Protein AF-A0A1V0TSR0-F1 (afdb_monomer_lite)

Sequence (552 aa):
METPMQQTPTARVRQSSHPHQSTEQAALARHIVLDIPLDGRLRREAGDALCRPATDFYELERGDVDGDATCRKCIERAARYGVRVITLAADVAQLHVEADELIADMAEAGADLDELAAEIAQFGADLDAFIEQAPTVHHFDDTTEAYNATQCRDDIHDGDVLVIASESVVGFLRAAWPGAITAAHGELHTFTADPRTIDDGKYAGSVELAEQIARELGAPLPDEQQVVEGVVVEHAGAAEGSLPEHATHPDVVAARSVLAGLPPAAMTVDTDISRYADKVDTSVRGYLIEPRDPGRVAAYWIEGGIFTAPNGEPHRAELDTLRARFREAGWTVEPKSLTCVFAWRPAESDADQAEAQQAAPAELPAAVDLDDATCLHGLRPRADVSGDPVTGCARKQPNQSAGVWNDEGCVLAVDCCVEAANDCAQYNVEAEAPADDPEFTWSLMCTEHDEQTADACEECNAVPVEDRCKECSGKGCHWCYFTGEQQPEQAEVDDAAEQDVAEAELADTVEAVAQAEAADGTWRGGWIASTPPASGEALFDLDDGEQGALFN

Foldseek 3Di:
DDDPDPDAWEWFWWWFAAPPDPPVRSPTAIFTFTCQFDDDPQGAHHRQTSQGGPVRTPDTDPDGDADDGRPPSSVVRCVVRVYHYDHPVVVVVVVVVVVVVVVVVVVVVVVVVVVVVVVVVVVVVVVVVVVVVQAAEDEDCAVVCVLVCLVPPPPADALHWYDHLNQLWIFGHHHSATETQFPGTHPGHHDPDDPCPPPNRSNVNSNVVRVVVSVVSVGHGPVNPPDDDDDPPPPVQKDWQEHPVCRPPPLSVVLCVLVPPWGTWIYGVPLDADPPDPDFQQVTFTKHWDDDDVQKIKIATDHGSYLADPVRFGPVVVQVVSVVSLVVVVWDWDPDDRRIIMTGHPDPPPVVVVVVVVPDDDDDDDDDDDQPQAAPVRDGADPLFPDDQSVVRVPADPQKWKFKAAPVFGPDTHRGSRVRRNVQSVVQVVVVPDSVGGRIDMAIAPNVDNRDGVVPDCVVCVPPPVPPDPPDPPDDDPPDDDDDDDDDDDDDDDPPPPVVVVVVVVVVVVVVVVVVCVVPPDDDPPPDDPDDDDDDDDPDDDPDDDDDDDDD

Organism: NCBI:txid553510

InterPro domains:
  IPR059380 Domain of unknown function DUF8336 [PF27025] (24-82)

Structure (mmCIF, N/CA/C/O backbone):
data_AF-A0A1V0TSR0-F1
#
_entry.id   AF-A0A1V0TSR0-F1
#
loop_
_atom_site.group_PDB
_atom_site.id
_atom_site.type_symbol
_atom_site.label_atom_id
_atom_site.label_alt_id
_atom_site.label_comp_id
_atom_site.label_asym_id
_atom_site.label_entity_id
_atom_site.label_seq_id
_atom_site.pdbx_PDB_ins_code
_atom_site.Cartn_x
_atom_site.Cartn_y
_atom_site.Cartn_z
_atom_site.occupancy
_atom_site.B_iso_or_equiv
_atom_site.auth_seq_id
_atom_site.auth_comp_id
_atom_site.auth_asym_id
_atom_site.auth_atom_id
_atom_site.pdbx_PDB_model_num
ATOM 1 N N . MET A 1 1 ? 40.258 -22.360 -28.338 1.00 45.59 1 MET A N 1
ATOM 2 C CA . MET A 1 1 ? 41.037 -21.693 -29.404 1.00 45.59 1 MET A CA 1
ATOM 3 C C . MET A 1 1 ? 40.035 -20.866 -30.171 1.00 45.59 1 MET A C 1
ATOM 5 O O . MET A 1 1 ? 39.364 -21.405 -31.040 1.00 45.59 1 MET A O 1
ATOM 9 N N . GLU A 1 2 ? 39.852 -19.619 -29.757 1.00 46.81 2 GLU A N 1
ATOM 10 C CA . GLU A 1 2 ? 38.934 -18.699 -30.423 1.00 46.81 2 GLU A CA 1
ATOM 11 C C . GLU A 1 2 ? 39.481 -18.370 -31.809 1.00 46.81 2 GLU A C 1
ATOM 13 O O . GLU A 1 2 ? 40.681 -18.140 -31.990 1.00 46.81 2 GLU A O 1
ATOM 18 N N . THR A 1 3 ? 38.605 -18.426 -32.808 1.00 50.59 3 THR A N 1
ATOM 19 C CA . THR A 1 3 ? 38.947 -17.975 -34.154 1.00 50.59 3 THR A CA 1
ATOM 20 C C . THR A 1 3 ? 38.986 -16.452 -34.090 1.00 50.59 3 THR A C 1
ATOM 22 O O . THR A 1 3 ? 37.965 -15.865 -33.744 1.00 50.59 3 THR A O 1
ATOM 25 N N . PRO A 1 4 ? 40.121 -15.792 -34.376 1.00 59.03 4 PRO A N 1
ATOM 26 C CA . PRO A 1 4 ? 40.185 -14.340 -34.298 1.00 59.03 4 PRO A CA 1
ATOM 27 C C . PRO A 1 4 ? 39.141 -13.736 -35.242 1.00 59.03 4 PRO A C 1
ATOM 29 O O . PRO A 1 4 ? 39.124 -14.068 -36.433 1.00 59.03 4 PRO A O 1
ATOM 32 N N . MET A 1 5 ? 38.276 -12.870 -34.706 1.00 54.38 5 MET A N 1
ATOM 33 C CA . MET A 1 5 ? 37.321 -12.095 -35.495 1.00 54.38 5 MET A CA 1
ATOM 34 C C . MET A 1 5 ? 38.091 -11.340 -36.580 1.00 54.38 5 MET A C 1
ATOM 36 O O . MET A 1 5 ? 38.982 -10.536 -36.296 1.00 54.38 5 MET A O 1
ATOM 40 N N . GLN A 1 6 ? 37.790 -11.635 -37.843 1.00 66.50 6 GLN A N 1
ATOM 41 C CA . GLN A 1 6 ? 38.393 -10.926 -38.964 1.00 66.50 6 GLN A CA 1
ATOM 42 C C . GLN A 1 6 ? 37.837 -9.503 -38.984 1.00 66.50 6 GLN A C 1
ATOM 44 O O . GLN A 1 6 ? 36.695 -9.284 -39.380 1.00 66.50 6 GLN A O 1
ATOM 49 N N . GLN A 1 7 ? 38.642 -8.536 -38.544 1.00 76.31 7 GLN A N 1
ATOM 50 C CA . GLN A 1 7 ? 38.299 -7.122 -38.652 1.00 76.31 7 GLN A CA 1
ATOM 51 C C . GLN A 1 7 ? 38.066 -6.757 -40.122 1.00 76.31 7 GLN A C 1
ATOM 53 O O . GLN A 1 7 ? 38.876 -7.081 -40.996 1.00 76.31 7 GLN A O 1
ATOM 58 N N . THR A 1 8 ? 36.953 -6.074 -40.395 1.00 83.38 8 THR A N 1
ATOM 59 C CA . THR A 1 8 ? 36.660 -5.570 -41.740 1.00 83.38 8 THR A CA 1
ATOM 60 C C . THR A 1 8 ? 37.653 -4.451 -42.067 1.00 83.38 8 THR A C 1
ATOM 62 O O . THR A 1 8 ? 37.733 -3.482 -41.312 1.00 83.38 8 THR A O 1
ATOM 65 N N . PRO A 1 9 ? 38.422 -4.544 -43.164 1.00 84.62 9 PRO A N 1
ATOM 66 C CA . PRO A 1 9 ? 39.407 -3.526 -43.500 1.00 84.62 9 PRO A CA 1
ATOM 67 C C . PRO A 1 9 ? 38.733 -2.185 -43.820 1.00 84.62 9 PRO A C 1
ATOM 69 O O . PRO A 1 9 ? 37.794 -2.122 -44.618 1.00 84.62 9 PRO A O 1
ATOM 72 N N . THR A 1 10 ? 39.244 -1.107 -43.228 1.00 85.12 10 THR A N 1
ATOM 73 C CA . THR A 1 10 ? 38.758 0.267 -43.415 1.00 85.12 10 THR A CA 1
ATOM 74 C C . THR A 1 10 ? 39.695 1.088 -44.303 1.00 85.12 10 THR A C 1
ATOM 76 O O . THR A 1 10 ? 40.891 0.799 -44.446 1.00 85.12 10 THR A O 1
ATOM 79 N N . ALA A 1 11 ? 39.137 2.102 -44.963 1.00 85.50 11 ALA A N 1
ATOM 80 C CA . ALA A 1 11 ? 39.880 3.001 -45.836 1.00 85.50 11 ALA A CA 1
ATOM 81 C C . ALA A 1 11 ? 39.239 4.390 -45.913 1.00 85.50 11 ALA A C 1
ATOM 83 O O . ALA A 1 11 ? 38.019 4.515 -45.829 1.00 85.50 11 ALA A O 1
ATOM 84 N N . ARG A 1 12 ? 40.047 5.416 -46.192 1.00 83.69 12 ARG A N 1
ATOM 85 C CA . ARG A 1 12 ? 39.613 6.813 -46.368 1.00 83.69 12 ARG A CA 1
ATOM 86 C C . ARG A 1 12 ? 39.823 7.297 -47.790 1.00 83.69 12 ARG A C 1
ATOM 88 O O . ARG A 1 12 ? 40.594 6.719 -48.558 1.00 83.69 12 ARG A O 1
ATOM 95 N N . VAL A 1 13 ? 39.150 8.378 -48.165 1.00 85.00 13 VAL A N 1
ATOM 96 C CA . VAL A 1 13 ? 39.334 9.006 -49.476 1.00 85.00 13 VAL A CA 1
ATOM 97 C C . VAL A 1 13 ? 40.411 10.089 -49.389 1.00 85.00 13 VAL A C 1
ATOM 99 O O . VAL A 1 13 ? 40.308 11.018 -48.595 1.00 85.00 13 VAL A O 1
ATOM 102 N N . ARG A 1 14 ? 41.443 9.986 -50.235 1.00 82.19 14 ARG A N 1
ATOM 103 C CA . ARG A 1 14 ? 42.520 10.980 -50.365 1.00 82.19 14 ARG A CA 1
ATOM 104 C C . ARG A 1 14 ? 42.672 11.445 -51.802 1.00 82.19 14 ARG A C 1
ATOM 106 O O . ARG A 1 14 ? 42.463 10.686 -52.753 1.00 82.19 14 ARG A O 1
ATOM 113 N N . GLN A 1 15 ? 43.059 12.698 -51.968 1.00 83.62 15 GLN A N 1
ATOM 114 C CA . GLN A 1 15 ? 43.320 13.287 -53.272 1.00 83.62 15 GLN A CA 1
ATOM 115 C C . GLN A 1 15 ? 44.754 12.994 -53.724 1.00 83.62 15 GLN A C 1
ATOM 117 O O . GLN A 1 15 ? 45.683 12.974 -52.917 1.00 83.62 15 GLN A O 1
ATOM 122 N N . SER A 1 16 ? 44.944 12.734 -55.021 1.00 80.62 16 SER A N 1
ATOM 123 C CA . SER A 1 16 ? 46.284 12.494 -55.565 1.00 80.62 16 SER A CA 1
ATOM 124 C C . SER A 1 16 ? 46.479 13.044 -56.972 1.00 80.62 16 SER A C 1
ATOM 126 O O . SER A 1 16 ? 45.517 13.201 -57.731 1.00 80.62 16 SER A O 1
ATOM 128 N N . SER A 1 17 ? 47.743 13.243 -57.348 1.00 75.69 17 SER A N 1
ATOM 129 C CA . SER A 1 17 ? 48.159 13.582 -58.713 1.00 75.69 17 SER A CA 1
ATOM 130 C C . SER A 1 17 ? 49.026 12.474 -59.343 1.00 75.69 17 SER A C 1
ATOM 132 O O . SER A 1 17 ? 49.922 11.911 -58.706 1.00 75.69 17 SER A O 1
ATOM 134 N N . HIS A 1 18 ? 48.750 12.130 -60.613 1.00 71.00 18 HIS A N 1
ATOM 135 C CA . HIS A 1 18 ? 49.467 11.080 -61.362 1.00 71.00 18 HIS A CA 1
ATOM 136 C C . HIS A 1 18 ? 50.509 11.667 -62.328 1.00 71.00 18 HIS A C 1
ATOM 138 O O . HIS A 1 18 ? 50.179 12.580 -63.084 1.00 71.00 18 HIS A O 1
ATOM 144 N N . PRO A 1 19 ? 51.712 11.070 -62.445 1.00 61.88 19 PRO A N 1
ATOM 145 C CA . PRO A 1 19 ? 52.786 11.576 -63.312 1.00 61.88 19 PRO A CA 1
ATOM 146 C C . PRO A 1 19 ? 52.549 11.399 -64.827 1.00 61.88 19 PRO A C 1
ATOM 148 O O . PRO A 1 19 ? 53.302 11.938 -65.635 1.00 61.88 19 PRO A O 1
ATOM 151 N N . HIS A 1 20 ? 51.529 10.637 -65.242 1.00 63.44 20 HIS A N 1
ATOM 152 C CA . HIS A 1 20 ? 51.282 10.293 -66.653 1.00 63.44 20 HIS A CA 1
ATOM 153 C C . HIS A 1 20 ? 49.913 10.727 -67.195 1.00 63.44 20 HIS A C 1
ATOM 155 O O . HIS A 1 20 ? 49.561 10.357 -68.315 1.00 63.44 20 HIS A O 1
ATOM 161 N N . GLN A 1 21 ? 49.130 11.492 -66.433 1.00 60.72 21 GLN A N 1
ATOM 162 C CA . GLN A 1 21 ? 47.905 12.103 -66.953 1.00 60.72 21 GLN A CA 1
ATOM 163 C C . GLN A 1 21 ? 48.230 13.498 -67.492 1.00 60.72 21 GLN A C 1
ATOM 165 O O . GLN A 1 21 ? 48.988 14.244 -66.877 1.00 60.72 21 GLN A O 1
ATOM 170 N N . SER A 1 22 ? 47.710 13.835 -68.677 1.00 57.22 22 SER A N 1
ATOM 171 C CA . SER A 1 22 ? 47.887 15.167 -69.264 1.00 57.22 22 SER A CA 1
ATOM 172 C C . SER A 1 22 ? 47.350 16.233 -68.308 1.00 57.22 22 SER A C 1
ATOM 174 O O . SER A 1 22 ? 46.399 15.986 -67.572 1.00 57.22 22 SER A O 1
ATOM 176 N N . THR A 1 23 ? 47.933 17.430 -68.318 1.00 57.34 23 THR A N 1
ATOM 177 C CA . THR A 1 23 ? 47.616 18.525 -67.383 1.00 57.34 23 THR A CA 1
ATOM 178 C C . THR A 1 23 ? 46.143 18.962 -67.372 1.00 57.34 23 THR A C 1
ATOM 180 O O . THR A 1 23 ? 45.715 19.571 -66.402 1.00 57.34 23 THR A O 1
ATOM 183 N N . GLU A 1 24 ? 45.350 18.620 -68.394 1.00 57.19 24 GLU A N 1
ATOM 184 C CA . GLU A 1 24 ? 43.889 18.836 -68.426 1.00 57.19 24 GLU A CA 1
ATOM 185 C C . GLU A 1 24 ? 43.064 17.653 -67.872 1.00 57.19 24 GLU A C 1
ATOM 187 O O . GLU A 1 24 ? 41.913 17.839 -67.494 1.00 57.19 24 GLU A O 1
ATOM 192 N N . GLN A 1 25 ? 43.631 16.440 -67.800 1.00 53.53 25 GLN A N 1
ATOM 193 C CA . GLN A 1 25 ? 43.005 15.241 -67.210 1.00 53.53 25 GLN A CA 1
ATOM 194 C C . GLN A 1 25 ? 43.566 14.865 -65.835 1.00 53.53 25 GLN A C 1
ATOM 196 O O . GLN A 1 25 ? 42.992 14.010 -65.165 1.00 53.53 25 GLN A O 1
ATOM 201 N N . ALA A 1 26 ? 44.638 15.519 -65.382 1.00 54.84 26 ALA A N 1
ATOM 202 C CA . ALA A 1 26 ? 45.147 15.466 -64.011 1.00 54.84 26 ALA A CA 1
ATOM 203 C C . ALA A 1 26 ? 44.223 16.205 -63.016 1.00 54.84 26 ALA A C 1
ATOM 205 O O . ALA A 1 26 ? 44.681 16.786 -62.034 1.00 54.84 26 ALA A O 1
ATOM 206 N N . ALA A 1 27 ? 42.915 16.205 -63.280 1.00 56.34 27 ALA A N 1
ATOM 207 C CA . ALA A 1 27 ? 41.897 16.654 -62.353 1.00 56.34 27 ALA A CA 1
ATOM 208 C C . ALA A 1 27 ? 41.862 15.661 -61.186 1.00 56.34 27 ALA A C 1
ATOM 210 O O . ALA A 1 27 ? 41.242 14.607 -61.296 1.00 56.34 27 ALA A O 1
ATOM 211 N N . LEU A 1 28 ? 42.624 15.988 -60.137 1.00 69.12 28 LEU A N 1
ATOM 212 C CA . LEU A 1 28 ? 42.496 15.565 -58.738 1.00 69.12 28 LEU A CA 1
ATOM 213 C C . LEU A 1 28 ? 41.635 14.310 -58.549 1.00 69.12 28 LEU A C 1
ATOM 215 O O . LEU A 1 28 ? 40.507 14.357 -58.054 1.00 69.12 28 LEU A O 1
ATOM 219 N N . ALA A 1 29 ? 42.152 13.168 -59.000 1.00 79.00 29 ALA A N 1
ATOM 220 C CA . ALA A 1 29 ? 41.454 11.915 -58.794 1.00 79.00 29 ALA A CA 1
ATOM 221 C C . ALA A 1 29 ? 41.468 11.617 -57.288 1.00 79.00 29 ALA A C 1
ATOM 223 O O . ALA A 1 29 ? 42.517 11.674 -56.642 1.00 79.00 29 ALA A O 1
ATOM 224 N N . ARG A 1 30 ? 40.295 11.301 -56.737 1.00 86.88 30 ARG A N 1
ATOM 225 C CA . ARG A 1 30 ? 40.112 10.905 -55.341 1.00 86.88 30 ARG A CA 1
ATOM 226 C C . ARG A 1 30 ? 40.203 9.387 -55.255 1.00 86.88 30 ARG A C 1
ATOM 228 O O . ARG A 1 30 ? 39.463 8.665 -55.932 1.00 86.88 30 ARG A O 1
ATOM 235 N N . HIS A 1 31 ? 41.153 8.902 -54.473 1.00 88.38 31 HIS A N 1
ATOM 236 C CA . HIS A 1 31 ? 41.490 7.493 -54.331 1.00 88.38 31 HIS A CA 1
ATOM 237 C C . HIS A 1 31 ? 41.135 6.995 -52.933 1.00 88.38 31 HIS A C 1
ATOM 239 O O . HIS A 1 31 ? 41.264 7.726 -51.962 1.00 88.38 31 HIS A O 1
ATOM 245 N N . ILE A 1 32 ? 40.724 5.729 -52.840 1.00 86.81 32 ILE A N 1
ATOM 246 C CA . ILE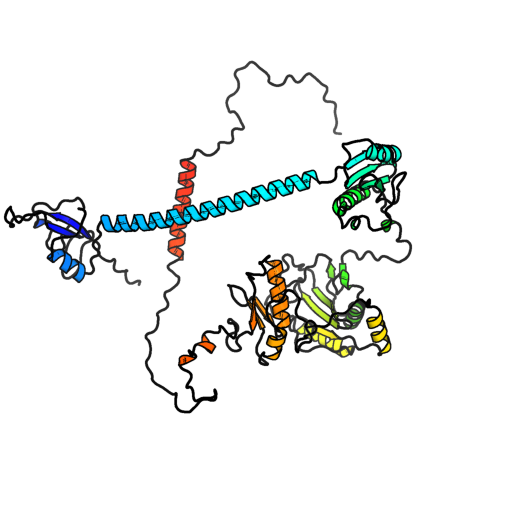 A 1 32 ? 40.519 5.040 -51.558 1.00 86.81 32 ILE A CA 1
ATOM 247 C C . ILE A 1 32 ? 41.879 4.546 -51.077 1.00 86.81 32 ILE A C 1
ATOM 249 O O . ILE A 1 32 ? 42.518 3.766 -51.794 1.00 86.81 32 ILE A O 1
ATOM 253 N N . VAL A 1 33 ? 42.297 5.013 -49.908 1.00 87.12 33 VAL A N 1
ATOM 254 C CA . VAL A 1 33 ? 43.573 4.742 -49.251 1.00 87.12 33 VAL A CA 1
ATOM 255 C C . VAL A 1 33 ? 43.321 3.949 -47.983 1.00 87.12 33 VAL A C 1
ATOM 257 O O . VAL A 1 33 ? 42.489 4.329 -47.170 1.00 87.12 33 VAL A O 1
ATOM 260 N N . LEU A 1 34 ? 44.019 2.829 -47.848 1.00 84.31 34 LEU A N 1
ATOM 261 C CA . LEU A 1 34 ? 43.818 1.885 -46.757 1.00 84.31 34 LEU A CA 1
ATOM 262 C C . LEU A 1 34 ? 44.356 2.426 -45.433 1.00 84.31 34 LEU A C 1
ATOM 264 O O . LEU A 1 34 ? 45.487 2.914 -45.389 1.00 84.31 34 LEU A O 1
ATOM 268 N N . ASP A 1 35 ? 43.585 2.257 -44.361 1.00 82.88 35 ASP A N 1
ATOM 269 C CA . ASP A 1 35 ? 44.035 2.561 -42.996 1.00 82.88 35 ASP A CA 1
ATOM 270 C C . ASP A 1 35 ? 44.789 1.374 -42.379 1.00 82.88 35 ASP A C 1
ATOM 272 O O . ASP A 1 35 ? 45.703 1.548 -41.575 1.00 82.88 35 ASP A O 1
ATOM 276 N N . ILE A 1 36 ? 44.443 0.158 -42.810 1.00 84.12 36 ILE A N 1
ATOM 277 C CA . ILE A 1 36 ? 45.016 -1.111 -42.352 1.00 84.12 36 ILE A CA 1
ATOM 278 C C . ILE A 1 36 ? 45.525 -1.879 -43.582 1.00 84.12 36 ILE A C 1
ATOM 280 O O . ILE A 1 36 ? 44.879 -1.840 -44.635 1.00 84.12 36 ILE A O 1
ATOM 284 N N . PRO A 1 37 ? 46.680 -2.568 -43.507 1.00 84.44 37 PRO A N 1
ATOM 285 C CA . PRO A 1 37 ? 47.169 -3.373 -44.620 1.00 84.44 37 PRO A CA 1
ATOM 286 C C . PRO A 1 37 ? 46.151 -4.439 -45.052 1.00 84.44 37 PRO A C 1
ATOM 288 O O . PRO A 1 37 ? 45.481 -5.060 -44.230 1.00 84.44 37 PRO A O 1
ATOM 291 N N . LEU A 1 38 ? 46.075 -4.686 -46.361 1.00 83.88 38 LEU A N 1
ATOM 292 C CA . LEU A 1 38 ? 45.334 -5.818 -46.913 1.00 83.88 38 LEU A CA 1
ATOM 293 C C . LEU A 1 38 ? 46.286 -6.975 -47.191 1.00 83.88 38 LEU A C 1
ATOM 295 O O . LEU A 1 38 ? 47.174 -6.878 -48.046 1.00 83.88 38 LEU A O 1
ATOM 299 N N . ASP A 1 39 ? 46.034 -8.098 -46.531 1.00 77.25 39 ASP A N 1
ATOM 300 C CA . ASP A 1 39 ? 46.717 -9.355 -46.798 1.00 77.25 39 ASP A CA 1
ATOM 301 C C . ASP A 1 39 ? 46.052 -10.157 -47.934 1.00 77.25 39 ASP A C 1
ATOM 303 O O . ASP A 1 39 ? 44.929 -9.908 -48.377 1.00 77.25 39 ASP A O 1
ATOM 307 N N . GLY A 1 40 ? 46.779 -11.141 -48.473 1.00 79.31 40 GLY A N 1
ATOM 308 C CA . GLY A 1 40 ? 46.273 -12.031 -49.524 1.00 79.31 40 GLY A CA 1
ATOM 309 C C . GLY A 1 40 ? 46.620 -11.599 -50.955 1.00 79.31 40 GLY A C 1
ATOM 310 O O . GLY A 1 40 ? 47.772 -11.293 -51.264 1.00 79.31 40 GLY A O 1
ATOM 311 N N . ARG A 1 41 ? 45.656 -11.680 -51.889 1.00 70.44 41 ARG A N 1
ATOM 312 C CA . ARG A 1 41 ? 45.910 -11.521 -53.345 1.00 70.44 41 ARG A CA 1
ATOM 313 C C . ARG A 1 41 ? 46.206 -10.082 -53.775 1.00 70.44 41 ARG A C 1
ATOM 315 O O . ARG A 1 41 ? 46.830 -9.885 -54.815 1.00 70.44 41 ARG A O 1
ATOM 322 N N . LEU A 1 42 ? 45.758 -9.093 -53.006 1.00 75.75 42 LEU A N 1
ATOM 323 C CA . LEU A 1 42 ? 46.000 -7.673 -53.248 1.00 75.75 42 LEU A CA 1
ATOM 324 C C . LEU A 1 42 ? 46.838 -7.117 -52.092 1.00 75.75 42 LEU A C 1
ATOM 326 O O . LEU A 1 42 ? 46.358 -6.270 -51.355 1.00 75.75 42 LEU A O 1
ATOM 330 N N . ARG A 1 43 ? 48.070 -7.619 -51.921 1.00 82.75 43 ARG A N 1
ATOM 331 C CA . ARG A 1 43 ? 48.985 -7.115 -50.883 1.00 82.75 43 ARG A CA 1
ATOM 332 C C . ARG A 1 43 ? 49.129 -5.598 -51.007 1.00 82.75 43 ARG A C 1
ATOM 334 O O . ARG A 1 43 ? 49.586 -5.114 -52.053 1.00 82.75 43 ARG A O 1
ATOM 341 N N . ARG A 1 44 ? 48.692 -4.872 -49.982 1.00 85.00 44 ARG A N 1
ATOM 342 C CA . ARG A 1 44 ? 48.751 -3.409 -49.885 1.00 85.00 44 ARG A CA 1
ATOM 343 C C . ARG A 1 44 ? 49.059 -3.013 -48.453 1.00 85.00 44 ARG A C 1
ATOM 345 O O . ARG A 1 44 ? 48.501 -3.602 -47.534 1.00 85.00 44 ARG A O 1
ATOM 352 N N . GLU A 1 45 ? 49.937 -2.037 -48.292 1.00 87.44 45 GLU A N 1
ATOM 353 C CA . GLU A 1 45 ? 50.301 -1.504 -46.981 1.00 87.44 45 GLU A CA 1
ATOM 354 C C . GLU A 1 45 ? 49.320 -0.399 -46.558 1.00 87.44 45 GLU A C 1
ATOM 356 O O . GLU A 1 45 ? 48.601 0.165 -47.388 1.00 87.44 45 GLU A O 1
ATOM 361 N N . ALA A 1 46 ? 49.278 -0.078 -45.262 1.00 84.00 46 ALA A N 1
ATOM 362 C CA . ALA A 1 46 ? 48.557 1.101 -44.791 1.00 84.00 46 ALA A CA 1
ATOM 363 C C . ALA A 1 46 ? 49.125 2.363 -45.466 1.00 84.00 46 ALA A C 1
ATOM 365 O O . ALA A 1 46 ? 50.340 2.533 -45.577 1.00 84.00 46 ALA A O 1
ATOM 366 N N . GLY A 1 47 ? 48.248 3.244 -45.942 1.00 81.31 47 GLY A N 1
ATOM 367 C CA . GLY A 1 47 ? 48.622 4.412 -46.738 1.00 81.31 47 GLY A CA 1
ATOM 368 C C . GLY A 1 47 ? 48.729 4.159 -48.246 1.00 81.31 47 GLY A C 1
ATOM 369 O O . GLY A 1 47 ? 48.837 5.129 -48.999 1.00 81.31 47 GLY A O 1
ATOM 370 N N . ASP A 1 48 ? 48.633 2.910 -48.720 1.00 86.88 48 ASP A N 1
ATOM 371 C CA . ASP A 1 48 ? 48.487 2.631 -50.149 1.00 86.88 48 ASP A CA 1
ATOM 372 C C . ASP A 1 48 ? 47.070 2.938 -50.636 1.00 86.88 48 ASP A C 1
ATOM 374 O O . ASP A 1 48 ? 46.069 2.620 -49.987 1.00 86.88 48 ASP A O 1
ATOM 378 N N . ALA A 1 49 ? 46.964 3.437 -51.868 1.00 86.56 49 ALA A N 1
ATOM 379 C CA . ALA A 1 49 ? 45.688 3.425 -52.559 1.00 86.56 49 ALA A CA 1
ATOM 380 C C . ALA A 1 49 ? 45.315 1.995 -52.986 1.00 86.56 49 ALA A C 1
ATOM 382 O O . ALA A 1 49 ? 46.126 1.229 -53.522 1.00 86.56 49 ALA A O 1
ATOM 383 N N . LEU A 1 50 ? 44.029 1.653 -52.913 1.00 87.50 50 LEU A N 1
ATOM 384 C CA . LEU A 1 50 ? 43.532 0.360 -53.391 1.00 87.50 50 LEU A CA 1
ATOM 385 C C . LEU A 1 50 ? 43.927 0.073 -54.842 1.00 87.50 50 LEU A C 1
ATOM 387 O O . LEU A 1 50 ? 44.164 -1.078 -55.216 1.00 87.50 50 LEU A O 1
ATOM 391 N N . CYS A 1 51 ? 44.031 1.100 -55.691 1.00 87.06 51 CYS A N 1
ATOM 392 C CA . CYS A 1 51 ? 44.417 0.926 -57.084 1.00 87.06 51 CYS A CA 1
ATOM 393 C C . CYS A 1 51 ? 45.927 0.688 -57.287 1.00 87.06 51 CYS A C 1
ATOM 395 O O . CYS A 1 51 ? 46.279 -0.091 -58.183 1.00 87.06 51 CYS A O 1
ATOM 397 N N . ARG A 1 52 ? 46.813 1.309 -56.494 1.00 88.19 52 ARG A N 1
ATOM 398 C CA . ARG A 1 52 ? 48.278 1.335 -56.695 1.00 88.19 52 ARG A CA 1
ATOM 399 C C . ARG A 1 52 ? 49.029 1.630 -55.382 1.00 88.19 52 ARG A C 1
ATOM 401 O O . ARG A 1 52 ? 48.452 2.316 -54.548 1.00 88.19 52 ARG A O 1
ATOM 408 N N . PRO A 1 53 ? 50.279 1.162 -55.223 1.00 86.19 53 PRO A N 1
ATOM 409 C CA . PRO A 1 53 ? 51.122 1.542 -54.090 1.00 86.19 53 PRO A CA 1
ATOM 410 C C . PRO A 1 53 ? 51.306 3.061 -53.977 1.00 86.19 53 PRO A C 1
ATOM 412 O O . PRO A 1 53 ? 51.296 3.754 -54.997 1.00 86.19 53 PRO A O 1
ATOM 415 N N . ALA A 1 54 ? 51.519 3.575 -52.766 1.00 83.31 54 ALA A N 1
ATOM 416 C CA . ALA A 1 54 ? 51.715 5.003 -52.499 1.00 83.31 54 ALA A CA 1
ATOM 417 C C . ALA A 1 54 ? 52.892 5.606 -53.293 1.00 83.31 54 ALA A C 1
ATOM 419 O O . ALA A 1 54 ? 52.841 6.761 -53.708 1.00 83.31 54 ALA A O 1
ATOM 420 N N . THR A 1 55 ? 53.925 4.807 -53.570 1.00 84.62 55 THR A N 1
ATOM 421 C CA . THR A 1 55 ? 55.123 5.204 -54.330 1.00 84.62 55 THR A CA 1
ATOM 422 C C . THR A 1 55 ? 54.868 5.493 -55.812 1.00 84.62 55 THR A C 1
ATOM 424 O O . THR A 1 55 ? 55.708 6.119 -56.455 1.00 84.62 55 THR A O 1
ATOM 427 N N . ASP A 1 56 ? 53.718 5.078 -56.354 1.00 84.69 56 ASP A N 1
ATOM 428 C CA . ASP A 1 56 ? 53.324 5.348 -57.743 1.00 84.69 56 ASP A CA 1
ATOM 429 C C . ASP A 1 56 ? 52.636 6.721 -57.921 1.00 84.69 56 ASP A C 1
ATOM 431 O O . ASP A 1 56 ? 52.280 7.087 -59.048 1.00 84.69 56 ASP A O 1
ATOM 435 N N . PHE A 1 57 ? 52.415 7.471 -56.835 1.00 80.19 57 PHE A N 1
ATOM 436 C CA . PHE A 1 57 ? 51.801 8.802 -56.842 1.00 80.19 57 PHE A CA 1
ATOM 437 C C . PHE A 1 57 ? 52.863 9.897 -56.667 1.00 80.19 57 PHE A C 1
ATOM 439 O O . PHE A 1 57 ? 53.837 9.706 -55.944 1.00 80.19 57 PHE A O 1
ATOM 446 N N . TYR A 1 58 ? 52.682 11.055 -57.320 1.00 77.50 58 TYR A N 1
ATOM 447 C CA . TYR A 1 58 ? 53.575 12.210 -57.115 1.00 77.50 58 TYR A CA 1
ATOM 448 C C . TYR A 1 58 ? 53.326 12.847 -55.746 1.00 77.50 58 TYR A C 1
ATOM 450 O O . TYR A 1 58 ? 54.257 13.175 -55.014 1.00 77.50 58 TYR A O 1
ATOM 458 N N . GLU A 1 59 ? 52.046 12.958 -55.398 1.00 77.50 59 GLU A N 1
ATOM 459 C CA . GLU A 1 59 ? 51.572 13.375 -54.092 1.00 77.50 59 GLU A CA 1
ATOM 460 C C . GLU A 1 59 ? 50.255 12.650 -53.817 1.00 77.50 59 GLU A C 1
ATOM 462 O O . GLU A 1 59 ? 49.349 12.645 -54.656 1.00 77.50 59 GLU A O 1
ATOM 467 N N . LEU A 1 60 ? 50.187 11.988 -52.667 1.00 76.75 60 LEU A N 1
ATOM 468 C CA . LEU A 1 60 ? 48.961 11.469 -52.079 1.00 76.75 60 LEU A CA 1
ATOM 469 C C . LEU A 1 60 ? 48.759 12.301 -50.816 1.00 76.75 60 LEU A C 1
ATOM 471 O O . LEU A 1 60 ? 49.490 12.120 -49.838 1.00 76.75 60 LEU A O 1
ATOM 475 N N . GLU A 1 61 ? 47.862 13.284 -50.889 1.00 74.88 61 GLU A N 1
ATOM 476 C CA . GLU A 1 61 ? 47.650 14.234 -49.799 1.00 74.88 61 GLU A CA 1
ATOM 477 C C . GLU A 1 61 ? 47.307 13.462 -48.521 1.00 74.88 61 GLU A C 1
ATOM 479 O O . GLU A 1 61 ? 46.496 12.539 -48.537 1.00 74.88 61 GLU A O 1
ATOM 484 N N . ARG A 1 62 ? 47.967 13.797 -47.406 1.00 67.56 62 ARG A N 1
ATOM 485 C CA . ARG A 1 62 ? 47.729 13.120 -46.120 1.00 67.56 62 ARG A CA 1
ATOM 486 C C . ARG A 1 62 ? 46.405 13.528 -45.471 1.00 67.56 62 ARG A C 1
ATOM 488 O O . ARG A 1 62 ? 45.981 12.841 -44.549 1.00 67.56 62 ARG A O 1
ATOM 495 N N . GLY A 1 63 ? 45.806 14.630 -45.924 1.00 70.44 63 GLY A N 1
ATOM 496 C CA . GLY A 1 63 ? 44.496 15.083 -45.476 1.00 70.44 63 GLY A CA 1
ATOM 497 C C . GLY A 1 63 ? 43.393 14.253 -46.117 1.00 70.44 63 GLY A C 1
ATOM 498 O O . GLY A 1 63 ? 43.436 13.966 -47.315 1.00 70.44 63 GLY A O 1
ATOM 499 N N . ASP A 1 64 ? 42.419 13.866 -45.307 1.00 70.31 64 ASP A N 1
ATOM 500 C CA . ASP A 1 64 ? 41.185 13.285 -45.812 1.00 70.31 64 ASP A CA 1
ATOM 501 C C . ASP A 1 64 ? 40.440 14.365 -46.602 1.00 70.31 64 ASP A C 1
ATOM 503 O O . ASP A 1 64 ? 40.378 15.524 -46.185 1.00 70.31 64 ASP A O 1
ATOM 507 N N . VAL A 1 65 ? 39.940 14.007 -47.783 1.00 73.50 65 VAL A N 1
ATOM 508 C CA . VAL A 1 65 ? 39.181 14.939 -48.620 1.00 73.50 65 VAL A CA 1
ATOM 509 C C . VAL A 1 65 ? 37.708 14.594 -48.570 1.00 73.50 65 VAL A C 1
ATOM 511 O O . VAL A 1 65 ? 37.331 13.429 -48.713 1.00 73.50 65 VAL A O 1
ATOM 514 N N . ASP A 1 66 ? 36.875 15.619 -48.428 1.00 67.75 66 ASP A N 1
ATOM 515 C CA . ASP A 1 66 ? 35.434 15.430 -48.457 1.00 67.75 66 ASP A CA 1
ATOM 516 C C . ASP A 1 66 ? 34.958 14.980 -49.847 1.00 67.75 66 ASP A C 1
ATOM 518 O O . ASP A 1 66 ? 35.285 15.550 -50.900 1.00 67.75 66 ASP A O 1
ATOM 522 N N . GLY A 1 67 ? 34.150 13.920 -49.829 1.00 73.50 67 GLY A N 1
ATOM 523 C CA . GLY A 1 67 ? 33.393 13.387 -50.956 1.00 73.50 67 GLY A CA 1
ATOM 524 C C . GLY A 1 67 ? 33.958 12.124 -51.614 1.00 73.50 67 GLY A C 1
ATOM 525 O O . GLY A 1 67 ? 35.061 11.658 -51.342 1.00 73.50 67 GLY A O 1
ATOM 526 N N . ASP A 1 68 ? 33.160 11.567 -52.523 1.00 82.81 68 ASP A N 1
ATOM 527 C CA . ASP A 1 68 ? 33.340 10.200 -53.016 1.00 82.81 68 ASP A CA 1
ATOM 528 C C . ASP A 1 68 ? 34.633 9.966 -53.796 1.00 82.81 68 ASP A C 1
ATOM 530 O O . ASP A 1 68 ? 35.043 10.764 -54.649 1.00 82.81 68 ASP A O 1
ATOM 534 N N . ALA A 1 69 ? 35.237 8.795 -53.604 1.00 83.00 69 ALA A N 1
ATOM 535 C CA . ALA A 1 69 ? 36.329 8.350 -54.454 1.00 83.00 69 ALA A CA 1
ATOM 536 C C . ALA A 1 69 ? 35.917 8.405 -55.934 1.00 83.00 69 ALA A C 1
ATOM 538 O O . ALA A 1 69 ? 34.929 7.805 -56.341 1.00 83.00 69 ALA A O 1
ATOM 539 N N . THR A 1 70 ? 36.690 9.101 -56.766 1.00 85.88 70 THR A N 1
ATOM 540 C CA . THR A 1 70 ? 36.420 9.213 -58.209 1.00 85.88 70 THR A CA 1
ATOM 541 C C . THR A 1 70 ? 37.210 8.183 -59.016 1.00 85.88 70 THR A C 1
ATOM 543 O O . THR A 1 70 ? 36.926 7.930 -60.190 1.00 85.88 70 THR A O 1
ATOM 546 N N . CYS A 1 71 ? 38.195 7.519 -58.399 1.00 86.50 71 CYS A N 1
ATOM 547 C CA . CYS A 1 71 ? 38.941 6.448 -59.042 1.00 86.50 71 CYS A CA 1
ATOM 548 C C . CYS A 1 71 ? 38.105 5.163 -59.149 1.00 86.50 71 CYS A C 1
ATOM 550 O O . CYS A 1 71 ? 38.027 4.372 -58.207 1.00 86.50 71 CYS A O 1
ATOM 552 N N . ARG A 1 72 ? 37.590 4.875 -60.352 1.00 86.31 72 ARG A N 1
ATOM 553 C CA . ARG A 1 72 ? 36.813 3.655 -60.651 1.00 86.31 72 ARG A CA 1
ATOM 554 C C . ARG A 1 72 ? 37.475 2.357 -60.168 1.00 86.31 72 ARG A C 1
ATOM 556 O O . ARG A 1 72 ? 36.805 1.478 -59.644 1.00 86.31 72 ARG A O 1
ATOM 563 N N . LYS A 1 73 ? 38.806 2.245 -60.292 1.00 88.38 73 LYS A N 1
ATOM 564 C CA . LYS A 1 73 ? 39.561 1.059 -59.838 1.00 88.38 73 LYS A CA 1
ATOM 565 C C . LYS A 1 73 ? 39.586 0.905 -58.318 1.00 88.38 73 LYS A C 1
ATOM 567 O O . LYS A 1 73 ? 39.667 -0.224 -57.846 1.00 88.38 73 LYS A O 1
ATOM 572 N N . CYS A 1 74 ? 39.584 2.008 -57.570 1.00 86.69 74 CYS A N 1
ATOM 573 C CA . CYS A 1 74 ? 39.478 1.969 -56.115 1.00 86.69 74 CYS A CA 1
ATOM 574 C C . CYS A 1 74 ? 38.080 1.492 -55.706 1.00 86.69 74 CYS A C 1
ATOM 576 O O . CYS A 1 74 ? 37.998 0.566 -54.911 1.00 86.69 74 CYS A O 1
ATOM 578 N N . ILE A 1 75 ? 37.017 2.031 -56.316 1.00 86.81 75 ILE A N 1
ATOM 579 C CA . ILE A 1 75 ? 35.621 1.636 -56.041 1.00 86.81 75 ILE A CA 1
ATOM 580 C C . ILE A 1 75 ? 35.406 0.141 -56.325 1.00 86.81 75 ILE A C 1
ATOM 582 O O . ILE A 1 75 ? 34.963 -0.607 -55.458 1.00 86.81 75 ILE A O 1
ATOM 586 N N . GLU A 1 76 ? 35.794 -0.325 -57.520 1.00 88.00 76 GLU A N 1
ATOM 587 C CA . GLU A 1 76 ? 35.658 -1.734 -57.923 1.00 88.00 76 GLU A CA 1
ATOM 588 C C . GLU A 1 76 ? 36.419 -2.687 -56.983 1.00 88.00 76 GLU A C 1
ATOM 590 O O . GLU A 1 76 ? 35.994 -3.822 -56.762 1.00 88.00 76 GLU A O 1
ATOM 595 N N . ARG A 1 77 ? 37.572 -2.255 -56.451 1.00 89.69 77 ARG A N 1
ATOM 596 C CA . ARG A 1 77 ? 38.367 -3.058 -55.512 1.00 89.69 77 ARG A CA 1
ATOM 597 C C . ARG A 1 77 ? 37.800 -3.017 -54.101 1.00 89.69 77 ARG A C 1
ATOM 599 O O . ARG A 1 77 ? 37.768 -4.071 -53.483 1.00 89.69 77 ARG A O 1
ATOM 606 N N . ALA A 1 78 ? 37.332 -1.869 -53.622 1.00 87.19 78 ALA A N 1
ATOM 607 C CA . ALA A 1 78 ? 36.709 -1.772 -52.308 1.00 87.19 78 ALA A CA 1
ATOM 608 C C . ALA A 1 78 ? 35.509 -2.720 -52.210 1.00 87.19 78 ALA A C 1
ATOM 610 O O . ALA A 1 78 ? 35.483 -3.570 -51.327 1.00 87.19 78 ALA A O 1
ATOM 611 N N . ALA A 1 79 ? 34.624 -2.701 -53.213 1.00 87.19 79 ALA A N 1
ATOM 612 C CA . ALA A 1 79 ? 33.496 -3.628 -53.294 1.00 87.19 79 ALA A CA 1
ATOM 613 C C . ALA A 1 79 ? 33.935 -5.103 -53.367 1.00 87.19 79 ALA A C 1
ATOM 615 O O . ALA A 1 79 ? 33.350 -5.964 -52.720 1.00 87.19 79 ALA A O 1
ATOM 616 N N . ARG A 1 80 ? 34.991 -5.418 -54.134 1.00 89.38 80 ARG A N 1
ATOM 617 C CA . ARG A 1 80 ? 35.488 -6.799 -54.278 1.00 89.38 80 ARG A CA 1
ATOM 618 C C . ARG A 1 80 ? 36.091 -7.369 -52.994 1.00 89.38 80 ARG A C 1
ATOM 620 O O . ARG A 1 80 ? 36.035 -8.579 -52.806 1.00 89.38 80 ARG A O 1
ATOM 627 N N . TYR A 1 81 ? 36.737 -6.530 -52.189 1.00 85.38 81 TYR A N 1
ATOM 628 C CA . TYR A 1 81 ? 37.461 -6.948 -50.986 1.00 85.38 81 TYR A CA 1
ATOM 629 C C . TYR A 1 81 ? 36.719 -6.603 -49.690 1.00 85.38 81 TYR A C 1
ATOM 631 O O . TYR A 1 81 ? 37.297 -6.770 -48.624 1.00 85.38 81 TYR A O 1
ATOM 639 N N . GLY A 1 82 ? 35.469 -6.132 -49.777 1.00 85.81 82 GLY A N 1
ATOM 640 C CA . GLY A 1 82 ? 34.674 -5.756 -48.607 1.00 85.81 82 GLY A CA 1
ATOM 641 C C . GLY A 1 82 ? 35.292 -4.614 -47.796 1.00 85.81 82 GLY A C 1
ATOM 642 O O . GLY A 1 82 ? 35.143 -4.585 -46.584 1.00 85.81 82 GLY A O 1
ATOM 643 N N . VAL A 1 83 ? 36.029 -3.702 -48.440 1.00 86.44 83 VAL A N 1
ATOM 644 C CA . VAL A 1 83 ? 36.666 -2.574 -47.744 1.00 86.44 83 VAL A CA 1
ATOM 645 C C . VAL A 1 83 ? 35.615 -1.509 -47.466 1.00 86.44 83 VAL A C 1
ATOM 647 O O . VAL A 1 83 ? 35.039 -0.958 -48.410 1.00 86.44 83 VAL A O 1
ATOM 650 N N . ARG A 1 84 ? 35.398 -1.188 -46.188 1.00 84.88 84 ARG A N 1
ATOM 651 C CA . ARG A 1 84 ? 34.495 -0.107 -45.777 1.00 84.88 84 ARG A CA 1
ATOM 652 C C . ARG A 1 84 ? 35.180 1.234 -46.032 1.00 84.88 84 ARG A C 1
ATOM 654 O O . ARG A 1 84 ? 36.225 1.519 -45.447 1.00 84.88 84 ARG A O 1
ATOM 661 N N . VAL A 1 85 ? 34.619 2.036 -46.936 1.00 82.38 85 VAL A N 1
ATOM 662 C CA . VAL A 1 85 ? 35.127 3.383 -47.234 1.00 82.38 85 VAL A CA 1
ATOM 663 C C . VAL A 1 85 ? 34.462 4.357 -46.279 1.00 82.38 85 VAL A C 1
ATOM 665 O O . VAL A 1 85 ? 33.255 4.555 -46.352 1.00 82.38 85 VAL A O 1
ATOM 668 N N . ILE A 1 86 ? 35.255 4.941 -45.393 1.00 77.38 86 ILE A N 1
ATOM 669 C CA . ILE A 1 86 ? 34.804 5.938 -44.435 1.00 77.38 86 ILE A CA 1
ATOM 670 C C . ILE A 1 86 ? 34.850 7.298 -45.133 1.00 77.38 86 ILE A C 1
ATOM 672 O O . ILE A 1 86 ? 35.911 7.740 -45.587 1.00 77.38 86 ILE A O 1
ATOM 676 N N . THR A 1 87 ? 33.695 7.947 -45.258 1.00 75.56 87 THR A N 1
ATOM 677 C CA . THR A 1 87 ? 33.600 9.337 -45.715 1.00 75.56 87 THR A CA 1
ATOM 678 C C . THR A 1 87 ? 33.167 10.195 -44.540 1.00 75.56 87 THR A C 1
ATOM 680 O O . THR A 1 87 ? 32.073 9.987 -44.024 1.00 75.56 87 THR A O 1
ATOM 683 N N . LEU A 1 88 ? 33.985 11.186 -44.172 1.00 73.00 88 LEU A N 1
ATOM 684 C CA . LEU A 1 88 ? 33.722 12.106 -43.056 1.00 73.00 88 LEU A CA 1
ATOM 685 C C . LEU A 1 88 ? 32.308 12.703 -43.098 1.00 73.00 88 LEU A C 1
ATOM 687 O O . LEU A 1 88 ? 31.647 12.780 -42.075 1.00 73.00 88 LEU A O 1
ATOM 691 N N . ALA A 1 89 ? 31.810 13.058 -44.284 1.00 74.12 89 ALA A N 1
ATOM 692 C CA . ALA A 1 89 ? 30.468 13.616 -44.442 1.00 74.12 89 ALA A CA 1
ATOM 693 C C . ALA A 1 89 ? 29.326 12.650 -44.064 1.00 74.12 89 ALA A C 1
ATOM 695 O O . ALA A 1 89 ? 28.301 13.107 -43.570 1.00 74.12 89 ALA A O 1
ATOM 696 N N . ALA A 1 90 ? 29.481 11.343 -44.307 1.00 73.00 90 ALA A N 1
ATOM 697 C CA . ALA A 1 90 ? 28.459 10.355 -43.954 1.00 73.00 90 ALA A CA 1
ATOM 698 C C . ALA A 1 90 ? 28.459 10.084 -42.446 1.00 73.00 90 ALA A C 1
ATOM 700 O O . ALA A 1 90 ? 27.395 10.090 -41.840 1.00 73.00 90 ALA A O 1
ATOM 701 N N . ASP A 1 91 ? 29.645 9.949 -41.847 1.00 78.44 91 ASP A N 1
ATOM 702 C CA . ASP A 1 91 ? 29.788 9.754 -40.401 1.00 78.44 91 ASP A CA 1
ATOM 703 C C . ASP A 1 91 ? 29.283 10.981 -39.629 1.00 78.44 91 ASP A C 1
ATOM 705 O O . ASP A 1 91 ? 28.556 10.838 -38.659 1.00 78.44 91 ASP A O 1
ATOM 709 N N . VAL A 1 92 ? 29.590 12.201 -40.089 1.00 81.62 92 VAL A N 1
ATOM 710 C CA . VAL A 1 92 ? 29.069 13.435 -39.473 1.00 81.62 92 VAL A CA 1
ATOM 711 C C . VAL A 1 92 ? 27.551 13.543 -39.620 1.00 81.62 92 VAL A C 1
ATOM 713 O O . VAL A 1 92 ? 26.885 13.985 -38.692 1.00 81.62 92 VAL A O 1
ATOM 716 N N . ALA A 1 93 ? 26.984 13.148 -40.765 1.00 78.00 93 ALA A N 1
ATOM 717 C CA . ALA A 1 93 ? 25.533 13.146 -40.941 1.00 78.00 93 ALA A CA 1
ATOM 718 C C . ALA A 1 93 ? 24.854 12.123 -40.019 1.00 78.00 93 ALA A C 1
ATOM 720 O O . ALA A 1 93 ? 23.823 12.442 -39.441 1.00 78.00 93 ALA A O 1
ATOM 721 N N . GLN A 1 94 ? 25.443 10.935 -39.862 1.00 82.62 94 GLN A N 1
ATOM 722 C CA . GLN A 1 94 ? 24.955 9.922 -38.932 1.00 82.62 94 GLN A CA 1
ATOM 723 C C . GLN A 1 94 ? 25.048 10.409 -37.480 1.00 82.62 94 GLN A C 1
ATOM 725 O O . GLN A 1 94 ? 24.051 10.364 -36.773 1.00 82.62 94 GLN A O 1
ATOM 730 N N . LEU A 1 95 ? 26.190 10.972 -37.073 1.00 86.75 95 LEU A N 1
ATOM 731 C CA . LEU A 1 95 ? 26.367 11.541 -35.734 1.00 86.75 95 LEU A CA 1
ATOM 732 C C . LEU A 1 95 ? 25.391 12.687 -35.446 1.00 86.75 95 LEU A C 1
ATOM 734 O O . LEU A 1 95 ? 24.981 12.856 -34.307 1.00 86.75 95 LEU A O 1
ATOM 738 N N . HIS A 1 96 ? 25.014 13.488 -36.448 1.00 88.25 96 HIS A N 1
ATOM 739 C CA . HIS A 1 96 ? 23.974 14.502 -36.258 1.00 88.25 96 HIS A CA 1
ATOM 740 C C . HIS A 1 96 ? 22.591 13.884 -36.032 1.00 88.25 96 HIS A C 1
ATOM 742 O O . HIS A 1 96 ? 21.852 14.414 -35.217 1.00 88.25 96 HIS A O 1
ATOM 748 N N . VAL A 1 97 ? 22.248 12.783 -36.711 1.00 90.88 97 VAL A N 1
ATOM 749 C CA . VAL A 1 97 ? 20.976 12.078 -36.467 1.00 90.88 97 VAL A CA 1
ATOM 750 C C . VAL A 1 97 ? 20.953 11.500 -35.054 1.00 90.88 97 VAL A C 1
ATOM 752 O O . VAL A 1 97 ? 20.009 11.758 -34.322 1.00 90.88 97 VAL A O 1
ATOM 755 N N . GLU A 1 98 ? 22.021 10.808 -34.650 1.00 92.81 98 GLU A N 1
ATOM 756 C CA . GLU A 1 98 ? 22.155 10.253 -33.294 1.00 92.81 98 GLU A CA 1
ATOM 757 C C . GLU A 1 98 ? 22.120 11.365 -32.225 1.00 92.81 98 GLU A C 1
ATOM 759 O O . GLU A 1 98 ? 21.497 11.216 -31.178 1.00 92.81 98 GLU A O 1
ATOM 764 N N . ALA A 1 99 ? 22.741 12.520 -32.497 1.00 92.19 99 ALA A N 1
ATOM 765 C CA . ALA A 1 99 ? 22.682 13.672 -31.600 1.00 92.19 99 ALA A CA 1
ATOM 766 C C . ALA A 1 99 ? 21.282 14.305 -31.533 1.00 92.19 99 ALA A C 1
ATOM 768 O O . ALA A 1 99 ? 20.869 14.727 -30.457 1.00 92.19 99 ALA A O 1
ATOM 769 N N . ASP A 1 100 ? 20.561 14.389 -32.655 1.00 94.06 100 ASP A N 1
ATOM 770 C CA . ASP A 1 100 ? 19.193 14.917 -32.698 1.00 94.06 100 ASP A CA 1
ATOM 771 C C . ASP A 1 100 ? 18.217 13.998 -31.938 1.00 94.06 100 ASP A C 1
ATOM 773 O O . ASP A 1 100 ? 17.335 14.503 -31.244 1.00 94.06 100 ASP A O 1
ATOM 777 N N . GLU A 1 101 ? 18.397 12.674 -32.024 1.00 95.06 101 GLU A N 1
ATOM 778 C CA . GLU A 1 101 ? 17.647 11.682 -31.238 1.00 95.06 101 GLU A CA 1
ATOM 779 C C . GLU A 1 101 ? 17.921 11.853 -29.737 1.00 95.06 101 GLU A C 1
ATOM 781 O O . GLU A 1 101 ? 16.989 12.074 -28.969 1.00 95.06 101 GLU A O 1
ATOM 786 N N . LEU A 1 102 ? 19.192 11.915 -29.324 1.00 95.44 102 LEU A N 1
ATOM 787 C CA . LEU A 1 102 ? 19.547 12.124 -27.916 1.00 95.44 102 LEU A CA 1
ATOM 788 C C . LEU A 1 102 ? 19.008 13.454 -27.357 1.00 95.44 102 LEU A C 1
ATOM 790 O O . LEU A 1 102 ? 18.596 13.531 -26.201 1.00 95.44 102 LEU A O 1
ATOM 794 N N . ILE A 1 103 ? 19.002 14.523 -28.161 1.00 95.31 103 ILE A N 1
ATOM 795 C CA . ILE A 1 103 ? 18.419 15.814 -27.764 1.00 95.31 103 ILE A CA 1
ATOM 796 C C . ILE A 1 103 ? 16.904 15.692 -27.550 1.00 95.31 103 ILE A C 1
ATOM 798 O O . ILE A 1 103 ? 16.377 16.362 -26.659 1.00 95.31 103 ILE A O 1
ATOM 802 N N . ALA A 1 104 ? 16.209 14.880 -28.351 1.00 93.06 104 ALA A N 1
ATOM 803 C CA . ALA A 1 104 ? 14.782 14.631 -28.177 1.00 93.06 104 ALA A CA 1
ATOM 804 C C . ALA A 1 104 ? 14.512 13.874 -26.869 1.00 93.06 104 ALA A C 1
ATOM 806 O O . ALA A 1 104 ? 13.702 14.346 -26.073 1.00 93.06 104 ALA A O 1
ATOM 807 N N . ASP A 1 105 ? 15.266 12.808 -26.596 1.00 94.25 105 ASP A N 1
ATOM 808 C CA . ASP A 1 105 ? 15.136 12.014 -25.368 1.00 94.25 105 ASP A CA 1
ATOM 809 C C . ASP A 1 105 ? 15.427 12.859 -24.114 1.00 94.25 105 ASP A C 1
ATOM 811 O O . ASP A 1 105 ? 14.694 12.827 -23.128 1.00 94.25 105 ASP A O 1
ATOM 815 N N . MET A 1 106 ? 16.468 13.702 -24.155 1.00 94.50 106 MET A N 1
ATOM 816 C CA . MET A 1 106 ? 16.775 14.630 -23.058 1.00 94.50 106 MET A CA 1
ATOM 817 C C . MET A 1 106 ? 15.679 15.685 -22.845 1.00 94.50 106 MET A C 1
ATOM 819 O O . MET A 1 106 ? 15.498 16.162 -21.724 1.00 94.50 106 MET A O 1
ATOM 823 N N . ALA A 1 107 ? 14.981 16.095 -23.908 1.00 94.00 107 ALA A N 1
ATOM 824 C CA . ALA A 1 107 ? 13.871 17.037 -23.804 1.00 94.00 107 ALA A CA 1
ATOM 825 C C . ALA A 1 107 ? 12.620 16.380 -23.203 1.00 94.00 107 ALA A C 1
ATOM 827 O O . ALA A 1 107 ? 11.927 17.035 -22.428 1.00 94.00 107 ALA A O 1
ATOM 828 N N . GLU A 1 108 ? 12.362 15.111 -23.529 1.00 95.44 108 GLU A N 1
ATOM 829 C CA . GLU A 1 108 ? 11.296 14.301 -22.928 1.00 95.44 108 GLU A CA 1
ATOM 830 C C . GLU A 1 108 ? 11.547 14.090 -21.432 1.00 95.44 108 GLU A C 1
ATOM 832 O O . GLU A 1 108 ? 10.739 14.526 -20.619 1.00 95.44 108 GLU A O 1
ATOM 837 N N . ALA A 1 109 ? 12.739 13.616 -21.052 1.00 91.94 109 ALA A N 1
ATOM 838 C CA . ALA A 1 109 ? 13.116 13.478 -19.643 1.00 91.94 109 ALA A CA 1
ATOM 839 C C . ALA A 1 109 ? 13.052 14.813 -18.872 1.00 91.94 109 ALA A C 1
ATOM 841 O O . ALA A 1 109 ? 12.756 14.850 -17.678 1.00 91.94 109 ALA A O 1
ATOM 842 N N . GLY A 1 110 ? 13.330 15.936 -19.544 1.00 95.50 110 GLY A N 1
ATOM 843 C CA . GLY A 1 110 ? 13.155 17.269 -18.969 1.00 95.50 110 GLY A CA 1
ATOM 844 C C . GLY A 1 110 ? 11.692 17.615 -18.668 1.00 95.50 110 GLY A C 1
ATOM 845 O O . GLY A 1 110 ? 11.429 18.261 -17.658 1.00 95.50 110 GLY A O 1
ATOM 846 N N . ALA A 1 111 ? 10.753 17.178 -19.511 1.00 93.31 111 ALA A N 1
ATOM 847 C CA . ALA A 1 111 ? 9.322 17.382 -19.296 1.00 93.31 111 ALA A CA 1
ATOM 848 C C . ALA A 1 111 ? 8.794 16.535 -18.128 1.00 93.31 111 ALA A C 1
ATOM 850 O O . ALA A 1 111 ? 8.057 17.061 -17.295 1.00 93.31 111 ALA A O 1
ATOM 851 N N . ASP A 1 112 ? 9.239 15.282 -18.013 1.00 92.62 112 ASP A N 1
ATOM 852 C CA . ASP A 1 112 ? 8.870 14.397 -16.899 1.00 92.62 112 ASP A CA 1
ATOM 853 C C . ASP A 1 112 ? 9.360 14.955 -15.550 1.00 92.62 112 ASP A C 1
ATOM 855 O O . ASP A 1 112 ? 8.649 14.938 -14.544 1.00 92.62 112 ASP A O 1
ATOM 859 N N . LEU A 1 113 ? 10.572 15.525 -15.522 1.00 95.06 113 LEU A N 1
ATOM 860 C CA . LEU A 1 113 ? 11.100 16.195 -14.329 1.00 95.06 113 LEU A CA 1
ATOM 861 C C . LEU A 1 113 ? 10.289 17.442 -13.940 1.00 95.06 113 LEU A C 1
ATOM 863 O O . LEU A 1 113 ? 10.131 17.714 -12.747 1.00 95.06 113 LEU A O 1
ATOM 867 N N . ASP A 1 114 ? 9.783 18.197 -14.918 1.00 93.88 114 ASP A N 1
ATOM 868 C CA . ASP A 1 114 ? 8.916 19.353 -14.668 1.00 93.88 114 ASP A CA 1
ATOM 869 C C . ASP A 1 114 ? 7.545 18.923 -14.105 1.00 93.88 114 ASP A C 1
ATOM 871 O O . ASP A 1 114 ? 7.003 19.608 -13.231 1.00 93.88 114 ASP A O 1
ATOM 875 N N . GLU A 1 115 ? 6.997 17.787 -14.552 1.00 95.88 115 GLU A N 1
ATOM 876 C CA . GLU A 1 115 ? 5.763 17.196 -14.011 1.00 95.88 115 GLU A CA 1
ATOM 877 C C . GLU A 1 115 ? 5.943 16.755 -12.554 1.00 95.88 115 GLU A C 1
ATOM 879 O O . GLU A 1 115 ? 5.209 17.217 -11.676 1.00 95.88 115 GLU A O 1
ATOM 884 N N . LEU A 1 116 ? 6.999 15.992 -12.259 1.00 95.50 116 LEU A N 1
ATOM 885 C CA . LEU A 1 116 ? 7.324 15.582 -10.890 1.00 95.50 116 LEU A CA 1
ATOM 886 C C . LEU A 1 116 ? 7.541 16.791 -9.962 1.00 95.50 116 LEU A C 1
ATOM 888 O O . LEU A 1 116 ? 7.121 16.796 -8.802 1.00 95.50 116 LEU A O 1
ATOM 892 N N . ALA A 1 117 ? 8.178 17.856 -10.458 1.00 95.38 117 ALA A N 1
ATOM 893 C CA . ALA A 1 117 ? 8.351 19.087 -9.693 1.00 95.38 117 ALA A CA 1
ATOM 894 C C . ALA A 1 117 ? 7.007 19.768 -9.365 1.00 95.38 117 ALA A C 1
ATOM 896 O O . ALA A 1 117 ? 6.862 20.344 -8.280 1.00 95.38 117 ALA A O 1
ATOM 897 N N . ALA A 1 118 ? 6.025 19.699 -10.269 1.00 94.38 118 ALA A N 1
ATOM 898 C CA . ALA A 1 118 ? 4.679 20.212 -10.031 1.00 94.38 118 ALA A CA 1
ATOM 899 C C . ALA A 1 118 ? 3.921 19.374 -8.989 1.00 94.38 118 ALA A C 1
ATOM 901 O O . ALA A 1 118 ? 3.276 19.951 -8.110 1.00 94.38 118 ALA A O 1
ATOM 902 N N . GLU A 1 119 ? 4.049 18.047 -9.026 1.00 96.25 119 GLU A N 1
ATOM 903 C CA . GLU A 1 119 ? 3.459 17.148 -8.026 1.00 96.25 119 GLU A CA 1
ATOM 904 C C . GLU A 1 119 ? 4.030 17.389 -6.627 1.00 96.25 119 GLU A C 1
ATOM 906 O O . GLU A 1 119 ? 3.277 17.553 -5.666 1.00 96.25 119 GLU A O 1
ATOM 911 N N . ILE A 1 120 ? 5.356 17.511 -6.504 1.00 94.38 120 ILE A N 1
ATOM 912 C CA . ILE A 1 120 ? 6.013 17.827 -5.227 1.00 94.38 120 ILE A CA 1
ATOM 913 C C . ILE A 1 120 ? 5.534 19.182 -4.687 1.00 94.38 120 ILE A C 1
ATOM 915 O O . ILE A 1 120 ? 5.304 19.329 -3.484 1.00 94.38 120 ILE A O 1
ATOM 919 N N . ALA A 1 121 ? 5.367 20.183 -5.558 1.00 94.12 121 ALA A N 1
ATOM 920 C CA . ALA A 1 121 ? 4.852 21.490 -5.157 1.00 94.12 121 ALA A CA 1
ATOM 921 C C . ALA A 1 121 ? 3.392 21.417 -4.677 1.00 94.12 121 ALA A C 1
ATOM 923 O O . ALA A 1 121 ? 3.046 22.071 -3.691 1.00 94.12 121 ALA A O 1
ATOM 924 N N . GLN A 1 122 ? 2.554 20.614 -5.340 1.00 93.50 122 GLN A N 1
ATOM 925 C CA . GLN A 1 122 ? 1.168 20.381 -4.935 1.00 93.50 122 GLN A CA 1
ATOM 926 C C . GLN A 1 122 ? 1.097 19.655 -3.586 1.00 93.50 122 GLN A C 1
ATOM 928 O O . GLN A 1 122 ? 0.407 20.125 -2.686 1.00 93.50 122 GLN A O 1
ATOM 933 N N . PHE A 1 123 ? 1.888 18.596 -3.399 1.00 92.56 123 PHE A N 1
ATOM 934 C CA . PHE A 1 123 ? 1.995 17.890 -2.122 1.00 92.56 123 PHE A CA 1
ATOM 935 C C . PHE A 1 123 ? 2.429 18.823 -0.983 1.00 92.56 123 PHE A C 1
ATOM 937 O O . PHE A 1 123 ? 1.867 18.776 0.109 1.00 92.56 123 PHE A O 1
ATOM 944 N N . GLY A 1 124 ? 3.396 19.712 -1.236 1.00 92.81 124 GLY A N 1
ATOM 945 C CA . GLY A 1 124 ? 3.808 20.728 -0.266 1.00 92.81 124 GLY A CA 1
ATOM 946 C C . GLY A 1 124 ? 2.667 21.673 0.126 1.00 92.81 124 GLY A C 1
ATOM 947 O O . GLY A 1 124 ? 2.477 21.941 1.309 1.00 92.81 124 GLY A O 1
ATOM 948 N N . ALA A 1 125 ? 1.870 22.127 -0.845 1.00 92.06 125 ALA A N 1
ATOM 949 C CA . ALA A 1 125 ? 0.708 22.976 -0.585 1.00 92.06 125 ALA A CA 1
ATOM 950 C C . ALA A 1 125 ? -0.397 22.244 0.197 1.00 92.06 125 ALA A C 1
ATOM 952 O O . ALA A 1 125 ? -1.010 22.832 1.090 1.00 92.06 125 ALA A O 1
ATOM 953 N N . ASP A 1 126 ? -0.631 20.967 -0.107 1.00 86.25 126 ASP A N 1
ATOM 954 C CA . ASP A 1 126 ? -1.607 20.138 0.602 1.00 86.25 126 ASP A CA 1
ATOM 955 C C . ASP A 1 126 ? -1.161 19.856 2.043 1.00 86.25 126 ASP A C 1
ATOM 957 O O . ASP A 1 126 ? -1.973 19.915 2.969 1.00 86.25 126 ASP A O 1
ATOM 961 N N . LEU A 1 127 ? 0.139 19.632 2.261 1.00 88.44 127 LEU A N 1
ATOM 962 C CA . LEU A 1 127 ? 0.716 19.482 3.594 1.00 88.44 127 LEU A CA 1
ATOM 963 C C . LEU A 1 127 ? 0.609 20.776 4.411 1.00 88.44 127 LEU A C 1
ATOM 965 O O . LEU A 1 127 ? 0.221 20.719 5.576 1.00 88.44 127 LEU A O 1
ATOM 969 N N . ASP A 1 128 ? 0.907 21.933 3.818 1.00 88.12 128 ASP A N 1
ATOM 970 C CA . ASP A 1 128 ? 0.744 23.230 4.485 1.00 88.12 128 ASP A CA 1
ATOM 971 C C . ASP A 1 128 ? -0.726 23.468 4.867 1.00 88.12 128 ASP A C 1
ATOM 973 O O . ASP A 1 128 ? -1.018 23.839 6.005 1.00 88.12 128 ASP A O 1
ATOM 977 N N . ALA A 1 129 ? -1.668 23.171 3.965 1.00 83.00 129 ALA A N 1
ATOM 978 C CA . ALA A 1 129 ? -3.100 23.266 4.245 1.00 83.00 129 ALA A CA 1
ATOM 979 C C . ALA A 1 129 ? -3.553 22.294 5.348 1.00 83.00 129 ALA A C 1
ATOM 981 O O . ALA A 1 129 ? -4.415 22.644 6.157 1.00 83.00 129 ALA A O 1
ATOM 982 N N . PHE A 1 130 ? -2.979 21.090 5.402 1.00 81.81 130 PHE A N 1
ATOM 983 C CA . PHE A 1 130 ? -3.228 20.122 6.469 1.00 81.81 130 PHE A CA 1
ATOM 984 C C . PHE A 1 130 ? -2.679 20.608 7.816 1.00 81.81 130 PHE A C 1
ATOM 986 O O . PHE A 1 130 ? -3.379 20.540 8.823 1.00 81.81 130 PHE A O 1
ATOM 993 N N . ILE A 1 131 ? -1.456 21.149 7.843 1.00 82.75 131 ILE A N 1
ATOM 994 C CA . ILE A 1 131 ? -0.834 21.706 9.053 1.00 82.75 131 ILE A CA 1
ATOM 995 C C . ILE A 1 131 ? -1.623 22.916 9.564 1.00 82.75 131 ILE A C 1
ATOM 997 O O . ILE A 1 131 ? -1.842 23.027 10.768 1.00 82.75 131 ILE A O 1
ATOM 1001 N N . GLU A 1 132 ? -2.092 23.798 8.678 1.00 84.69 132 GLU A N 1
ATOM 1002 C CA . GLU A 1 132 ? -2.960 24.925 9.050 1.00 84.69 132 GLU A CA 1
ATOM 1003 C C . GLU A 1 132 ? -4.307 24.472 9.638 1.00 84.69 132 GLU A C 1
ATOM 1005 O O . GLU A 1 132 ? -4.914 25.206 10.418 1.00 84.69 132 GLU A O 1
ATOM 1010 N N . GLN A 1 133 ? -4.772 23.269 9.292 1.00 84.88 133 GLN A N 1
ATOM 1011 C CA . GLN A 1 133 ? -5.995 22.663 9.829 1.00 84.88 133 GLN A CA 1
ATOM 1012 C C . GLN A 1 133 ? -5.747 21.761 11.044 1.00 84.88 133 GLN A C 1
ATOM 1014 O O . GLN A 1 133 ? -6.708 21.259 11.633 1.00 84.88 133 GLN A O 1
ATOM 1019 N N . ALA A 1 134 ? -4.488 21.536 11.427 1.00 90.81 134 ALA A N 1
ATOM 1020 C CA . ALA A 1 134 ? -4.170 20.701 12.570 1.00 90.81 134 ALA A CA 1
ATOM 1021 C C . ALA A 1 134 ? -4.694 21.361 13.860 1.00 90.81 134 ALA A C 1
ATOM 1023 O O . ALA A 1 134 ? -4.464 22.554 14.087 1.00 90.81 134 ALA A O 1
ATOM 1024 N N . PRO A 1 135 ? -5.388 20.606 14.727 1.00 95.38 135 PRO A N 1
ATOM 1025 C CA . PRO A 1 135 ? -5.996 21.169 15.921 1.00 95.38 135 PRO A CA 1
ATOM 1026 C C . PRO A 1 135 ? -4.926 21.692 16.884 1.00 95.38 135 PRO A C 1
ATOM 1028 O O . PRO A 1 135 ? -3.995 20.980 17.266 1.00 95.38 135 PRO A O 1
ATOM 1031 N N . THR A 1 136 ? -5.076 22.945 17.311 1.00 96.88 136 THR A N 1
ATOM 1032 C CA . THR A 1 136 ? -4.205 23.556 18.318 1.00 96.88 136 THR A CA 1
ATOM 1033 C C . THR A 1 136 ? -4.653 23.144 19.718 1.00 96.88 136 THR A C 1
ATOM 1035 O O . THR A 1 136 ? -5.841 22.976 19.987 1.00 96.88 136 THR A O 1
ATOM 1038 N N . VAL A 1 137 ? -3.701 22.989 20.641 1.00 98.12 137 VAL A N 1
ATOM 1039 C CA . VAL A 1 137 ? -3.982 22.655 22.043 1.00 98.12 137 VAL A CA 1
ATOM 1040 C C . VAL A 1 137 ? -3.982 23.925 22.894 1.00 98.12 137 VAL A C 1
ATOM 1042 O O . VAL A 1 137 ? -2.973 24.624 22.987 1.00 98.12 137 VAL A O 1
ATOM 1045 N N . HIS A 1 138 ? -5.099 24.199 23.567 1.00 98.25 138 HIS A N 1
ATOM 1046 C CA . HIS A 1 138 ? -5.258 25.326 24.486 1.00 98.25 138 HIS A CA 1
ATOM 1047 C C . HIS A 1 13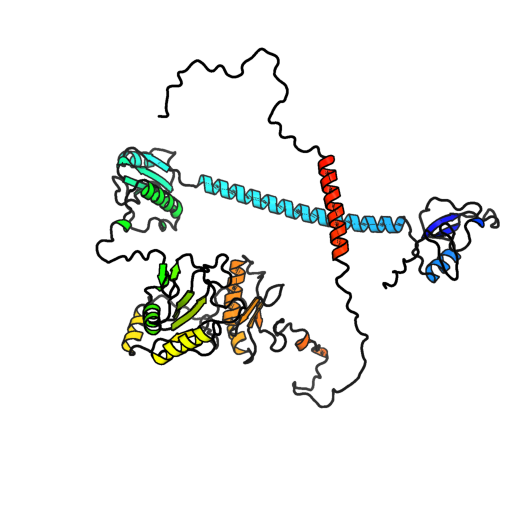8 ? -5.401 24.841 25.924 1.00 98.25 138 HIS A C 1
ATOM 1049 O O . HIS A 1 138 ? -6.171 23.926 26.212 1.00 98.25 138 HIS A O 1
ATOM 1055 N N . HIS A 1 139 ? -4.695 25.497 26.841 1.00 98.31 139 HIS A N 1
ATOM 1056 C CA . HIS A 1 139 ? -4.728 25.182 28.267 1.00 98.31 139 HIS A CA 1
ATOM 1057 C C . HIS A 1 139 ? -5.480 26.261 29.049 1.00 98.31 139 HIS A C 1
ATOM 1059 O O . HIS A 1 139 ? -5.282 27.451 28.797 1.00 98.31 139 HIS A O 1
ATOM 1065 N N . PHE A 1 140 ? -6.297 25.843 30.018 1.00 98.31 140 PHE A N 1
ATOM 1066 C CA . PHE A 1 140 ? -7.072 26.733 30.891 1.00 98.31 140 PHE A CA 1
ATOM 1067 C C . PHE A 1 140 ? -6.977 26.303 32.354 1.00 98.31 140 PHE A C 1
ATOM 1069 O O . PHE A 1 140 ? -6.725 25.130 32.648 1.00 98.31 140 PHE A O 1
ATOM 1076 N N . ASP A 1 141 ? -7.213 27.249 33.265 1.00 98.12 141 ASP A N 1
ATOM 1077 C CA . ASP A 1 141 ? -7.168 26.982 34.704 1.00 98.12 141 ASP A CA 1
ATOM 1078 C C . ASP A 1 141 ? -8.434 26.259 35.200 1.00 98.12 141 ASP A C 1
ATOM 1080 O O . ASP A 1 141 ? -8.350 25.456 36.135 1.00 98.12 141 ASP A O 1
ATOM 1084 N N . ASP A 1 142 ? -9.591 26.511 34.573 1.00 98.50 142 ASP A N 1
ATOM 1085 C CA . ASP A 1 142 ? -10.879 25.868 34.868 1.00 98.50 142 ASP A CA 1
ATOM 1086 C C . ASP A 1 142 ? -11.809 25.784 33.633 1.00 98.50 142 ASP A C 1
ATOM 1088 O O . ASP A 1 142 ? -11.602 26.453 32.613 1.00 98.50 142 ASP A O 1
ATOM 1092 N N . THR A 1 143 ? -12.852 24.944 33.698 1.00 98.38 143 THR A N 1
ATOM 1093 C CA . THR A 1 143 ? -13.785 24.753 32.569 1.00 98.38 143 THR A CA 1
ATOM 1094 C C . THR A 1 143 ? -14.692 25.956 32.297 1.00 98.38 143 THR A C 1
ATOM 1096 O O . THR A 1 143 ? -15.168 26.103 31.170 1.00 98.38 143 THR A O 1
ATOM 1099 N N . THR A 1 144 ? -14.902 26.856 33.266 1.00 98.19 144 THR A N 1
ATOM 1100 C CA . THR A 1 144 ? -15.669 28.095 33.046 1.00 98.19 144 THR A CA 1
ATOM 1101 C C . THR A 1 144 ? -14.878 29.069 32.176 1.00 98.19 144 THR A C 1
ATOM 1103 O O . THR A 1 144 ? -15.434 29.683 31.261 1.00 98.19 144 THR A O 1
ATOM 1106 N N . GLU A 1 145 ? -13.581 29.223 32.439 1.00 98.12 145 GLU A N 1
ATOM 1107 C CA . GLU A 1 145 ? -12.674 30.013 31.612 1.00 98.12 145 GLU A CA 1
ATOM 1108 C C . GLU A 1 145 ? -12.608 29.445 30.194 1.00 98.12 145 GLU A C 1
ATOM 1110 O O . GLU A 1 145 ? -12.844 30.196 29.248 1.00 98.12 145 GLU A O 1
ATOM 1115 N N . ALA A 1 146 ? -12.387 28.133 30.046 1.00 98.12 146 ALA A N 1
ATOM 1116 C CA . ALA A 1 146 ? -12.357 27.465 28.743 1.00 98.12 146 ALA A CA 1
ATOM 1117 C C . ALA A 1 146 ? -13.651 27.711 27.943 1.00 98.12 146 ALA A C 1
ATOM 1119 O O . ALA A 1 146 ? -13.616 28.124 26.780 1.00 98.12 146 ALA A O 1
ATOM 1120 N N . TYR A 1 147 ? -14.812 27.545 28.585 1.00 98.25 147 TYR A N 1
ATOM 1121 C CA . TYR A 1 147 ? -16.114 27.763 27.954 1.00 98.25 147 TYR A CA 1
ATOM 1122 C C . TYR A 1 147 ? -16.315 29.217 27.497 1.00 98.25 147 TYR A C 1
ATOM 1124 O O . TYR A 1 147 ? -16.810 29.474 26.400 1.00 98.25 147 TYR A O 1
ATOM 1132 N N . ASN A 1 148 ? -15.917 30.196 28.311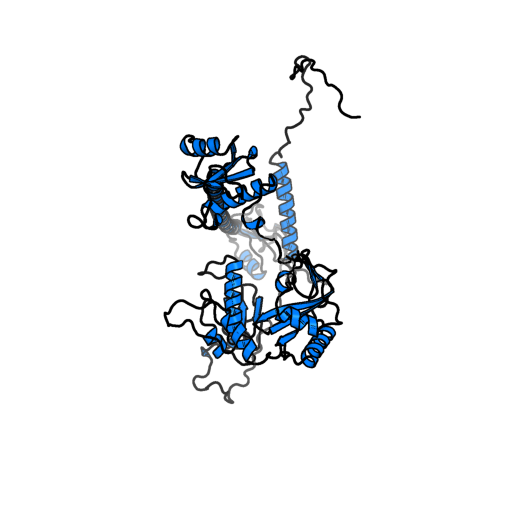 1.00 97.06 148 ASN A N 1
ATOM 1133 C CA . ASN A 1 148 ? -16.020 31.610 27.938 1.00 97.06 148 ASN A CA 1
ATOM 1134 C C . ASN A 1 148 ? -15.008 31.995 26.853 1.00 97.06 148 ASN A C 1
ATOM 1136 O O . ASN A 1 148 ? -15.334 32.766 25.949 1.00 97.06 148 ASN A O 1
ATOM 1140 N N . ALA A 1 149 ? -13.794 31.450 26.931 1.00 97.56 149 ALA A N 1
ATOM 1141 C CA . ALA A 1 149 ? -12.722 31.685 25.979 1.00 97.56 149 ALA A CA 1
ATOM 1142 C C . ALA A 1 149 ? -13.139 31.258 24.571 1.00 97.56 149 ALA A C 1
ATOM 1144 O O . ALA A 1 149 ? -13.057 32.075 23.660 1.00 97.56 149 ALA A O 1
ATOM 1145 N N . THR A 1 150 ? -13.697 30.055 24.411 1.00 97.38 150 THR A N 1
ATOM 1146 C CA . THR A 1 150 ? -14.168 29.539 23.105 1.00 97.38 150 THR A CA 1
ATOM 1147 C C . THR A 1 150 ? -15.248 30.403 22.436 1.00 97.38 150 THR A C 1
ATOM 1149 O O . THR A 1 150 ? -15.479 30.283 21.239 1.00 97.38 150 THR A O 1
ATOM 1152 N N . GLN A 1 151 ? -15.904 31.301 23.181 1.00 96.19 151 GLN A N 1
ATOM 1153 C CA . GLN A 1 151 ? -16.898 32.240 22.647 1.00 96.19 151 GLN A CA 1
ATOM 1154 C C . GLN A 1 151 ? -16.351 33.648 22.380 1.00 96.19 151 GLN A C 1
ATOM 1156 O O . GLN A 1 151 ? -17.020 34.440 21.714 1.00 96.19 151 GLN A O 1
ATOM 1161 N N . CYS A 1 152 ? -15.200 34.002 22.956 1.00 96.06 152 CYS A N 1
ATOM 1162 C CA . CYS A 1 152 ? -14.705 35.383 22.974 1.00 96.06 152 CYS A CA 1
ATOM 1163 C C . CYS A 1 152 ? -13.328 35.562 22.330 1.00 96.06 152 CYS A C 1
ATOM 1165 O O . CYS A 1 152 ? -12.965 36.691 22.004 1.00 96.06 152 CYS A O 1
ATOM 1167 N N . ARG A 1 153 ? -12.538 34.492 22.234 1.00 97.69 153 ARG A N 1
ATOM 1168 C CA . ARG A 1 153 ? -11.178 34.506 21.701 1.00 97.69 153 ARG A CA 1
ATOM 1169 C C . ARG A 1 153 ? -11.189 34.064 20.244 1.00 97.69 153 ARG A C 1
ATOM 1171 O O . ARG A 1 153 ? -11.698 32.997 19.934 1.00 97.69 153 ARG A O 1
ATOM 1178 N N . ASP A 1 154 ? -10.587 34.882 19.387 1.00 95.88 154 ASP A N 1
ATOM 1179 C CA . ASP A 1 154 ? -10.491 34.617 17.947 1.00 95.88 154 ASP A CA 1
ATOM 1180 C C . ASP A 1 154 ? -9.370 33.621 17.601 1.00 95.88 154 ASP A C 1
ATOM 1182 O O . ASP A 1 154 ? -9.280 33.181 16.463 1.00 95.88 154 ASP A O 1
ATOM 1186 N N . ASP A 1 155 ? -8.496 33.289 18.557 1.00 96.50 155 ASP A N 1
ATOM 1187 C CA . ASP A 1 155 ? -7.387 32.350 18.366 1.00 96.50 155 ASP A CA 1
ATOM 1188 C C . ASP A 1 155 ? -7.746 30.891 18.690 1.00 96.50 155 ASP A C 1
ATOM 1190 O O . ASP A 1 155 ? -6.893 30.018 18.552 1.00 96.50 155 ASP A O 1
ATOM 1194 N N . ILE A 1 156 ? -8.986 30.626 19.114 1.00 97.06 156 ILE A N 1
ATOM 1195 C CA . ILE A 1 156 ? -9.504 29.276 19.358 1.00 97.06 156 ILE A CA 1
ATOM 1196 C C . ILE A 1 156 ? -10.434 28.914 18.203 1.00 97.06 156 ILE A C 1
ATOM 1198 O O . ILE A 1 156 ? -11.478 29.542 18.015 1.00 97.06 156 ILE A O 1
ATOM 1202 N N . HIS A 1 157 ? -10.055 27.898 17.441 1.00 95.88 157 HIS A N 1
ATOM 1203 C CA . HIS A 1 157 ? -10.734 27.500 16.218 1.00 95.88 157 HIS A CA 1
ATOM 1204 C C . HIS A 1 157 ? -11.546 26.221 16.414 1.00 95.88 157 HIS A C 1
ATOM 1206 O O . HIS A 1 157 ? -11.349 25.440 17.345 1.00 95.88 157 HIS A O 1
ATOM 1212 N N . ASP A 1 158 ? -12.501 26.013 15.515 1.00 97.12 158 ASP A N 1
ATOM 1213 C CA . ASP A 1 158 ? -13.263 24.772 15.436 1.00 97.12 158 ASP A CA 1
ATOM 1214 C C . ASP A 1 158 ? -12.315 23.575 15.239 1.00 97.12 158 ASP A C 1
ATOM 1216 O O . ASP A 1 158 ? -11.499 23.584 14.324 1.00 97.12 158 ASP A O 1
ATOM 1220 N N . GLY A 1 159 ? -12.430 22.557 16.090 1.00 96.56 159 GLY A N 1
ATOM 1221 C CA . GLY A 1 159 ? -11.534 21.400 16.141 1.00 96.56 159 GLY A CA 1
ATOM 1222 C C . GLY A 1 159 ? -10.399 21.510 17.162 1.00 96.56 159 GLY A C 1
ATOM 1223 O O . GLY A 1 159 ? -9.831 20.479 17.516 1.00 96.56 159 GLY A O 1
ATOM 1224 N N . ASP A 1 160 ? -10.096 22.695 17.696 1.00 98.12 160 ASP A N 1
ATOM 1225 C CA . ASP A 1 160 ? -9.023 22.853 18.680 1.00 98.12 160 ASP A CA 1
ATOM 1226 C C . ASP A 1 160 ? -9.288 22.051 19.962 1.00 98.12 160 ASP A C 1
ATOM 1228 O O . ASP A 1 160 ? -10.424 21.927 20.433 1.00 98.12 160 ASP A O 1
ATOM 1232 N N . VAL A 1 161 ? -8.216 21.528 20.554 1.00 98.50 161 VAL A N 1
ATOM 1233 C CA . VAL A 1 161 ? -8.253 20.721 21.774 1.00 98.50 161 VAL A CA 1
ATOM 1234 C C . VAL A 1 161 ? -8.149 21.626 22.998 1.00 98.50 161 VAL A C 1
ATOM 1236 O O . VAL A 1 161 ? -7.321 22.532 23.064 1.00 98.50 161 VAL A O 1
ATOM 1239 N N . LEU A 1 162 ? -8.989 21.367 23.996 1.00 98.56 162 LEU A N 1
ATOM 1240 C CA . LEU A 1 162 ? -9.083 22.134 25.234 1.00 98.56 162 LEU A CA 1
ATOM 1241 C C . LEU A 1 162 ? -8.635 21.255 26.402 1.00 98.56 162 LEU A C 1
ATOM 1243 O O . LEU A 1 162 ? -9.199 20.183 26.631 1.00 98.56 162 LEU A O 1
ATOM 1247 N N . VAL A 1 163 ? -7.643 21.718 27.159 1.00 98.50 163 VAL A N 1
ATOM 1248 C CA . VAL A 1 163 ? -7.024 20.974 28.261 1.00 98.50 163 VAL A CA 1
ATOM 1249 C C . VAL A 1 163 ? -7.186 21.741 29.569 1.00 98.50 163 VAL A C 1
ATOM 1251 O O . VAL A 1 163 ? -6.626 22.822 29.748 1.00 98.50 163 VAL A O 1
ATOM 1254 N N . ILE A 1 164 ? -7.910 21.149 30.517 1.00 98.56 164 ILE A N 1
ATOM 1255 C CA . ILE A 1 164 ? -8.160 21.704 31.850 1.00 98.56 164 ILE A CA 1
ATOM 1256 C C . ILE A 1 164 ? -7.662 20.691 32.885 1.00 98.56 164 ILE A C 1
ATOM 1258 O O . ILE A 1 164 ? -8.416 19.924 33.491 1.00 98.56 164 ILE A O 1
ATOM 1262 N N . ALA A 1 165 ? -6.339 20.650 33.052 1.00 97.94 165 ALA A N 1
ATOM 1263 C CA . ALA A 1 165 ? -5.659 19.614 33.830 1.00 97.94 165 ALA A CA 1
ATOM 1264 C C . ALA A 1 165 ? -6.073 19.595 35.315 1.00 97.94 165 ALA A C 1
ATOM 1266 O O . ALA A 1 165 ? -6.171 18.526 35.916 1.00 97.94 165 ALA A O 1
ATOM 1267 N N . SER A 1 166 ? -6.363 20.762 35.898 1.00 97.88 166 SER A N 1
ATOM 1268 C CA . SER A 1 166 ? -6.832 20.928 37.284 1.00 97.88 166 SER A CA 1
ATOM 1269 C C . SER A 1 166 ? -8.140 20.179 37.577 1.00 97.88 166 SER A C 1
ATOM 1271 O O . SER A 1 166 ? -8.361 19.752 38.711 1.00 97.88 166 SER A O 1
ATOM 1273 N N . GLU A 1 167 ? -8.980 19.989 36.557 1.00 98.31 167 GLU A N 1
ATOM 1274 C CA . GLU A 1 167 ? -10.296 19.349 36.650 1.00 98.31 167 GLU A CA 1
ATOM 1275 C C . GLU A 1 167 ? -10.324 17.956 35.998 1.00 98.31 167 GLU A C 1
ATOM 1277 O O . GLU A 1 167 ? -11.363 17.298 35.999 1.00 98.31 167 GLU A O 1
ATOM 1282 N N . SER A 1 168 ? -9.181 17.479 35.479 1.00 97.69 168 SER A N 1
ATOM 1283 C CA . SER A 1 168 ? -9.083 16.243 34.682 1.00 97.69 168 SER A CA 1
ATOM 1284 C C . SER A 1 168 ? -10.046 16.232 33.487 1.00 97.69 168 SER A C 1
ATOM 1286 O O . SER A 1 168 ? -10.613 15.190 33.157 1.00 97.69 168 SER A O 1
ATOM 1288 N N . VAL A 1 169 ? -10.244 17.399 32.862 1.00 98.44 169 VAL A N 1
ATOM 1289 C CA . VAL A 1 169 ? -11.112 17.562 31.692 1.00 98.44 169 VAL A CA 1
ATOM 1290 C C . VAL A 1 169 ? -10.259 17.793 30.453 1.00 98.44 169 VAL A C 1
ATOM 1292 O O . VAL A 1 169 ? -9.460 18.731 30.405 1.00 98.44 169 VAL A O 1
ATOM 1295 N N . VAL A 1 170 ? -10.455 16.951 29.442 1.00 98.50 170 VAL A N 1
ATOM 1296 C CA . VAL A 1 170 ? -9.932 17.161 28.090 1.00 98.50 170 VAL A CA 1
ATOM 1297 C C . VAL A 1 170 ? -11.095 17.068 27.113 1.00 98.50 170 VAL A C 1
ATOM 1299 O O . VAL A 1 170 ? -11.983 16.224 27.249 1.00 98.50 170 VAL A O 1
ATOM 1302 N N . GLY A 1 171 ? -11.121 17.972 26.145 1.00 98.12 171 GLY A N 1
ATOM 1303 C CA . GLY A 1 171 ? -12.185 18.069 25.160 1.00 98.12 171 GLY A CA 1
ATOM 1304 C C . GLY A 1 171 ? -11.710 18.728 23.880 1.00 98.12 171 GLY A C 1
ATOM 1305 O O . GLY A 1 171 ? -10.527 19.010 23.720 1.00 98.12 171 GLY A O 1
ATOM 1306 N N . PHE A 1 172 ? -12.642 19.010 22.984 1.00 98.44 172 PHE A N 1
ATOM 1307 C CA . PHE A 1 172 ? -12.373 19.796 21.785 1.00 98.44 172 PHE A CA 1
ATOM 1308 C C . PHE A 1 172 ? -13.526 20.760 21.505 1.00 98.44 172 PHE A C 1
ATOM 1310 O O . PHE A 1 172 ? -14.649 20.590 22.001 1.00 98.44 172 PHE A O 1
ATOM 1317 N N . LEU A 1 173 ? -13.245 21.807 20.735 1.00 98.06 173 LEU A N 1
ATOM 1318 C CA . LEU A 1 173 ? -14.247 22.773 20.314 1.00 98.06 173 LEU A CA 1
ATOM 1319 C C . LEU A 1 173 ? -14.990 22.257 19.080 1.00 98.06 173 LEU A C 1
ATOM 1321 O O . LEU A 1 173 ? -14.389 22.070 18.029 1.00 98.06 173 LEU A O 1
ATOM 1325 N N . ARG A 1 174 ? -16.311 22.078 19.186 1.00 96.94 174 ARG A N 1
ATOM 1326 C CA . ARG A 1 174 ? -17.185 21.814 18.037 1.00 96.94 174 ARG A CA 1
ATOM 1327 C C . ARG A 1 174 ? -17.995 23.059 17.702 1.00 96.94 174 ARG A C 1
ATOM 1329 O O . ARG A 1 174 ? -18.948 23.403 18.402 1.00 96.94 174 ARG A O 1
ATOM 1336 N N . ALA A 1 175 ? -17.658 23.721 16.609 1.00 93.62 175 ALA A N 1
ATOM 1337 C CA . ALA A 1 175 ? -18.148 25.033 16.218 1.00 93.62 175 ALA A CA 1
ATOM 1338 C C . ALA A 1 175 ? -17.998 26.047 17.367 1.00 93.62 175 ALA A C 1
ATOM 1340 O O . ALA A 1 175 ? -16.908 26.533 17.624 1.00 93.62 175 ALA A O 1
ATOM 1341 N N . ALA A 1 176 ? -19.083 26.347 18.079 1.00 92.12 176 ALA A N 1
ATOM 1342 C CA . ALA A 1 176 ? -19.088 27.233 19.249 1.00 92.12 176 ALA A CA 1
ATOM 1343 C C . ALA A 1 176 ? -19.399 26.494 20.568 1.00 92.12 176 ALA A C 1
ATOM 1345 O O . ALA A 1 176 ? -19.771 27.122 21.556 1.00 92.12 176 ALA A O 1
ATOM 1346 N N . TRP A 1 177 ? -19.342 25.159 20.562 1.00 96.50 177 TRP A N 1
ATOM 1347 C CA . TRP A 1 177 ? -19.811 24.287 21.638 1.00 96.50 177 TRP A CA 1
ATOM 1348 C C . TRP A 1 177 ? -18.655 23.389 22.096 1.00 96.50 177 TRP A C 1
ATOM 1350 O O . TRP A 1 177 ? -18.416 22.344 21.486 1.00 96.50 177 TRP A O 1
ATOM 1360 N N . PRO A 1 178 ? -17.909 23.775 23.143 1.00 98.06 178 PRO A N 1
ATOM 1361 C CA . PRO A 1 178 ? -16.833 22.941 23.658 1.00 98.06 178 PRO A CA 1
ATOM 1362 C C . PRO A 1 178 ? -17.408 21.701 24.348 1.00 98.06 178 PRO A C 1
ATOM 1364 O O . PRO A 1 178 ? -18.306 21.809 25.190 1.00 98.06 178 PRO A O 1
ATOM 1367 N N . GLY A 1 179 ? -16.903 20.523 23.980 1.00 98.00 179 GLY A N 1
ATOM 1368 C CA . GLY A 1 179 ? -17.344 19.243 24.527 1.00 98.00 179 GLY A CA 1
ATOM 1369 C C . GLY A 1 179 ? -16.185 18.438 25.102 1.00 98.00 179 GLY A C 1
ATOM 1370 O O . GLY A 1 179 ? -15.123 18.346 24.491 1.00 98.00 179 GLY A O 1
ATOM 1371 N N . ALA A 1 180 ? -16.390 17.859 26.281 1.00 98.31 180 ALA A N 1
ATOM 1372 C CA . ALA A 1 180 ? -15.431 16.985 26.938 1.00 98.31 180 ALA A CA 1
ATOM 1373 C C . ALA A 1 180 ? -15.501 15.563 26.369 1.00 98.31 180 ALA A C 1
ATOM 1375 O O . ALA A 1 180 ? -16.589 15.018 26.160 1.00 98.31 180 ALA A O 1
ATOM 1376 N N . ILE A 1 181 ? -14.329 14.960 26.168 1.00 97.56 181 ILE A N 1
ATOM 1377 C CA . ILE A 1 181 ? -14.180 13.540 25.823 1.00 97.56 181 ILE A CA 1
ATOM 1378 C C . ILE A 1 181 ? -13.833 12.684 27.046 1.00 97.56 181 ILE A C 1
ATOM 1380 O O . ILE A 1 181 ? -13.942 11.469 26.984 1.00 97.56 181 ILE A O 1
ATOM 1384 N N . THR A 1 182 ? -13.407 13.300 28.150 1.00 97.50 182 THR A N 1
ATOM 1385 C CA . THR A 1 182 ? -13.124 12.640 29.430 1.00 97.50 182 THR A CA 1
ATOM 1386 C C . THR A 1 182 ? -14.401 12.413 30.242 1.00 97.50 182 THR A C 1
ATOM 1388 O O . THR A 1 182 ? -15.414 13.083 30.045 1.00 97.50 182 THR A O 1
ATOM 1391 N N . ALA A 1 183 ? -14.361 11.492 31.210 1.00 96.12 183 ALA A N 1
ATOM 1392 C CA . ALA A 1 183 ? -15.493 11.223 32.102 1.00 96.12 183 ALA A CA 1
ATOM 1393 C C . ALA A 1 183 ? -15.853 12.448 32.971 1.00 96.12 183 ALA A C 1
ATOM 1395 O O . ALA A 1 183 ? -17.030 12.745 33.212 1.00 96.12 183 ALA A O 1
ATOM 1396 N N . ALA A 1 184 ? -14.839 13.194 33.423 1.00 97.25 184 ALA A N 1
ATOM 1397 C CA . ALA A 1 184 ? -15.036 14.529 33.973 1.00 97.25 184 ALA A CA 1
ATOM 1398 C C . ALA A 1 184 ? -15.270 15.519 32.824 1.00 97.25 184 ALA A C 1
ATOM 1400 O O . ALA A 1 184 ? -14.532 15.514 31.842 1.00 97.25 184 ALA A O 1
ATOM 1401 N N . HIS A 1 185 ? -16.288 16.369 32.959 1.00 97.44 185 HIS A N 1
ATOM 1402 C CA . HIS A 1 185 ? -16.687 17.320 31.915 1.00 97.44 185 HIS A CA 1
ATOM 1403 C C . HIS A 1 185 ? -16.854 18.761 32.417 1.00 97.44 185 HIS A C 1
ATOM 1405 O O . HIS A 1 185 ? -16.883 19.675 31.599 1.00 97.44 185 HIS A O 1
ATOM 1411 N N . GLY A 1 186 ? -16.906 18.990 33.736 1.00 97.31 186 GLY A N 1
ATOM 1412 C CA . GLY A 1 186 ? -17.052 20.332 34.311 1.00 97.31 186 GLY A CA 1
ATOM 1413 C C . GLY A 1 186 ? -18.243 21.087 33.710 1.00 97.31 186 GLY A C 1
ATOM 1414 O O . GLY A 1 186 ? -19.352 20.557 33.675 1.00 97.31 186 GLY A O 1
ATOM 1415 N N . GLU A 1 187 ? -17.994 22.303 33.222 1.00 98.00 187 GLU A N 1
ATOM 1416 C CA . GLU A 1 187 ? -18.976 23.132 32.500 1.00 98.00 187 GLU A CA 1
ATOM 1417 C C . GLU A 1 187 ? -19.028 22.863 30.977 1.00 98.00 187 GLU A C 1
ATOM 1419 O O . GLU A 1 187 ? -19.817 23.489 30.267 1.00 98.00 187 GLU A O 1
ATOM 1424 N N . LEU A 1 188 ? -18.203 21.953 30.443 1.00 98.19 188 LEU A N 1
ATOM 1425 C CA . LEU A 1 188 ? -18.224 21.602 29.019 1.00 98.19 188 LEU A CA 1
ATOM 1426 C C . LEU A 1 188 ? -19.389 20.657 28.692 1.00 98.19 188 LEU A C 1
ATOM 1428 O O . LEU A 1 188 ? -19.914 19.934 29.544 1.00 98.19 188 LEU A O 1
ATOM 1432 N N . HIS A 1 189 ? -19.791 20.631 27.422 1.00 97.81 189 HIS A N 1
ATOM 1433 C CA . HIS A 1 189 ? -20.809 19.698 26.951 1.00 97.81 189 HIS A CA 1
ATOM 1434 C C . HIS A 1 189 ? -20.307 18.249 26.967 1.00 97.81 189 HIS A C 1
ATOM 1436 O O . HIS A 1 189 ? -19.110 17.983 26.950 1.00 97.81 189 HIS A O 1
ATOM 1442 N N . THR A 1 190 ? -21.237 17.299 26.956 1.00 97.12 190 THR A N 1
ATOM 1443 C CA . THR A 1 190 ? -20.942 15.878 26.743 1.00 97.12 190 THR A CA 1
ATOM 1444 C C . THR A 1 190 ? -21.469 15.443 25.384 1.00 97.12 190 THR A C 1
ATOM 1446 O O . THR A 1 190 ? -22.480 15.961 24.893 1.00 97.12 190 THR A O 1
ATOM 1449 N N . PHE A 1 191 ? -20.784 14.487 24.766 1.00 95.25 191 PHE A N 1
ATOM 1450 C CA . PHE A 1 191 ? -21.226 13.886 23.515 1.00 95.25 191 PHE A CA 1
ATOM 1451 C C . PHE A 1 191 ? -22.155 12.703 23.800 1.00 95.25 191 PHE A C 1
ATOM 1453 O O . PHE A 1 191 ? -21.957 11.944 24.744 1.00 95.25 191 PHE A O 1
ATOM 1460 N N . THR A 1 192 ? -23.214 12.573 22.999 1.00 92.75 192 THR A N 1
ATOM 1461 C CA . THR A 1 192 ? -24.197 11.474 23.116 1.00 92.75 192 THR A CA 1
ATOM 1462 C C . THR A 1 192 ? -23.974 10.362 22.094 1.00 92.75 192 THR A C 1
ATOM 1464 O O . THR A 1 192 ? -24.574 9.297 22.210 1.00 92.75 192 THR A O 1
ATOM 1467 N N . ALA A 1 193 ? -23.122 10.616 21.105 1.00 93.19 193 ALA A N 1
ATOM 1468 C CA . ALA A 1 193 ? -22.648 9.674 20.104 1.00 93.19 193 ALA A CA 1
ATOM 1469 C C . ALA A 1 193 ? -21.117 9.634 20.167 1.00 93.19 193 ALA A C 1
ATOM 1471 O O . ALA A 1 193 ? -20.515 10.514 20.789 1.00 93.19 193 ALA A O 1
ATOM 1472 N N . ASP A 1 194 ? -20.509 8.645 19.510 1.00 94.69 194 ASP A N 1
ATOM 1473 C CA . ASP A 1 194 ? -19.054 8.575 19.375 1.00 94.69 194 ASP A CA 1
ATOM 1474 C C . ASP A 1 194 ? -18.536 9.883 18.750 1.00 94.69 194 ASP A C 1
ATOM 1476 O O . ASP A 1 194 ? -18.904 10.191 17.606 1.00 94.69 194 ASP A O 1
ATOM 1480 N N . PRO A 1 195 ? -17.711 10.667 19.473 1.00 95.69 195 PRO A N 1
ATOM 1481 C CA . PRO A 1 195 ? -17.224 11.948 18.989 1.00 95.69 195 PRO A CA 1
ATOM 1482 C C . PRO A 1 195 ? -16.410 11.833 17.693 1.00 95.69 195 PRO A C 1
ATOM 1484 O O . PRO A 1 195 ? -16.366 12.802 16.938 1.00 95.69 195 PRO A O 1
ATOM 1487 N N . ARG A 1 196 ? -15.857 10.653 17.372 1.00 95.44 196 ARG A N 1
ATOM 1488 C CA . ARG A 1 196 ? -15.168 10.385 16.097 1.00 95.44 196 ARG A CA 1
ATOM 1489 C C . ARG A 1 196 ? -16.087 10.383 14.887 1.00 95.44 196 ARG A C 1
ATOM 1491 O O . ARG A 1 196 ? -15.614 10.549 13.776 1.00 95.44 196 ARG A O 1
ATOM 1498 N N . THR A 1 197 ? -17.383 10.159 15.083 1.00 95.44 197 THR A N 1
ATOM 1499 C CA . THR A 1 197 ? -18.365 10.034 13.989 1.00 95.44 197 THR A CA 1
ATOM 1500 C C . THR A 1 197 ? -19.168 11.314 13.767 1.00 95.44 197 THR A C 1
ATOM 1502 O O . THR A 1 197 ? -19.987 11.393 12.852 1.00 95.44 197 THR A O 1
ATOM 1505 N N . ILE A 1 198 ? -18.954 12.330 14.607 1.00 93.81 198 ILE A N 1
ATOM 1506 C CA . ILE A 1 198 ? -19.686 13.591 14.536 1.00 93.81 198 ILE A CA 1
ATOM 1507 C C . ILE A 1 198 ? -19.295 14.353 13.269 1.00 93.81 198 ILE A C 1
ATOM 1509 O O . ILE A 1 198 ? -18.115 14.486 12.954 1.00 93.81 198 ILE A O 1
ATOM 1513 N N . ASP A 1 199 ? -20.313 14.890 12.590 1.00 94.56 199 ASP A N 1
ATOM 1514 C CA . ASP A 1 199 ? -20.180 15.697 11.374 1.00 94.56 199 ASP A CA 1
ATOM 1515 C C . ASP A 1 199 ? -19.316 14.988 10.312 1.00 94.56 199 ASP A C 1
ATOM 1517 O O . ASP A 1 199 ? -18.348 15.545 9.800 1.00 94.56 199 ASP A O 1
ATOM 1521 N N . ASP A 1 200 ? -19.668 13.727 10.030 1.00 94.12 200 ASP A N 1
ATOM 1522 C CA . ASP A 1 200 ? -19.020 12.853 9.042 1.00 94.12 200 ASP A CA 1
ATOM 1523 C C . ASP A 1 200 ? -17.517 12.637 9.293 1.00 94.12 200 ASP A C 1
ATOM 1525 O O . ASP A 1 200 ? -16.717 12.524 8.369 1.00 94.12 200 ASP A O 1
ATOM 1529 N N . GLY A 1 201 ? -17.124 12.578 10.569 1.00 94.31 201 GLY A N 1
ATOM 1530 C CA . GLY A 1 201 ? -15.747 12.286 10.970 1.00 94.31 201 GLY A CA 1
ATOM 1531 C C . GLY A 1 201 ? -14.811 13.489 10.981 1.00 94.31 201 GLY A C 1
ATOM 1532 O O . GLY A 1 201 ? -13.620 13.336 11.247 1.00 94.31 201 GLY A O 1
ATOM 1533 N N . LYS A 1 202 ? -15.343 14.698 10.770 1.00 94.88 202 LYS A N 1
ATOM 1534 C CA . LYS A 1 202 ? -14.571 15.946 10.739 1.00 94.88 202 LYS A CA 1
ATOM 1535 C C . LYS A 1 202 ? -13.649 16.141 11.953 1.00 94.88 202 LYS A C 1
ATOM 1537 O O . LYS A 1 202 ? -12.597 16.756 11.820 1.00 94.88 202 LYS A O 1
ATOM 1542 N N . TYR A 1 203 ? -14.034 15.635 13.125 1.00 95.81 203 TYR A N 1
ATOM 1543 C CA . TYR A 1 203 ? -13.300 15.828 14.383 1.00 95.81 203 TYR A CA 1
ATOM 1544 C C . TYR A 1 203 ? -12.455 14.626 14.817 1.00 95.81 203 TYR A C 1
ATOM 1546 O O . TYR A 1 203 ? -11.955 14.624 15.940 1.00 95.81 203 TYR A O 1
ATOM 1554 N N . ALA A 1 204 ? -12.279 13.606 13.969 1.00 95.38 204 ALA A N 1
ATOM 1555 C CA . ALA A 1 204 ? -11.543 12.396 14.341 1.00 95.38 204 ALA A CA 1
ATOM 1556 C C . ALA A 1 204 ? -10.124 12.706 14.862 1.00 95.38 204 ALA A C 1
ATOM 1558 O O . ALA A 1 204 ? -9.776 12.271 15.959 1.00 95.38 204 ALA A O 1
ATOM 1559 N N . GLY A 1 205 ? -9.359 13.553 14.161 1.00 94.44 205 GLY A N 1
ATOM 1560 C CA . GLY A 1 205 ? -8.011 13.955 14.592 1.00 94.44 205 GLY A CA 1
ATOM 1561 C C . GLY A 1 205 ? -7.990 14.744 15.909 1.00 94.44 205 GLY A C 1
ATOM 1562 O O . GLY A 1 205 ? -7.130 14.516 16.759 1.00 94.44 205 GLY A O 1
ATOM 1563 N N . SER A 1 206 ? -8.972 15.624 16.134 1.00 97.19 206 SER A N 1
ATOM 1564 C CA . SER A 1 206 ? -9.131 16.350 17.404 1.00 97.19 206 SER A CA 1
ATOM 1565 C C . SER A 1 206 ? -9.417 15.404 18.568 1.00 97.19 206 SER A C 1
ATOM 1567 O O . SER A 1 206 ? -8.879 15.584 19.658 1.00 97.19 206 SER A O 1
ATOM 1569 N N . VAL A 1 207 ? -10.256 14.389 18.338 1.00 97.25 207 VAL A N 1
ATOM 1570 C CA . VAL A 1 207 ? -10.594 13.366 19.334 1.00 97.25 207 VAL A CA 1
ATOM 1571 C C . VAL A 1 207 ? -9.377 12.510 19.660 1.00 97.25 207 VAL A C 1
ATOM 1573 O O . VAL A 1 207 ? -9.091 12.309 20.835 1.00 97.25 207 VAL A O 1
ATOM 1576 N N . GLU A 1 208 ? -8.634 12.048 18.654 1.00 96.44 208 GLU A N 1
ATOM 1577 C CA . GLU A 1 208 ? -7.412 11.260 18.854 1.00 96.44 208 GLU A CA 1
ATOM 1578 C C . GLU A 1 208 ? -6.365 12.022 19.672 1.00 96.44 208 GLU A C 1
ATOM 1580 O O . GLU A 1 208 ? -5.855 11.495 20.667 1.00 96.44 208 GLU A O 1
ATOM 1585 N N . LEU A 1 209 ? -6.104 13.284 19.315 1.00 96.94 209 LEU A N 1
ATOM 1586 C CA . LEU A 1 209 ? -5.178 14.146 20.047 1.00 96.94 209 LEU A CA 1
ATOM 1587 C C . LEU A 1 209 ? -5.654 14.395 21.485 1.00 96.94 209 LEU A C 1
ATOM 1589 O O . LEU A 1 209 ? -4.876 14.278 22.434 1.00 96.94 209 LEU A O 1
ATOM 1593 N N . ALA A 1 210 ? -6.939 14.703 21.667 1.00 97.75 210 ALA A N 1
ATOM 1594 C CA . ALA A 1 210 ? -7.525 14.903 22.986 1.00 97.75 210 ALA A CA 1
ATOM 1595 C C . ALA A 1 210 ? -7.426 13.633 23.850 1.00 97.75 210 ALA A C 1
ATOM 1597 O O . ALA A 1 210 ? -7.090 13.719 25.031 1.00 97.75 210 ALA A O 1
ATOM 1598 N N . GLU A 1 211 ? -7.678 12.448 23.288 1.00 97.25 211 GLU A N 1
ATOM 1599 C CA . GLU A 1 211 ? -7.568 11.180 24.011 1.00 97.25 211 GLU A CA 1
ATOM 1600 C C . GLU A 1 211 ? -6.126 10.859 24.392 1.00 97.25 211 GLU A C 1
ATOM 1602 O O . GLU A 1 211 ? -5.877 10.391 25.503 1.00 97.25 211 GLU A O 1
ATOM 1607 N N . GLN A 1 212 ? -5.167 11.111 23.498 1.00 97.12 212 GLN A N 1
ATOM 1608 C CA . GLN A 1 212 ? -3.751 10.974 23.821 1.00 97.12 212 GLN A CA 1
ATOM 1609 C C . GLN A 1 212 ? -3.391 11.847 25.029 1.00 97.12 212 GLN A C 1
ATOM 1611 O O . GLN A 1 212 ? -2.842 11.339 26.008 1.00 97.12 212 GLN A O 1
ATOM 1616 N N . ILE A 1 213 ? -3.767 13.128 25.001 1.00 98.00 213 ILE A N 1
ATOM 1617 C CA . ILE A 1 213 ? -3.508 14.062 26.103 1.00 98.00 213 ILE A CA 1
ATOM 1618 C C . ILE A 1 213 ? -4.222 13.610 27.385 1.00 98.00 213 ILE A C 1
ATOM 1620 O O . ILE A 1 213 ? -3.644 13.670 28.470 1.00 98.00 213 ILE A O 1
ATOM 1624 N N . ALA A 1 214 ? -5.457 13.109 27.288 1.00 97.50 214 ALA A N 1
ATOM 1625 C CA . ALA A 1 214 ? -6.183 12.564 28.432 1.00 97.50 214 ALA A CA 1
ATOM 1626 C C . ALA A 1 214 ? -5.432 11.387 29.076 1.00 97.50 214 ALA A C 1
ATOM 1628 O O . ALA A 1 214 ? -5.257 11.376 30.297 1.00 97.50 214 ALA A O 1
ATOM 1629 N N . ARG A 1 215 ? -4.914 10.446 28.271 1.00 96.12 215 ARG A N 1
ATOM 1630 C CA . ARG A 1 215 ? -4.095 9.319 28.754 1.00 96.12 215 ARG A CA 1
ATOM 1631 C C . ARG A 1 215 ? -2.801 9.796 29.413 1.00 96.12 215 ARG A C 1
ATOM 1633 O O . ARG A 1 215 ? -2.458 9.307 30.487 1.00 96.12 215 ARG A O 1
ATOM 1640 N N . GLU A 1 216 ? -2.114 10.774 28.824 1.00 97.19 216 GLU A N 1
ATOM 1641 C CA . GLU A 1 216 ? -0.889 11.364 29.387 1.00 97.19 216 GLU A CA 1
ATOM 1642 C C . GLU A 1 216 ? -1.137 12.062 30.736 1.00 97.19 216 GLU A C 1
ATOM 1644 O O . GLU A 1 216 ? -0.302 11.988 31.640 1.00 97.19 216 GLU A O 1
ATOM 1649 N N . LEU A 1 217 ? -2.305 12.687 30.907 1.00 96.88 217 LEU A N 1
ATOM 1650 C CA . LEU A 1 217 ? -2.734 13.298 32.170 1.00 96.88 217 LEU A CA 1
ATOM 1651 C C . LEU A 1 217 ? -3.285 12.286 33.189 1.00 96.88 217 LEU A C 1
ATOM 1653 O O . LEU A 1 217 ? -3.481 12.642 34.352 1.00 96.88 217 LEU A O 1
ATOM 1657 N N . GLY A 1 218 ? -3.558 11.045 32.776 1.00 96.88 218 GLY A N 1
ATOM 1658 C CA . GLY A 1 218 ? -4.273 10.056 33.585 1.00 96.88 218 GLY A CA 1
ATOM 1659 C C . GLY A 1 218 ? -5.746 10.413 33.826 1.00 96.88 218 GLY A C 1
ATOM 1660 O O . GLY A 1 218 ? -6.327 9.988 34.827 1.00 96.88 218 GLY A O 1
ATOM 1661 N N . ALA A 1 219 ? -6.344 11.219 32.944 1.00 96.56 219 ALA A N 1
ATOM 1662 C CA . ALA A 1 219 ? -7.756 11.567 32.989 1.00 96.56 219 ALA A CA 1
ATOM 1663 C C . ALA A 1 219 ? -8.593 10.417 32.387 1.00 96.56 219 ALA A C 1
ATOM 1665 O O . ALA A 1 219 ? -8.350 10.030 31.246 1.00 96.56 219 ALA A O 1
ATOM 1666 N N . PRO A 1 220 ? -9.575 9.857 33.120 1.00 96.25 220 PRO A N 1
ATOM 1667 C CA . PRO A 1 220 ? -10.324 8.689 32.658 1.00 96.25 220 PRO A CA 1
ATOM 1668 C C . PRO A 1 220 ? -11.246 9.031 31.483 1.00 96.25 220 PRO A C 1
ATOM 1670 O O . PRO A 1 220 ? -11.976 10.028 31.540 1.00 96.25 220 PRO A O 1
ATOM 1673 N N . LEU A 1 221 ? -11.275 8.174 30.461 1.00 95.81 221 LEU A N 1
ATOM 1674 C CA . LEU A 1 221 ? -12.246 8.250 29.365 1.00 95.81 221 LEU A CA 1
ATOM 1675 C C . LEU A 1 221 ? -13.580 7.558 29.757 1.00 95.81 221 LEU A C 1
ATOM 1677 O O . LEU A 1 221 ? -13.571 6.641 30.583 1.00 95.81 221 LEU A O 1
ATOM 1681 N N . PRO A 1 222 ? -14.742 7.976 29.210 1.00 89.62 222 PRO A N 1
ATOM 1682 C CA . PRO A 1 222 ? -16.064 7.444 29.558 1.00 89.62 222 PRO A CA 1
ATOM 1683 C C . PRO A 1 222 ? -16.190 5.923 29.405 1.00 89.62 222 PRO A C 1
ATOM 1685 O O . PRO A 1 222 ? -16.761 5.270 30.280 1.00 89.62 222 PRO A O 1
ATOM 1688 N N . ASP A 1 223 ? -15.611 5.355 28.344 1.00 77.25 223 ASP A N 1
ATOM 1689 C CA . ASP A 1 223 ? -15.706 3.920 28.045 1.00 77.25 223 ASP A CA 1
ATOM 1690 C C . ASP A 1 223 ? -14.735 3.064 28.878 1.00 77.25 223 ASP A C 1
ATOM 1692 O O . ASP A 1 223 ? -14.970 1.875 29.088 1.00 77.25 223 ASP A O 1
ATOM 1696 N N . GLU A 1 224 ? -13.697 3.666 29.466 1.00 65.00 224 GLU A N 1
ATOM 1697 C CA . GLU A 1 224 ? -12.793 2.974 30.395 1.00 65.00 224 GLU A CA 1
ATOM 1698 C C . GLU A 1 224 ? -13.428 2.766 31.785 1.00 65.00 224 GLU A C 1
ATOM 1700 O O . GLU A 1 224 ? -12.970 1.931 32.567 1.00 65.00 224 GLU A O 1
ATOM 1705 N N . GLN A 1 225 ? -14.514 3.479 32.115 1.00 52.47 225 GLN A N 1
ATOM 1706 C CA . GLN A 1 225 ? -15.171 3.389 33.427 1.00 52.47 225 GLN A CA 1
ATOM 1707 C C . GLN A 1 225 ? -16.220 2.271 33.557 1.00 52.47 225 GLN A C 1
ATOM 1709 O O . GLN A 1 225 ? -16.752 2.070 34.653 1.00 52.47 225 GLN A O 1
ATOM 1714 N N . GLN A 1 226 ? -16.493 1.493 32.504 1.00 45.31 226 GLN A N 1
ATOM 1715 C CA . GLN A 1 226 ? -17.437 0.368 32.554 1.00 45.31 226 GLN A CA 1
ATOM 1716 C C . GLN A 1 226 ? -16.807 -0.978 32.181 1.00 45.31 226 GLN A C 1
ATOM 1718 O O . GLN A 1 226 ? -17.281 -1.695 31.308 1.00 45.31 226 GLN A O 1
ATOM 1723 N N . VAL A 1 227 ? -15.813 -1.405 32.960 1.00 41.22 227 VAL A N 1
ATOM 1724 C CA . VAL A 1 227 ? -15.553 -2.840 33.149 1.00 41.22 227 VAL A CA 1
ATOM 1725 C C . VAL A 1 227 ? -15.444 -3.135 34.644 1.00 41.22 227 VAL A C 1
ATOM 1727 O O . VAL A 1 227 ? -14.365 -3.225 35.221 1.00 41.22 227 VAL A O 1
ATOM 1730 N N . VAL A 1 228 ? -16.598 -3.289 35.296 1.00 44.72 228 VAL A N 1
ATOM 1731 C CA . VAL A 1 228 ? -16.698 -3.960 36.599 1.00 44.72 228 VAL A CA 1
ATOM 1732 C C . VAL A 1 228 ? -17.512 -5.241 36.402 1.00 44.72 228 VAL A C 1
ATOM 1734 O O . VAL A 1 228 ? -18.708 -5.189 36.136 1.00 44.72 228 VAL A O 1
ATOM 1737 N N . GLU A 1 229 ? -16.819 -6.376 36.546 1.00 41.53 229 GLU A N 1
ATOM 1738 C CA . GLU A 1 229 ? -17.320 -7.761 36.648 1.00 41.53 229 GLU A CA 1
ATOM 1739 C C . GLU A 1 229 ? -17.969 -8.407 35.407 1.00 41.53 229 GLU A C 1
ATOM 1741 O O . GLU A 1 229 ? -19.036 -9.013 35.454 1.00 41.53 229 GLU A O 1
ATOM 1746 N N . GLY A 1 230 ? -17.211 -8.441 34.317 1.00 40.72 230 GLY A N 1
ATOM 1747 C CA . GLY A 1 230 ? -17.031 -9.653 33.517 1.00 40.72 230 GLY A CA 1
ATOM 1748 C C . GLY A 1 230 ? -15.532 -9.778 33.280 1.00 40.72 230 GLY A C 1
ATOM 1749 O O . GLY A 1 230 ? -14.903 -8.775 32.972 1.00 40.72 230 GLY A O 1
ATOM 1750 N N . VAL A 1 231 ? -14.928 -10.939 33.529 1.00 42.91 231 VAL A N 1
ATOM 1751 C CA . VAL A 1 231 ? -13.475 -11.140 33.406 1.00 42.91 231 VAL A CA 1
ATOM 1752 C C . VAL A 1 231 ? -13.040 -10.798 31.977 1.00 42.91 231 VAL A C 1
ATOM 1754 O O . VAL A 1 231 ? -13.142 -11.637 31.087 1.00 42.91 231 VAL A O 1
ATOM 1757 N N . VAL A 1 232 ? -12.562 -9.571 31.757 1.00 42.00 232 VAL A N 1
ATOM 1758 C CA . VAL A 1 232 ? -11.718 -9.253 30.610 1.00 42.00 232 VAL A CA 1
ATOM 1759 C C . VAL A 1 232 ? -10.428 -9.996 30.885 1.00 42.00 232 VAL A C 1
ATOM 1761 O O . VAL A 1 232 ? -9.623 -9.613 31.733 1.00 42.00 232 VAL A O 1
ATOM 1764 N N . VAL A 1 233 ? -10.294 -11.154 30.249 1.00 44.09 233 VAL A N 1
ATOM 1765 C CA . VAL A 1 233 ? -8.995 -11.788 30.123 1.00 44.09 233 VAL A CA 1
ATOM 1766 C C . VAL A 1 233 ? -8.223 -10.853 29.206 1.00 44.09 233 VAL A C 1
ATOM 1768 O O . VAL A 1 233 ? -8.452 -10.848 28.000 1.00 44.09 233 VAL A O 1
ATOM 1771 N N . GLU A 1 234 ? -7.351 -10.024 29.775 1.00 45.72 234 GLU A N 1
ATOM 1772 C CA . GLU A 1 234 ? -6.207 -9.513 29.030 1.00 45.72 234 GLU A CA 1
ATOM 1773 C C . GLU A 1 234 ? -5.476 -10.749 28.496 1.00 45.72 234 GLU A C 1
ATOM 1775 O O . GLU A 1 234 ? -4.711 -11.415 29.199 1.00 45.72 234 GLU A O 1
ATOM 1780 N N . HIS A 1 235 ? -5.789 -11.142 27.264 1.00 50.41 235 HIS A N 1
ATOM 1781 C CA . HIS A 1 235 ? -4.930 -12.047 26.533 1.00 50.41 235 HIS A CA 1
ATOM 1782 C C . HIS A 1 235 ? -3.634 -11.266 26.359 1.00 50.41 235 HIS A C 1
ATOM 1784 O O . HIS A 1 235 ? -3.662 -10.157 25.835 1.00 50.41 235 HIS A O 1
ATOM 1790 N N . ALA A 1 236 ? -2.526 -11.794 26.878 1.00 58.44 236 ALA A N 1
ATOM 1791 C CA . ALA A 1 236 ? -1.223 -11.128 26.944 1.00 58.44 236 ALA A CA 1
ATOM 1792 C C . ALA A 1 236 ? -0.571 -10.951 25.554 1.00 58.44 236 ALA A C 1
ATOM 1794 O O . ALA A 1 236 ? 0.596 -11.278 25.364 1.00 58.44 236 ALA A O 1
ATOM 1795 N N . GLY A 1 237 ? -1.352 -10.541 24.553 1.00 83.06 237 GLY A N 1
ATOM 1796 C CA . GLY A 1 237 ? -0.986 -10.503 23.147 1.00 83.06 237 GLY A CA 1
ATOM 1797 C C . GLY A 1 237 ? -0.718 -11.875 22.535 1.00 83.06 237 GLY A C 1
ATOM 1798 O O . GLY A 1 237 ? -0.258 -11.910 21.404 1.00 83.06 237 GLY A O 1
ATOM 1799 N N . ALA A 1 238 ? -0.973 -12.984 23.247 1.00 90.31 238 ALA A N 1
ATOM 1800 C CA . ALA A 1 238 ? -0.604 -14.330 22.815 1.00 90.31 238 ALA A CA 1
ATOM 1801 C C . ALA A 1 238 ? -1.720 -15.373 22.998 1.00 90.31 238 ALA A C 1
ATOM 1803 O O . ALA A 1 238 ? -2.474 -15.336 23.976 1.00 90.31 238 ALA A O 1
ATOM 1804 N N . ALA A 1 239 ? -1.788 -16.335 22.077 1.00 94.31 239 ALA A N 1
ATOM 1805 C CA . ALA A 1 239 ? -2.700 -17.473 22.101 1.00 94.31 239 ALA A CA 1
ATOM 1806 C C . ALA A 1 239 ? -2.007 -18.770 21.656 1.00 94.31 239 ALA A C 1
ATOM 1808 O O . ALA A 1 239 ? -1.091 -18.772 20.842 1.00 94.31 239 ALA A O 1
ATOM 1809 N N . GLU A 1 240 ? -2.447 -19.901 22.205 1.00 96.50 240 GLU A N 1
ATOM 1810 C CA . GLU A 1 240 ? -1.932 -21.222 21.838 1.00 96.50 240 GLU A CA 1
ATOM 1811 C C . GLU A 1 240 ? -2.847 -21.893 20.811 1.00 96.50 240 GLU A C 1
ATOM 1813 O O . GLU A 1 240 ? -4.012 -22.170 21.095 1.00 96.50 240 GLU A O 1
ATOM 1818 N N . GLY A 1 241 ? -2.306 -22.241 19.648 1.00 96.56 241 GLY A N 1
ATOM 1819 C CA . GLY A 1 241 ? -2.976 -23.031 18.621 1.00 96.56 241 GLY A CA 1
ATOM 1820 C C . GLY A 1 241 ? -3.944 -22.239 17.745 1.00 96.56 241 GLY A C 1
ATOM 1821 O O . GLY A 1 241 ? -4.692 -22.851 16.991 1.00 96.56 241 GLY A O 1
ATOM 1822 N N . SER A 1 242 ? -3.947 -20.911 17.844 1.00 96.94 242 SER A N 1
ATOM 1823 C CA . SER A 1 242 ? -4.703 -19.970 17.007 1.00 96.94 242 SER A CA 1
ATOM 1824 C C . SER A 1 242 ? -4.062 -18.585 17.101 1.00 96.94 242 SER A C 1
ATOM 1826 O O . SER A 1 242 ? -3.315 -18.328 18.045 1.00 96.94 242 SER A O 1
ATOM 1828 N N . LEU A 1 243 ? -4.411 -17.672 16.195 1.00 94.38 243 LEU A N 1
ATOM 1829 C CA . LEU A 1 243 ? -4.137 -16.248 16.401 1.00 94.38 243 LEU A CA 1
ATOM 1830 C C . LEU A 1 243 ? -4.923 -15.717 17.620 1.00 94.38 243 LEU A C 1
ATOM 1832 O O . LEU A 1 243 ? -5.989 -16.271 17.937 1.00 94.38 243 LEU A O 1
ATOM 1836 N N . PRO A 1 244 ? -4.433 -14.673 18.322 1.00 94.25 244 PRO A N 1
ATOM 1837 C CA . PRO A 1 244 ? -5.119 -14.101 19.484 1.00 94.25 244 PRO A CA 1
ATOM 1838 C C . PRO A 1 244 ? -6.570 -13.691 19.216 1.00 94.25 244 PRO A C 1
ATOM 1840 O O . PRO A 1 244 ? -7.450 -14.011 20.013 1.00 94.25 244 PRO A O 1
ATOM 1843 N N . GLU A 1 245 ? -6.843 -13.085 18.061 1.00 93.25 245 GLU A N 1
ATOM 1844 C CA . GLU A 1 245 ? -8.191 -12.683 17.631 1.00 93.25 245 GLU A CA 1
ATOM 1845 C C . GLU A 1 245 ? -9.159 -13.860 17.415 1.00 93.25 245 GLU A C 1
ATOM 1847 O O . GLU A 1 245 ? -10.377 -13.699 17.468 1.00 93.25 245 GLU A O 1
ATOM 1852 N N . HIS A 1 246 ? -8.637 -15.071 17.219 1.00 95.38 246 HIS A N 1
ATOM 1853 C CA . HIS A 1 246 ? -9.431 -16.280 16.998 1.00 95.38 246 HIS A CA 1
ATOM 1854 C C . HIS A 1 246 ? -9.490 -17.197 18.224 1.00 95.38 246 HIS A C 1
ATOM 1856 O O . HIS A 1 246 ? -10.179 -18.220 18.195 1.00 95.38 246 HIS A O 1
ATOM 1862 N N . ALA A 1 247 ? -8.798 -16.852 19.315 1.00 95.62 247 ALA A N 1
ATOM 1863 C CA . ALA A 1 247 ? -8.625 -17.721 20.480 1.00 95.62 247 ALA A CA 1
ATOM 1864 C C . ALA A 1 247 ? -9.945 -18.132 21.152 1.00 95.62 247 ALA A C 1
ATOM 1866 O O . ALA A 1 247 ? -10.021 -19.200 21.767 1.00 95.62 247 ALA A O 1
ATOM 1867 N N . THR A 1 248 ? -10.977 -17.297 21.024 1.00 94.56 248 THR A N 1
ATOM 1868 C CA . THR A 1 248 ? -12.313 -17.505 21.593 1.00 94.56 248 THR A CA 1
ATOM 1869 C C . THR A 1 248 ? -13.346 -17.979 20.567 1.00 94.56 248 THR A C 1
ATOM 1871 O O . THR A 1 248 ? -14.484 -18.254 20.951 1.00 94.56 248 THR A O 1
ATOM 1874 N N . HIS A 1 249 ? -12.981 -18.129 19.285 1.00 95.12 249 HIS A N 1
ATOM 1875 C CA . HIS A 1 249 ? -13.918 -18.570 18.252 1.00 95.12 249 HIS A CA 1
ATOM 1876 C C . HIS A 1 249 ? -14.408 -20.001 18.553 1.00 95.12 249 HIS A C 1
ATOM 1878 O O . HIS A 1 249 ? -13.581 -20.894 18.777 1.00 95.12 249 HIS A O 1
ATOM 1884 N N . PRO A 1 250 ? -15.728 -20.275 18.542 1.00 95.38 250 PRO A N 1
ATOM 1885 C CA . PRO A 1 250 ? -16.277 -21.555 18.998 1.00 95.38 250 PRO A CA 1
ATOM 1886 C C . PRO A 1 250 ? -15.713 -22.757 18.229 1.00 95.38 250 PRO A C 1
ATOM 1888 O O . PRO A 1 250 ? -15.377 -23.777 18.834 1.00 95.38 250 PRO A O 1
ATOM 1891 N N . ASP A 1 251 ? -15.531 -22.627 16.914 1.00 96.25 251 ASP A N 1
ATOM 1892 C CA . ASP A 1 251 ? -14.971 -23.707 16.092 1.00 96.25 251 ASP A CA 1
ATOM 1893 C C . ASP A 1 251 ? -13.474 -23.925 16.327 1.00 96.25 251 ASP A C 1
ATOM 1895 O O . ASP A 1 251 ? -13.006 -25.062 16.281 1.00 96.25 251 ASP A O 1
ATOM 1899 N N . VAL A 1 252 ? -12.731 -22.868 16.669 1.00 97.12 252 VAL A N 1
ATOM 1900 C CA . VAL A 1 252 ? -11.313 -22.963 17.038 1.00 97.12 252 VAL A CA 1
ATOM 1901 C C . VAL A 1 252 ? -11.176 -23.666 18.383 1.00 97.12 252 VAL A C 1
ATOM 1903 O O . VAL A 1 252 ? -10.386 -24.598 18.512 1.00 97.12 252 VAL A O 1
ATOM 1906 N N . VAL A 1 253 ? -11.991 -23.294 19.374 1.00 96.94 253 VAL A N 1
ATOM 1907 C CA . VAL A 1 253 ? -12.031 -23.959 20.686 1.00 96.94 253 VAL A CA 1
ATOM 1908 C C . VAL A 1 253 ? -12.376 -25.446 20.534 1.00 96.94 253 VAL A C 1
ATOM 1910 O O . VAL A 1 253 ? -11.707 -26.302 21.122 1.00 96.94 253 VAL A O 1
ATOM 1913 N N . ALA A 1 254 ? -13.373 -25.775 19.706 1.00 96.31 254 ALA A N 1
ATOM 1914 C CA . ALA A 1 254 ? -13.754 -27.157 19.426 1.00 96.31 254 ALA A CA 1
ATOM 1915 C C . ALA A 1 254 ? -12.620 -27.935 18.735 1.00 96.31 254 ALA A C 1
ATOM 1917 O O . ALA A 1 254 ? -12.280 -29.044 19.153 1.00 96.31 254 ALA A O 1
ATOM 1918 N N . ALA A 1 255 ? -11.983 -27.346 17.722 1.00 97.56 255 ALA A N 1
ATOM 1919 C CA . ALA A 1 255 ? -10.875 -27.965 17.005 1.00 97.56 255 ALA A CA 1
ATOM 1920 C C . ALA A 1 255 ? -9.630 -28.155 17.895 1.00 97.56 255 ALA A C 1
ATOM 1922 O O . ALA A 1 255 ? -9.016 -29.223 17.874 1.00 97.56 255 ALA A O 1
ATOM 1923 N N . ARG A 1 256 ? -9.297 -27.192 18.767 1.00 97.81 256 ARG A N 1
ATOM 1924 C CA . ARG A 1 256 ? -8.222 -27.333 19.769 1.00 97.81 256 ARG A CA 1
ATOM 1925 C C . ARG A 1 256 ? -8.474 -28.501 20.719 1.00 97.81 256 ARG A C 1
ATOM 1927 O O . ARG A 1 256 ? -7.540 -29.218 21.072 1.00 97.81 256 ARG A O 1
ATOM 1934 N N . SER A 1 257 ? -9.732 -28.728 21.102 1.00 97.06 257 SER A N 1
ATOM 1935 C CA . SER A 1 257 ? -10.113 -29.882 21.922 1.00 97.06 257 SER A CA 1
ATOM 1936 C C . SER A 1 257 ? -9.848 -31.213 21.205 1.00 97.06 257 SER A C 1
ATOM 1938 O O . SER A 1 257 ? -9.318 -32.143 21.813 1.00 97.06 257 SER A O 1
ATOM 1940 N N . VAL A 1 258 ? -10.130 -31.291 19.899 1.00 97.94 258 VAL A N 1
ATOM 1941 C CA . VAL A 1 258 ? -9.837 -32.470 19.059 1.00 97.94 258 VAL A CA 1
ATOM 1942 C C . VAL A 1 258 ? -8.338 -32.733 18.933 1.00 97.94 258 VAL A C 1
ATOM 1944 O O . VAL A 1 258 ? -7.900 -33.885 18.931 1.00 97.94 258 VAL A O 1
ATOM 1947 N N . LEU A 1 259 ? -7.544 -31.668 18.842 1.00 98.00 259 LEU A N 1
ATOM 1948 C CA . LEU A 1 259 ? -6.089 -31.738 18.707 1.00 98.00 259 LEU A CA 1
ATOM 1949 C C . LEU A 1 259 ? -5.355 -31.820 20.056 1.00 98.00 259 LEU A C 1
ATOM 1951 O O . LEU A 1 259 ? -4.123 -31.749 20.095 1.00 98.00 259 LEU A O 1
ATOM 1955 N N . ALA A 1 260 ? -6.077 -32.012 21.165 1.00 96.88 260 ALA A N 1
ATOM 1956 C CA . ALA A 1 260 ? -5.483 -32.142 22.488 1.00 96.88 260 ALA A CA 1
ATOM 1957 C C . ALA A 1 260 ? -4.423 -33.262 22.525 1.00 96.88 260 ALA A C 1
ATOM 1959 O O . ALA A 1 260 ? -4.658 -34.408 22.135 1.00 96.88 260 ALA A O 1
ATOM 1960 N N . GLY A 1 261 ? -3.229 -32.918 23.016 1.00 96.25 261 GLY A N 1
ATOM 1961 C CA . GLY A 1 261 ? -2.067 -33.811 23.063 1.00 96.25 261 GLY A CA 1
ATOM 1962 C C . GLY A 1 261 ? -1.078 -33.643 21.904 1.00 96.25 261 GLY A C 1
ATOM 1963 O O . GLY A 1 261 ? 0.000 -34.231 21.961 1.00 96.25 261 GLY A O 1
ATOM 1964 N N . LEU A 1 262 ? -1.402 -32.836 20.890 1.00 97.56 262 LEU A N 1
ATOM 1965 C CA . LEU A 1 262 ? -0.412 -32.265 19.973 1.00 97.56 262 LEU A CA 1
ATOM 1966 C C . LEU A 1 262 ? 0.070 -30.908 20.518 1.00 97.56 262 LEU A C 1
ATOM 1968 O O . LEU A 1 262 ? -0.695 -30.245 21.221 1.00 97.56 262 LEU A O 1
ATOM 1972 N N . PRO A 1 263 ? 1.318 -30.490 20.242 1.00 97.44 263 PRO A N 1
ATOM 1973 C CA . PRO A 1 263 ? 1.808 -29.188 20.682 1.00 97.44 263 PRO A CA 1
ATOM 1974 C C . PRO A 1 263 ? 1.100 -28.065 19.898 1.00 97.44 263 PRO A C 1
ATOM 1976 O O . PRO A 1 263 ? 1.172 -28.072 18.665 1.00 97.44 263 PRO A O 1
ATOM 1979 N N . PRO A 1 264 ? 0.404 -27.126 20.566 1.00 97.94 264 PRO A N 1
ATOM 1980 C CA . PRO A 1 264 ? -0.116 -25.931 19.910 1.00 97.94 264 PRO A CA 1
ATOM 1981 C C . PRO A 1 264 ? 1.024 -24.951 19.600 1.00 97.94 264 PRO A C 1
ATOM 1983 O O . PRO A 1 264 ? 1.953 -24.818 20.397 1.00 97.94 264 PRO A O 1
ATOM 1986 N N . ALA A 1 265 ? 0.946 -24.251 18.469 1.00 96.69 265 ALA A N 1
ATOM 1987 C CA . ALA A 1 265 ? 1.838 -23.133 18.173 1.00 96.69 265 ALA A CA 1
ATOM 1988 C C . ALA A 1 265 ? 1.496 -21.938 19.083 1.00 96.69 265 ALA A C 1
ATOM 1990 O O . ALA A 1 265 ? 0.326 -21.582 19.202 1.00 96.69 265 ALA A O 1
ATOM 1991 N N . ALA A 1 266 ? 2.481 -21.332 19.747 1.00 96.44 266 ALA A N 1
ATOM 1992 C CA . ALA A 1 266 ? 2.271 -20.107 20.519 1.00 96.44 266 ALA A CA 1
ATOM 1993 C C . ALA A 1 266 ? 2.354 -18.903 19.572 1.00 96.44 266 ALA A C 1
ATOM 1995 O O . ALA A 1 266 ? 3.425 -18.623 19.049 1.00 96.44 266 ALA A O 1
ATOM 1996 N N . MET A 1 267 ? 1.228 -18.234 19.344 1.00 94.75 267 MET A N 1
ATOM 1997 C CA . MET A 1 267 ? 1.097 -17.113 18.414 1.00 94.75 267 MET A CA 1
ATOM 1998 C C . MET A 1 267 ? 0.955 -15.812 19.181 1.00 94.75 267 MET A C 1
ATOM 2000 O O . MET A 1 267 ? 0.246 -15.780 20.188 1.00 94.75 267 MET A O 1
ATOM 2004 N N . THR A 1 268 ? 1.563 -14.742 18.684 1.00 93.25 268 THR A N 1
ATOM 2005 C CA . THR A 1 268 ? 1.336 -13.372 19.154 1.00 93.25 268 THR A CA 1
ATOM 2006 C C . THR A 1 268 ? 0.539 -12.559 18.133 1.00 93.25 268 THR A C 1
ATOM 2008 O O . THR A 1 268 ? 0.315 -13.022 17.017 1.00 93.25 268 THR A O 1
ATOM 2011 N N . VAL A 1 269 ? 0.107 -11.347 18.503 1.00 88.81 269 VAL A N 1
ATOM 2012 C CA . VAL A 1 269 ? -0.505 -10.382 17.563 1.00 88.81 269 VAL A CA 1
ATOM 2013 C C . VAL A 1 269 ? 0.457 -10.015 16.426 1.00 88.81 269 VAL A C 1
ATOM 2015 O O . VAL A 1 269 ? 0.013 -9.786 15.310 1.00 88.81 269 VAL A O 1
ATOM 2018 N N . ASP A 1 270 ? 1.765 -10.038 16.689 1.00 87.19 270 ASP A N 1
ATOM 2019 C CA . ASP A 1 270 ? 2.803 -9.701 15.707 1.00 87.19 270 ASP A CA 1
ATOM 2020 C C . ASP A 1 270 ? 3.283 -10.910 14.885 1.00 87.19 270 ASP A C 1
ATOM 2022 O O . ASP A 1 270 ? 4.219 -10.789 14.096 1.00 87.19 270 ASP A O 1
ATOM 2026 N N . THR A 1 271 ? 2.722 -12.105 15.104 1.00 87.56 271 THR A N 1
ATOM 2027 C CA . THR A 1 271 ? 3.141 -13.293 14.351 1.00 87.56 271 THR A CA 1
ATOM 2028 C C . THR A 1 271 ? 2.489 -13.279 12.974 1.00 87.56 271 THR A C 1
ATOM 2030 O O . THR A 1 271 ? 1.353 -13.728 12.822 1.00 87.56 271 THR A O 1
ATOM 2033 N N . ASP A 1 272 ? 3.224 -12.802 11.972 1.00 85.94 272 ASP A N 1
ATOM 2034 C CA . ASP A 1 272 ? 2.814 -12.932 10.579 1.00 85.94 272 ASP A CA 1
ATOM 2035 C C . ASP A 1 272 ? 3.036 -14.374 10.095 1.00 85.94 272 ASP A C 1
ATOM 2037 O O . ASP A 1 272 ? 4.124 -14.945 10.189 1.00 85.94 272 ASP A O 1
ATOM 2041 N N . ILE A 1 273 ? 1.956 -14.976 9.614 1.00 80.12 273 ILE A N 1
ATOM 2042 C CA . ILE A 1 273 ? 1.890 -16.341 9.088 1.00 80.12 273 ILE A CA 1
ATOM 2043 C C . ILE A 1 273 ? 1.752 -16.361 7.567 1.00 80.12 273 ILE A C 1
ATOM 2045 O O . ILE A 1 273 ? 1.576 -17.431 6.978 1.00 80.12 273 ILE A O 1
ATOM 2049 N N . SER A 1 274 ? 1.786 -15.192 6.925 1.00 79.94 274 SER A N 1
ATOM 2050 C CA . SER A 1 274 ? 1.748 -15.071 5.480 1.00 79.94 274 SER A CA 1
ATOM 2051 C C . SER A 1 274 ? 2.977 -15.738 4.858 1.00 79.94 274 SER A C 1
ATOM 2053 O O . SER A 1 274 ? 4.059 -15.826 5.443 1.00 79.94 274 SER A O 1
ATOM 2055 N N . ARG A 1 275 ? 2.826 -16.224 3.621 1.00 70.56 275 ARG A N 1
ATOM 2056 C CA . ARG A 1 275 ? 3.935 -16.831 2.864 1.00 70.56 275 ARG A CA 1
ATOM 2057 C C . ARG A 1 275 ? 5.102 -15.852 2.649 1.00 70.56 275 ARG A C 1
ATOM 2059 O O . ARG A 1 275 ? 6.216 -16.301 2.394 1.00 70.56 275 ARG A O 1
ATOM 2066 N N . TYR A 1 276 ? 4.826 -14.552 2.746 1.00 73.44 276 TYR A N 1
ATOM 2067 C CA . TYR A 1 276 ? 5.740 -13.452 2.453 1.00 73.44 276 TYR A CA 1
ATOM 2068 C C . TYR A 1 276 ? 6.115 -12.641 3.697 1.00 73.44 276 TYR A C 1
ATOM 2070 O O . TYR A 1 276 ? 6.615 -11.529 3.554 1.00 73.44 276 TYR A O 1
ATOM 2078 N N . ALA A 1 277 ? 5.898 -13.190 4.897 1.00 76.50 277 ALA A N 1
ATOM 2079 C CA . ALA A 1 277 ? 6.237 -12.519 6.142 1.00 76.50 277 ALA A CA 1
ATOM 2080 C C . ALA A 1 277 ? 7.708 -12.070 6.136 1.00 76.50 277 ALA A C 1
ATOM 2082 O O . ALA A 1 277 ? 8.630 -12.886 6.030 1.00 76.50 277 ALA A O 1
ATOM 2083 N N . ASP A 1 278 ? 7.928 -10.763 6.272 1.00 76.25 278 ASP A N 1
ATOM 2084 C CA . ASP A 1 278 ? 9.256 -10.146 6.344 1.00 76.25 278 ASP A CA 1
ATOM 2085 C C . ASP A 1 278 ? 10.001 -10.563 7.626 1.00 76.25 278 ASP A C 1
ATOM 2087 O O . ASP A 1 278 ? 11.237 -10.593 7.673 1.00 76.25 278 ASP A O 1
ATOM 2091 N N . LYS A 1 279 ? 9.245 -10.924 8.670 1.00 82.06 279 LYS A N 1
ATOM 2092 C CA . LYS A 1 279 ? 9.738 -11.361 9.977 1.00 82.06 279 LYS A CA 1
ATOM 2093 C C . LYS A 1 279 ? 9.032 -12.629 10.423 1.00 82.06 279 LYS A C 1
ATOM 2095 O O . LYS A 1 279 ? 7.932 -12.610 10.960 1.00 82.06 279 LYS A O 1
ATOM 2100 N N . VAL A 1 280 ? 9.734 -13.744 10.281 1.00 86.62 280 VAL A N 1
ATOM 2101 C CA . VAL A 1 280 ? 9.249 -15.042 10.739 1.00 86.62 280 VAL A CA 1
ATOM 2102 C C . VAL A 1 280 ? 9.745 -15.317 12.163 1.00 86.62 280 VAL A C 1
ATOM 2104 O O . VAL A 1 280 ? 10.956 -15.357 12.411 1.00 86.62 280 VAL A O 1
ATOM 2107 N N . ASP A 1 281 ? 8.833 -15.567 13.109 1.00 88.56 281 ASP A N 1
ATOM 2108 C CA . ASP A 1 281 ? 9.214 -16.040 14.445 1.00 88.56 281 ASP A CA 1
ATOM 2109 C C . ASP A 1 281 ? 9.635 -17.517 14.394 1.00 88.56 281 ASP A C 1
ATOM 2111 O O . ASP A 1 281 ? 8.841 -18.456 14.499 1.00 88.56 281 ASP A O 1
ATOM 2115 N N . THR A 1 282 ? 10.947 -17.721 14.268 1.00 91.69 282 THR A N 1
ATOM 2116 C CA . THR A 1 282 ? 11.572 -19.052 14.215 1.00 91.69 282 THR A CA 1
ATOM 2117 C C . THR A 1 282 ? 11.373 -19.908 15.475 1.00 91.69 282 THR A C 1
ATOM 2119 O O . THR A 1 282 ? 11.698 -21.098 15.460 1.00 91.69 282 THR A O 1
ATOM 2122 N N . SER A 1 283 ? 10.853 -19.345 16.571 1.00 91.31 283 SER A N 1
ATOM 2123 C CA . SER A 1 283 ? 10.555 -20.094 17.795 1.00 91.31 283 SER A CA 1
ATOM 2124 C C . SER A 1 283 ? 9.197 -20.805 17.756 1.00 91.31 283 SER A C 1
ATOM 2126 O O . SER A 1 283 ? 8.978 -21.755 18.516 1.00 91.31 283 SER A O 1
ATOM 2128 N N . VAL A 1 284 ? 8.308 -20.409 16.840 1.00 94.44 284 VAL A N 1
ATOM 2129 C CA . VAL A 1 284 ? 6.950 -20.946 16.742 1.00 94.44 284 VAL A CA 1
ATOM 2130 C C . VAL A 1 284 ? 6.967 -22.356 16.153 1.00 94.44 284 VAL A C 1
ATOM 2132 O O . VAL A 1 284 ? 7.452 -22.595 15.043 1.00 94.44 284 VAL A O 1
ATOM 2135 N N . ARG A 1 285 ? 6.407 -23.315 16.900 1.00 96.56 285 ARG A N 1
ATOM 2136 C CA . ARG A 1 285 ? 6.247 -24.705 16.461 1.00 96.56 285 ARG A CA 1
ATOM 2137 C C . ARG A 1 285 ? 4.969 -25.326 17.009 1.00 96.56 285 ARG A C 1
ATOM 2139 O O . ARG A 1 285 ? 4.749 -25.306 18.216 1.00 96.56 285 ARG A O 1
ATOM 2146 N N . GLY A 1 286 ? 4.197 -25.977 16.146 1.00 97.56 286 GLY A N 1
ATOM 2147 C CA . GLY A 1 286 ? 2.999 -26.717 16.536 1.00 97.56 286 GLY A CA 1
ATOM 2148 C C . GLY A 1 286 ? 1.864 -26.559 15.537 1.00 97.56 286 GLY A C 1
ATOM 2149 O O . GLY A 1 286 ? 2.067 -26.085 14.423 1.00 97.56 286 GLY A O 1
ATOM 2150 N N . TYR A 1 287 ? 0.658 -26.964 15.929 1.00 98.19 287 TYR A N 1
ATOM 2151 C CA . TYR A 1 287 ? -0.518 -26.722 15.096 1.00 98.19 287 TYR A CA 1
ATOM 2152 C C . TYR A 1 287 ? -1.042 -25.289 15.269 1.00 98.19 287 TYR A C 1
ATOM 2154 O O . TYR A 1 287 ? -1.008 -24.752 16.378 1.00 98.19 287 TYR A O 1
ATOM 2162 N N . LEU A 1 288 ? -1.583 -24.715 14.195 1.00 97.69 288 LEU A N 1
ATOM 2163 C CA . LEU A 1 288 ? -2.339 -23.457 14.180 1.00 97.69 288 LEU A CA 1
ATOM 2164 C C . LEU A 1 288 ? -3.730 -23.720 13.600 1.00 97.69 288 LEU A C 1
ATOM 2166 O O . LEU A 1 288 ? -3.840 -24.446 12.616 1.00 97.69 288 LEU A O 1
ATOM 2170 N N . ILE A 1 289 ? -4.777 -23.145 14.187 1.00 98.12 289 ILE A N 1
ATOM 2171 C CA . ILE A 1 289 ? -6.157 -23.263 13.712 1.00 98.12 289 ILE A CA 1
ATOM 2172 C C . ILE A 1 289 ? -6.705 -21.876 13.388 1.00 98.12 289 ILE A C 1
ATOM 2174 O O . ILE A 1 289 ? -6.705 -20.990 14.242 1.00 98.12 289 ILE A O 1
ATOM 2178 N N . GLU A 1 290 ? -7.243 -21.740 12.183 1.00 97.06 290 GLU A N 1
ATOM 2179 C CA . GLU A 1 290 ? -7.978 -20.566 11.723 1.00 97.06 290 GLU A CA 1
ATOM 2180 C C . GLU A 1 290 ? -9.436 -20.936 11.440 1.00 97.06 290 GLU A C 1
ATOM 2182 O O . GLU A 1 290 ? -9.694 -21.943 10.765 1.00 97.06 290 GLU A O 1
ATOM 2187 N N . PRO A 1 291 ? -10.407 -20.147 11.925 1.00 97.31 291 PRO A N 1
ATOM 2188 C CA . PRO A 1 291 ? -11.782 -20.271 11.474 1.00 97.31 291 PRO A CA 1
ATOM 2189 C C . PRO A 1 291 ? -11.881 -19.810 10.013 1.00 97.31 291 PRO A C 1
ATOM 2191 O O . PRO A 1 291 ? -11.183 -18.890 9.596 1.00 97.31 291 PRO A O 1
ATOM 2194 N N . ARG A 1 292 ? -12.726 -20.470 9.217 1.00 94.44 292 ARG A N 1
ATOM 2195 C CA . ARG A 1 292 ? -12.948 -20.111 7.806 1.00 94.44 292 ARG A CA 1
ATOM 2196 C C . ARG A 1 292 ? -14.405 -19.767 7.548 1.00 94.44 292 ARG A C 1
ATOM 2198 O O . ARG A 1 292 ? -14.729 -18.621 7.283 1.00 94.44 292 ARG A O 1
ATOM 2205 N N . ASP A 1 293 ? -15.266 -20.761 7.708 1.00 91.38 293 ASP A N 1
ATOM 2206 C CA . ASP A 1 293 ? -16.718 -20.645 7.580 1.00 91.38 293 ASP A CA 1
ATOM 2207 C C . ASP A 1 293 ? -17.364 -21.150 8.880 1.00 91.38 293 ASP A C 1
ATOM 2209 O O . ASP A 1 293 ? -16.699 -21.857 9.646 1.00 91.38 293 ASP A O 1
ATOM 2213 N N . PRO A 1 294 ? -18.647 -20.858 9.154 1.00 91.75 294 PRO A N 1
ATOM 2214 C CA . PRO A 1 294 ? -19.342 -21.425 10.307 1.00 91.75 294 PRO A CA 1
ATOM 2215 C C . PRO A 1 294 ? -19.247 -22.958 10.333 1.00 91.75 294 PRO A C 1
ATOM 2217 O O . PRO A 1 294 ? -19.738 -23.648 9.437 1.00 91.75 294 PRO A O 1
ATOM 2220 N N . GLY A 1 295 ? -18.600 -23.501 11.365 1.00 94.38 295 GLY A N 1
ATOM 2221 C CA . GLY A 1 295 ? -18.342 -24.931 11.508 1.00 94.38 295 GLY A CA 1
ATOM 2222 C C . GLY A 1 295 ? -17.148 -25.458 10.708 1.00 94.38 295 GLY A C 1
ATOM 2223 O O . GLY A 1 295 ? -16.919 -26.666 10.732 1.00 94.38 295 GLY A O 1
ATOM 2224 N N . ARG A 1 296 ? -16.372 -24.616 10.019 1.00 96.50 296 ARG A N 1
ATOM 2225 C CA . ARG A 1 296 ? -15.211 -25.007 9.204 1.00 96.50 296 ARG A CA 1
ATOM 2226 C C . ARG A 1 296 ? -13.940 -24.335 9.709 1.00 96.50 296 ARG A C 1
ATOM 2228 O O . ARG A 1 296 ? -13.880 -23.118 9.868 1.00 96.50 296 ARG A O 1
ATOM 2235 N N . VAL A 1 297 ? -12.887 -25.128 9.883 1.00 97.81 297 VAL A N 1
ATOM 2236 C CA . VAL A 1 297 ? -11.556 -24.632 10.258 1.00 97.81 297 VAL A CA 1
ATOM 2237 C C . VAL A 1 297 ? -10.497 -25.071 9.257 1.00 97.81 297 VAL A C 1
ATOM 2239 O O . VAL A 1 297 ? -10.611 -26.140 8.651 1.00 97.81 297 VAL A O 1
ATOM 2242 N N . ALA A 1 298 ? -9.445 -24.269 9.127 1.00 97.44 298 ALA A N 1
ATOM 2243 C CA . ALA A 1 298 ? -8.179 -24.656 8.521 1.00 97.44 298 ALA A CA 1
ATOM 2244 C C . ALA A 1 298 ? -7.159 -24.919 9.636 1.00 97.44 298 ALA A C 1
ATOM 2246 O O . ALA A 1 298 ? -6.928 -24.056 10.477 1.00 97.44 298 ALA A O 1
ATOM 2247 N N . ALA A 1 299 ? -6.559 -26.108 9.656 1.00 97.88 299 ALA A N 1
ATOM 2248 C CA . ALA A 1 299 ? -5.494 -26.451 10.593 1.00 97.88 299 ALA A CA 1
ATOM 2249 C C . ALA A 1 299 ? -4.155 -26.615 9.863 1.00 97.88 299 ALA A C 1
ATOM 2251 O O . ALA A 1 299 ? -4.037 -27.427 8.942 1.00 97.88 299 ALA A O 1
ATOM 2252 N N . TYR A 1 300 ? -3.144 -25.875 10.298 1.00 97.31 300 TYR A N 1
ATOM 2253 C CA . TYR A 1 300 ? -1.784 -25.892 9.764 1.00 97.31 300 TYR A CA 1
ATOM 2254 C C . TYR A 1 300 ? -0.845 -26.586 10.738 1.00 97.31 300 TYR A C 1
ATOM 2256 O O . TYR A 1 300 ? -1.137 -26.713 11.929 1.00 97.31 300 TYR A O 1
ATOM 2264 N N . TRP A 1 301 ? 0.312 -26.994 10.229 1.00 97.50 301 TRP A N 1
ATOM 2265 C CA . TRP A 1 301 ? 1.466 -27.300 11.059 1.00 97.50 301 TRP A CA 1
ATOM 2266 C C . TRP A 1 301 ? 2.559 -26.283 10.766 1.00 97.50 301 TRP A C 1
ATOM 2268 O O . TRP A 1 301 ? 2.944 -26.137 9.611 1.00 97.50 301 TRP A O 1
ATOM 2278 N N . ILE A 1 302 ? 3.034 -25.602 11.804 1.00 95.81 302 ILE A N 1
ATOM 2279 C CA . ILE A 1 302 ? 4.047 -24.555 11.719 1.00 95.81 302 ILE A CA 1
ATOM 2280 C C . ILE A 1 302 ? 5.339 -25.072 12.342 1.00 95.81 302 ILE A C 1
ATOM 2282 O O . ILE A 1 302 ? 5.331 -25.638 13.442 1.00 95.81 302 ILE A O 1
ATOM 2286 N N . GLU A 1 303 ? 6.458 -24.863 11.656 1.00 94.94 303 GLU A N 1
ATOM 2287 C CA . GLU A 1 303 ? 7.798 -25.066 12.198 1.00 94.94 303 GLU A CA 1
ATOM 2288 C C . GLU A 1 303 ? 8.690 -23.888 11.812 1.00 94.94 303 GLU A C 1
ATOM 2290 O O . GLU A 1 303 ? 8.941 -23.633 10.639 1.00 94.94 303 GLU A O 1
ATOM 2295 N N . GLY A 1 304 ? 9.166 -23.161 12.821 1.00 92.44 304 GLY A N 1
ATOM 2296 C CA . GLY A 1 304 ? 9.970 -21.968 12.607 1.00 92.44 304 GLY A CA 1
ATOM 2297 C C . GLY A 1 304 ? 9.177 -20.822 11.991 1.00 92.44 304 GLY A C 1
ATOM 2298 O O . GLY A 1 304 ? 9.732 -20.127 11.154 1.00 92.44 304 GLY A O 1
ATOM 2299 N N . GLY A 1 305 ? 7.899 -20.678 12.364 1.00 89.81 305 GLY A N 1
ATOM 2300 C CA . GLY A 1 305 ? 6.991 -19.624 11.892 1.00 89.81 305 GLY A CA 1
ATOM 2301 C C . GLY A 1 305 ? 6.460 -19.792 10.461 1.00 89.81 305 GLY A C 1
ATOM 2302 O O . GLY A 1 305 ? 5.639 -18.995 10.032 1.00 89.81 305 GLY A O 1
ATOM 2303 N N . ILE A 1 306 ? 6.853 -20.848 9.740 1.00 91.94 306 ILE A N 1
ATOM 2304 C CA . ILE A 1 306 ? 6.383 -21.139 8.375 1.00 91.94 306 ILE A CA 1
ATOM 2305 C C . ILE A 1 306 ? 5.582 -22.447 8.378 1.00 91.94 306 ILE A C 1
ATOM 2307 O O . ILE A 1 306 ? 5.910 -23.387 9.104 1.00 91.94 306 ILE A O 1
ATOM 2311 N N . PHE A 1 307 ? 4.527 -22.532 7.562 1.00 92.44 307 PHE A N 1
ATOM 2312 C CA . PHE A 1 307 ? 3.708 -23.745 7.394 1.00 92.44 307 PHE A CA 1
ATOM 2313 C C . PHE A 1 307 ? 4.220 -24.705 6.294 1.00 92.44 307 PHE A C 1
ATOM 2315 O O . PHE A 1 307 ? 3.562 -25.691 5.944 1.00 92.44 307 PHE A O 1
ATOM 2322 N N . THR A 1 308 ? 5.404 -24.431 5.742 1.00 91.50 308 THR A N 1
ATOM 2323 C CA . THR A 1 308 ? 6.143 -25.288 4.804 1.00 91.50 308 THR A CA 1
ATOM 2324 C C . THR A 1 308 ? 7.549 -25.530 5.331 1.00 91.50 308 THR A C 1
ATOM 2326 O O . THR A 1 308 ? 8.159 -24.636 5.914 1.00 91.50 308 THR A O 1
ATOM 2329 N N . ALA A 1 309 ? 8.101 -26.713 5.069 1.00 87.06 309 ALA A N 1
ATOM 2330 C CA . ALA A 1 309 ? 9.472 -27.027 5.440 1.00 87.06 309 ALA A CA 1
ATOM 2331 C C . ALA A 1 309 ? 10.477 -26.176 4.627 1.00 87.06 309 ALA A C 1
ATOM 2333 O O . ALA A 1 309 ? 10.119 -25.627 3.582 1.00 87.06 309 ALA A O 1
ATOM 2334 N N . PRO A 1 310 ? 11.763 -26.107 5.031 1.00 85.19 310 PRO A N 1
ATOM 2335 C CA . PRO A 1 310 ? 12.781 -25.301 4.342 1.00 85.19 310 PRO A CA 1
ATOM 2336 C C . PRO A 1 310 ? 12.994 -25.627 2.854 1.00 85.19 310 PRO A C 1
ATOM 2338 O O . PRO A 1 310 ? 13.577 -24.830 2.129 1.00 85.19 310 PRO A O 1
ATOM 2341 N N . ASN A 1 311 ? 12.557 -26.800 2.390 1.00 88.88 311 ASN A N 1
ATOM 2342 C CA . ASN A 1 311 ? 12.593 -27.202 0.981 1.00 88.88 311 ASN A CA 1
ATOM 2343 C C . ASN A 1 311 ? 11.315 -26.818 0.202 1.00 88.88 311 ASN A C 1
ATOM 2345 O O . ASN A 1 311 ? 11.143 -27.271 -0.926 1.00 88.88 311 ASN A O 1
ATOM 2349 N N . GLY A 1 312 ? 10.404 -26.050 0.808 1.00 89.81 312 GLY A N 1
ATOM 2350 C CA . GLY A 1 312 ? 9.108 -25.668 0.243 1.00 89.81 312 GLY A CA 1
ATOM 2351 C C . GLY A 1 312 ? 8.045 -26.771 0.287 1.00 89.81 312 GLY A C 1
ATOM 2352 O O . GLY A 1 312 ? 6.903 -26.535 -0.104 1.00 89.81 312 GLY A O 1
ATOM 2353 N N . GLU A 1 313 ? 8.374 -27.976 0.763 1.00 93.25 313 GLU A N 1
ATOM 2354 C CA . GLU A 1 313 ? 7.401 -29.060 0.867 1.00 93.25 313 GLU A CA 1
ATOM 2355 C C . GLU A 1 313 ? 6.509 -28.899 2.108 1.00 93.25 313 GLU A C 1
ATOM 2357 O O . GLU A 1 313 ? 6.952 -28.423 3.155 1.00 93.25 313 GLU A O 1
ATOM 2362 N N . PRO A 1 314 ? 5.243 -29.337 2.046 1.00 92.94 314 PRO A N 1
ATOM 2363 C CA . PRO A 1 314 ? 4.372 -29.319 3.213 1.00 92.94 314 PRO A CA 1
ATOM 2364 C C . PRO A 1 314 ? 4.802 -30.343 4.272 1.00 92.94 314 PRO A C 1
ATOM 2366 O O . PRO A 1 314 ? 5.328 -31.412 3.947 1.00 92.94 314 PRO A O 1
ATOM 2369 N N . HIS A 1 315 ? 4.465 -30.078 5.537 1.00 94.56 315 HIS A N 1
ATOM 2370 C CA . HIS A 1 315 ? 4.675 -30.980 6.681 1.00 94.56 315 HIS A CA 1
ATOM 2371 C C . HIS A 1 315 ? 3.745 -32.211 6.638 1.00 94.56 315 HIS A C 1
ATOM 2373 O O . HIS A 1 315 ? 2.816 -32.359 7.431 1.00 94.56 315 HIS A O 1
ATOM 2379 N N . ARG A 1 316 ? 3.933 -33.095 5.646 1.00 94.75 316 ARG A N 1
ATOM 2380 C CA . ARG A 1 316 ? 2.972 -34.161 5.300 1.00 94.75 316 ARG A CA 1
ATOM 2381 C C . ARG A 1 316 ? 2.630 -35.084 6.468 1.00 94.75 316 ARG A C 1
ATOM 2383 O O . ARG A 1 316 ? 1.458 -35.401 6.644 1.00 94.75 316 ARG A O 1
ATOM 2390 N N . ALA A 1 317 ? 3.620 -35.513 7.252 1.00 96.25 317 ALA A N 1
ATOM 2391 C CA . ALA A 1 317 ? 3.405 -36.455 8.352 1.00 96.25 317 ALA A CA 1
ATOM 2392 C C . ALA A 1 317 ? 2.553 -35.838 9.474 1.00 96.25 317 ALA A C 1
ATOM 2394 O O . ALA A 1 317 ? 1.661 -36.482 10.037 1.00 96.25 317 ALA A O 1
ATOM 2395 N N . GLU A 1 318 ? 2.798 -34.568 9.771 1.00 97.19 318 GLU A N 1
ATOM 2396 C CA . GLU A 1 318 ? 2.075 -33.792 10.764 1.00 97.19 318 GLU A CA 1
ATOM 2397 C C . GLU A 1 318 ? 0.660 -33.475 10.281 1.00 97.19 318 GLU A C 1
ATOM 2399 O O . GLU A 1 318 ? -0.301 -33.734 11.004 1.00 97.19 318 GLU A O 1
ATOM 2404 N N . LEU A 1 319 ? 0.501 -33.041 9.027 1.00 97.06 319 LEU A N 1
ATOM 2405 C CA . LEU A 1 319 ? -0.814 -32.833 8.417 1.00 97.06 319 LEU A CA 1
ATOM 2406 C C . LEU A 1 319 ? -1.629 -34.136 8.378 1.00 97.06 319 LEU A C 1
ATOM 2408 O O . LEU A 1 319 ? -2.817 -34.123 8.686 1.00 97.06 319 LEU A O 1
ATOM 2412 N N . ASP A 1 320 ? -1.017 -35.284 8.078 1.00 96.19 320 ASP A N 1
ATOM 2413 C CA . ASP A 1 320 ? -1.698 -36.584 8.138 1.00 96.19 320 ASP A CA 1
ATOM 2414 C C . ASP A 1 320 ? -2.134 -36.948 9.561 1.00 96.19 320 ASP A C 1
ATOM 2416 O O . ASP A 1 320 ? -3.224 -37.498 9.755 1.00 96.19 320 ASP A O 1
ATOM 2420 N N . THR A 1 321 ? -1.336 -36.574 10.562 1.00 97.62 321 THR A N 1
ATOM 2421 C CA . THR A 1 321 ? -1.702 -36.713 11.975 1.00 97.62 321 THR A CA 1
ATOM 2422 C C . THR A 1 321 ? -2.904 -35.830 12.323 1.00 97.62 321 THR A C 1
ATOM 2424 O O . THR A 1 321 ? -3.852 -36.321 12.940 1.00 97.62 321 THR A O 1
ATOM 2427 N N . LEU A 1 322 ? -2.932 -34.568 11.876 1.00 97.88 322 LEU A N 1
ATOM 2428 C CA . LEU A 1 322 ? -4.084 -33.672 12.053 1.00 97.88 322 LEU A CA 1
ATOM 2429 C C . LEU A 1 322 ? -5.346 -34.248 11.392 1.00 97.88 322 LEU A C 1
ATOM 2431 O O . LEU A 1 322 ? -6.391 -34.354 12.036 1.00 97.88 322 LEU A O 1
ATOM 2435 N N . ARG A 1 323 ? -5.247 -34.715 10.136 1.00 97.81 323 ARG A N 1
ATOM 2436 C CA . ARG A 1 323 ? -6.363 -35.364 9.418 1.00 97.81 323 ARG A CA 1
ATOM 2437 C C . ARG A 1 323 ? -6.898 -36.573 10.180 1.00 97.81 323 ARG A C 1
ATOM 2439 O O . ARG A 1 323 ? -8.111 -36.767 10.237 1.00 97.81 323 ARG A O 1
ATOM 2446 N N . ALA A 1 324 ? -6.012 -37.403 10.730 1.00 97.44 324 ALA A N 1
ATOM 2447 C CA . ALA A 1 324 ? -6.403 -38.572 11.507 1.00 97.44 324 ALA A CA 1
ATOM 2448 C C . ALA A 1 324 ? -7.160 -38.179 12.784 1.00 97.44 324 ALA A C 1
ATOM 2450 O O . ALA A 1 324 ? -8.221 -38.746 13.037 1.00 97.44 324 ALA A O 1
ATOM 2451 N N . ARG A 1 325 ? -6.676 -37.174 13.530 1.00 98.00 325 ARG A N 1
ATOM 2452 C CA . ARG A 1 325 ? -7.335 -36.665 14.748 1.00 98.00 325 ARG A CA 1
ATOM 2453 C C . ARG A 1 325 ? -8.732 -36.120 14.473 1.00 98.00 325 ARG A C 1
ATOM 2455 O O . ARG A 1 325 ? -9.678 -36.515 15.148 1.00 98.00 325 ARG A O 1
ATOM 2462 N N . PHE A 1 326 ? -8.877 -35.279 13.449 1.00 98.06 326 PHE A N 1
ATOM 2463 C CA . PHE A 1 326 ? -10.184 -34.752 13.056 1.00 98.06 326 PHE A CA 1
ATOM 2464 C C . PHE A 1 326 ? -11.160 -35.870 12.678 1.00 98.06 326 PHE A C 1
ATOM 2466 O O . PHE A 1 326 ? -12.270 -35.922 13.207 1.00 98.06 326 PHE A O 1
ATOM 2473 N N . ARG A 1 327 ? -10.737 -36.823 11.837 1.00 97.19 327 ARG A N 1
ATOM 2474 C CA . ARG A 1 327 ? -11.585 -37.962 11.447 1.00 97.19 327 ARG A CA 1
ATOM 2475 C C . ARG A 1 327 ? -11.973 -38.844 12.633 1.00 97.19 327 ARG A C 1
ATOM 2477 O O . ARG A 1 327 ? -13.117 -39.281 12.705 1.00 97.19 327 ARG A O 1
ATOM 2484 N N . GLU A 1 328 ? -11.046 -39.109 13.552 1.00 97.31 328 GLU A N 1
ATOM 2485 C CA . GLU A 1 328 ? -11.308 -39.893 14.767 1.00 97.31 328 GLU A CA 1
ATOM 2486 C C . GLU A 1 328 ? -12.351 -39.212 15.667 1.00 97.31 328 GLU A C 1
ATOM 2488 O O . GLU A 1 328 ? -13.212 -39.886 16.229 1.00 97.31 328 GLU A O 1
ATOM 2493 N N . ALA A 1 329 ? -12.336 -37.878 15.731 1.00 96.88 329 ALA A N 1
ATOM 2494 C CA . ALA A 1 329 ? -13.331 -37.078 16.441 1.00 96.88 329 ALA A CA 1
ATOM 2495 C C . ALA A 1 329 ? -14.653 -36.877 15.669 1.00 96.88 329 ALA A C 1
ATOM 2497 O O . ALA A 1 329 ? -15.521 -36.134 16.123 1.00 96.88 329 ALA A O 1
ATOM 2498 N N . GLY A 1 330 ? -14.820 -37.515 14.506 1.00 96.88 330 GLY A N 1
ATOM 2499 C CA . GLY A 1 330 ? -16.036 -37.435 13.692 1.00 96.88 330 GLY A CA 1
ATOM 2500 C C . GLY A 1 330 ? -16.150 -36.187 12.813 1.00 96.88 330 GLY A C 1
ATOM 2501 O O . GLY A 1 330 ? -17.197 -35.983 12.202 1.00 96.88 330 GLY A O 1
ATOM 2502 N N . TRP A 1 331 ? -15.103 -35.361 12.726 1.00 97.75 331 TRP A N 1
ATOM 2503 C CA . TRP A 1 331 ? -15.080 -34.211 11.823 1.00 97.75 331 TRP A CA 1
ATOM 2504 C C . TRP A 1 331 ? -14.959 -34.675 10.370 1.00 97.75 331 TRP A C 1
ATOM 2506 O O . TRP A 1 331 ? -14.270 -35.655 10.059 1.00 97.75 331 TRP A O 1
ATOM 2516 N N . THR A 1 332 ? -15.597 -33.942 9.458 1.00 97.38 332 THR A N 1
ATOM 2517 C CA . THR A 1 332 ? -15.476 -34.209 8.020 1.00 97.38 332 THR A CA 1
ATOM 2518 C C . THR A 1 332 ? -14.266 -33.464 7.476 1.00 97.38 332 THR A C 1
ATOM 2520 O O . THR A 1 332 ? -14.257 -32.242 7.422 1.00 97.38 332 THR A O 1
ATOM 2523 N N . VAL A 1 333 ? -13.229 -34.201 7.081 1.00 97.62 333 VAL A N 1
ATOM 2524 C CA . VAL A 1 333 ? -11.983 -33.625 6.551 1.00 97.62 333 VAL A CA 1
ATOM 2525 C C . VAL A 1 333 ? -12.038 -33.556 5.031 1.00 97.62 333 VAL A C 1
ATOM 2527 O O . VAL A 1 333 ? -12.204 -34.593 4.380 1.00 97.62 333 VAL A O 1
ATOM 2530 N N . GLU A 1 334 ? -11.844 -32.365 4.467 1.00 96.56 334 GLU A N 1
ATOM 2531 C CA . GLU A 1 334 ? -11.819 -32.174 3.018 1.00 96.56 334 GLU A CA 1
ATOM 2532 C C . GLU A 1 334 ? -10.578 -32.834 2.396 1.00 96.56 334 GLU A C 1
ATOM 2534 O O . GLU A 1 334 ? -9.472 -32.788 2.953 1.00 96.56 334 GLU A O 1
ATOM 2539 N N . PRO A 1 335 ? -10.720 -33.469 1.225 1.00 87.00 335 PRO A N 1
ATOM 2540 C CA . PRO A 1 335 ? -9.569 -33.880 0.448 1.00 87.00 335 PRO A CA 1
ATOM 2541 C C . PRO A 1 335 ? -8.939 -32.646 -0.224 1.00 87.00 335 PRO A C 1
ATOM 2543 O O . PRO A 1 335 ? -9.668 -31.773 -0.675 1.00 87.00 335 PRO A O 1
ATOM 2546 N N . LYS A 1 336 ? -7.607 -32.659 -0.406 1.00 68.12 336 LYS A N 1
ATOM 2547 C CA . LYS A 1 336 ? -6.831 -31.865 -1.395 1.00 68.12 336 LYS A CA 1
ATOM 2548 C C . LYS A 1 336 ? -6.066 -30.609 -0.957 1.00 68.12 336 LYS A C 1
ATOM 2550 O O . LYS A 1 336 ? -5.338 -30.095 -1.796 1.00 68.12 336 LYS A O 1
ATOM 2555 N N . SER A 1 337 ? -6.084 -30.165 0.299 1.00 88.38 337 SER A N 1
ATOM 2556 C CA . SER A 1 337 ? -5.089 -29.148 0.695 1.00 88.38 337 SER A CA 1
ATOM 2557 C C . SER A 1 337 ? -3.723 -29.790 0.963 1.00 88.38 337 SER A C 1
ATOM 2559 O O . SER A 1 337 ? -3.629 -30.786 1.691 1.00 88.38 337 SER A O 1
ATOM 2561 N N . LEU A 1 338 ? -2.674 -29.244 0.338 1.00 91.62 338 LEU A N 1
ATOM 2562 C CA . LEU A 1 338 ? -1.290 -29.686 0.526 1.00 91.62 338 LEU A CA 1
ATOM 2563 C C . LEU A 1 338 ? -0.678 -29.107 1.800 1.00 91.62 338 LEU A C 1
ATOM 2565 O O . LEU A 1 338 ? 0.045 -29.827 2.478 1.00 91.62 338 LEU A O 1
ATOM 2569 N N . THR A 1 339 ? -0.978 -27.851 2.127 1.00 94.12 339 THR A N 1
ATOM 2570 C CA . THR A 1 339 ? -0.332 -27.073 3.198 1.00 94.12 339 THR A CA 1
ATOM 2571 C C . THR A 1 339 ? -1.145 -27.013 4.489 1.00 94.12 339 THR A C 1
ATOM 2573 O O . THR A 1 339 ? -0.600 -26.693 5.541 1.00 94.12 339 THR A O 1
ATOM 2576 N N . CYS A 1 340 ? -2.431 -27.370 4.450 1.00 96.88 340 CYS A N 1
ATOM 2577 C CA . CYS A 1 340 ? -3.294 -27.382 5.628 1.00 96.88 340 CYS A CA 1
ATOM 2578 C C . CYS A 1 340 ? -4.316 -28.529 5.599 1.00 96.88 340 CYS A C 1
ATOM 2580 O O . CYS A 1 340 ? -4.383 -29.346 4.673 1.00 96.88 340 CYS A O 1
ATOM 2582 N N . VAL A 1 341 ? -5.112 -28.618 6.661 1.00 97.50 341 VAL A N 1
ATOM 2583 C CA . VAL A 1 341 ? -6.233 -29.543 6.801 1.00 97.50 341 VAL A CA 1
ATOM 2584 C C . VAL A 1 341 ? -7.504 -28.739 7.010 1.00 97.50 341 VAL A C 1
ATOM 2586 O O . VAL A 1 341 ? -7.713 -28.191 8.089 1.00 97.50 341 VAL A O 1
ATOM 2589 N N . PHE A 1 342 ? -8.376 -28.713 6.005 1.00 97.50 342 PHE A N 1
ATOM 2590 C CA . PHE A 1 342 ? -9.734 -28.212 6.184 1.00 97.50 342 PHE A CA 1
ATOM 2591 C C . PHE A 1 342 ? -10.602 -29.287 6.836 1.00 97.50 342 PHE A C 1
ATOM 2593 O O . PHE A 1 342 ? -10.648 -30.435 6.373 1.00 97.50 342 PHE A O 1
ATOM 2600 N N . ALA A 1 343 ? -11.279 -28.922 7.919 1.00 97.50 343 ALA A N 1
ATOM 2601 C CA . ALA A 1 343 ? -12.145 -29.820 8.663 1.00 97.50 343 ALA A CA 1
ATOM 2602 C C . ALA A 1 343 ? -13.454 -29.125 9.045 1.00 97.50 343 ALA A C 1
ATOM 2604 O O . ALA A 1 343 ? -13.456 -27.995 9.528 1.00 97.50 343 ALA A O 1
ATOM 2605 N N . TRP A 1 344 ? -14.558 -29.842 8.861 1.00 97.25 344 TRP A N 1
ATOM 2606 C CA . TRP A 1 344 ? -15.891 -29.429 9.275 1.00 97.25 344 TRP A CA 1
ATOM 2607 C C . TRP A 1 344 ? -16.256 -30.098 10.587 1.00 97.25 344 TRP A C 1
ATOM 2609 O O . TRP A 1 344 ? -16.215 -31.334 10.699 1.00 97.25 344 TRP A O 1
ATOM 2619 N N . ARG A 1 345 ? -16.643 -29.282 11.563 1.00 96.19 345 ARG A N 1
ATOM 2620 C CA . ARG A 1 345 ? -17.222 -29.728 12.820 1.00 96.19 345 ARG A CA 1
ATOM 2621 C C . ARG A 1 345 ? -18.455 -30.581 12.501 1.00 96.19 345 ARG A C 1
ATOM 2623 O O . ARG A 1 345 ? -19.247 -30.197 11.638 1.00 96.19 345 ARG A O 1
ATOM 2630 N N . PRO A 1 346 ? -18.630 -31.748 13.148 1.00 93.88 346 PRO A N 1
ATOM 2631 C CA . PRO A 1 346 ? -19.872 -32.493 13.027 1.00 93.88 346 PRO A CA 1
ATOM 2632 C C . PRO A 1 346 ? -21.017 -31.553 13.389 1.00 93.88 346 PRO A C 1
ATOM 2634 O O . PRO A 1 346 ? -20.921 -30.866 14.405 1.00 93.88 346 PRO A O 1
ATOM 2637 N N . ALA A 1 347 ? -22.066 -31.513 12.567 1.00 84.12 347 ALA A N 1
ATOM 2638 C CA . ALA A 1 347 ? -23.256 -30.742 12.888 1.00 84.12 347 ALA A CA 1
ATOM 2639 C C . ALA A 1 347 ? -23.734 -31.151 14.288 1.00 84.12 347 ALA A C 1
ATOM 2641 O O . ALA A 1 347 ? -24.170 -32.287 14.502 1.00 84.12 347 ALA A O 1
ATOM 2642 N N . GLU A 1 348 ? -23.600 -30.242 15.252 1.00 67.12 348 GLU A N 1
ATOM 2643 C CA . GLU A 1 348 ? -24.400 -30.316 16.466 1.00 67.12 348 GLU A CA 1
ATOM 2644 C C . GLU A 1 348 ? -25.848 -30.230 15.986 1.00 67.12 348 GLU A C 1
ATOM 2646 O O . GLU A 1 348 ? -26.124 -29.517 15.022 1.00 67.12 348 GLU A O 1
ATOM 2651 N N . SER A 1 349 ? -26.714 -31.095 16.516 1.00 56.62 349 SER A N 1
ATOM 2652 C CA . SER A 1 349 ? -28.066 -31.354 16.001 1.00 56.62 349 SER A CA 1
ATOM 2653 C C . SER A 1 349 ? -28.742 -30.118 15.402 1.00 56.62 349 SER A C 1
ATOM 2655 O O . SER A 1 349 ? -28.631 -29.061 16.006 1.00 56.62 349 SER A O 1
ATOM 2657 N N . ASP A 1 350 ? -29.491 -30.264 14.298 1.00 52.91 350 ASP A N 1
ATOM 2658 C CA . ASP A 1 350 ? -30.139 -29.201 13.490 1.00 52.91 350 ASP A CA 1
ATOM 2659 C C . ASP A 1 350 ? -30.731 -27.980 14.249 1.00 52.91 350 ASP A C 1
ATOM 2661 O O . ASP A 1 350 ? -30.932 -26.923 13.656 1.00 52.91 350 ASP A O 1
ATOM 2665 N N . ALA A 1 351 ? -31.017 -28.102 15.548 1.00 55.78 351 ALA A N 1
ATOM 2666 C CA . ALA A 1 351 ? -31.379 -27.008 16.443 1.00 55.78 351 ALA A CA 1
ATOM 2667 C C . ALA A 1 351 ? -30.276 -25.941 16.624 1.00 55.78 351 ALA A C 1
ATOM 2669 O O . ALA A 1 351 ? -30.598 -24.756 16.615 1.00 55.78 351 ALA A O 1
ATOM 2670 N N . ASP A 1 352 ? -29.002 -26.328 16.726 1.00 54.75 352 ASP A N 1
ATOM 2671 C CA . ASP A 1 352 ? -27.901 -25.400 17.038 1.00 54.75 352 ASP A CA 1
ATOM 2672 C C . ASP A 1 352 ? -27.449 -24.612 15.789 1.00 54.75 352 ASP A C 1
ATOM 2674 O O . ASP A 1 352 ? -27.067 -23.443 15.870 1.00 54.75 352 ASP A O 1
ATOM 2678 N N . GLN A 1 353 ? -27.585 -25.206 14.595 1.00 55.16 353 GLN A N 1
ATOM 2679 C CA . GLN A 1 353 ? -27.329 -24.519 13.319 1.00 55.16 353 GLN A CA 1
ATOM 2680 C C . GLN A 1 353 ? -28.371 -23.432 13.009 1.00 55.16 353 GLN A C 1
ATOM 2682 O O . GLN A 1 353 ? -28.033 -22.395 12.435 1.00 55.16 353 GLN A O 1
ATOM 2687 N N . ALA A 1 354 ? -29.627 -23.639 13.420 1.00 56.53 354 ALA A N 1
ATOM 2688 C CA . ALA A 1 354 ? -30.696 -22.659 13.240 1.00 56.53 354 ALA A CA 1
ATOM 2689 C C . ALA A 1 354 ? -30.516 -21.414 14.129 1.00 56.53 354 ALA A C 1
ATOM 2691 O O . ALA A 1 354 ? -30.934 -20.325 13.739 1.00 56.53 354 ALA A O 1
ATOM 2692 N N . GLU A 1 355 ? -29.880 -21.559 15.294 1.00 48.75 355 GLU A N 1
ATOM 2693 C CA . GLU A 1 355 ? -29.600 -20.454 16.219 1.00 48.75 355 GLU A CA 1
ATOM 2694 C C . GLU A 1 355 ? -28.396 -19.616 15.747 1.00 48.75 355 GLU A C 1
ATOM 2696 O O . GLU A 1 355 ? -28.458 -18.387 15.765 1.00 48.75 355 GLU A O 1
ATOM 2701 N N . ALA A 1 356 ? -27.356 -20.252 15.186 1.00 53.72 356 ALA A N 1
ATOM 2702 C CA . ALA A 1 356 ? -26.213 -19.553 14.584 1.00 53.72 356 ALA A CA 1
ATOM 2703 C C . ALA A 1 356 ? -26.588 -18.759 13.314 1.00 53.72 356 ALA A C 1
ATOM 2705 O O . ALA A 1 356 ? -26.083 -17.659 13.100 1.00 53.72 356 ALA A O 1
ATOM 2706 N N . GLN A 1 357 ? -27.517 -19.267 12.495 1.00 54.81 357 GLN A N 1
ATOM 2707 C CA . GLN A 1 357 ? -28.035 -18.542 11.323 1.00 54.81 357 GLN A CA 1
ATOM 2708 C C . GLN A 1 357 ? -29.008 -17.403 11.678 1.00 54.81 357 GLN A C 1
ATOM 2710 O O . GLN A 1 357 ? -29.202 -16.507 10.861 1.00 54.81 357 GLN A O 1
ATOM 2715 N N . GLN A 1 358 ? -29.598 -17.398 12.879 1.00 51.84 358 GLN A N 1
ATOM 2716 C CA . GLN A 1 358 ? -30.487 -16.325 13.354 1.00 51.84 358 GLN A CA 1
ATOM 2717 C C . GLN A 1 358 ? -29.751 -15.158 14.033 1.00 51.84 358 GLN A C 1
ATOM 2719 O O . GLN A 1 358 ? -30.360 -14.112 14.250 1.00 51.84 358 GLN A O 1
ATOM 2724 N N . ALA A 1 359 ? -28.459 -15.305 14.345 1.00 44.81 359 ALA A N 1
ATOM 2725 C CA . ALA A 1 359 ? -27.634 -14.247 14.935 1.00 44.81 359 ALA A CA 1
ATOM 2726 C C . ALA A 1 359 ? -27.006 -13.290 13.897 1.00 44.81 359 ALA A C 1
ATOM 2728 O O . ALA A 1 359 ? -26.390 -12.296 14.278 1.00 44.81 359 ALA A O 1
ATOM 2729 N N . ALA A 1 360 ? -27.174 -13.554 12.596 1.00 43.50 360 ALA A N 1
ATOM 2730 C CA . ALA A 1 360 ? -26.774 -12.630 11.537 1.00 43.50 360 ALA A CA 1
ATOM 2731 C C . ALA A 1 360 ? -27.849 -11.536 11.345 1.00 43.50 360 ALA A C 1
ATOM 2733 O O . ALA A 1 360 ? -29.032 -11.865 11.214 1.00 43.50 360 ALA A O 1
ATOM 2734 N N . PRO A 1 361 ? -27.490 -10.239 11.325 1.00 37.31 361 PRO A N 1
ATOM 2735 C CA . PRO A 1 361 ? -28.470 -9.169 11.182 1.00 37.31 361 PRO A CA 1
ATOM 2736 C C . PRO A 1 361 ? -29.071 -9.134 9.764 1.00 37.31 361 PRO A C 1
ATOM 2738 O O . PRO A 1 361 ? -28.364 -8.978 8.773 1.00 37.31 361 PRO A O 1
ATOM 2741 N N . ALA A 1 362 ? -30.398 -9.244 9.688 1.00 35.19 362 ALA A N 1
ATOM 2742 C CA . ALA A 1 362 ? -31.245 -8.913 8.535 1.00 35.19 362 ALA A CA 1
ATOM 2743 C C . ALA A 1 362 ? -31.838 -7.504 8.793 1.00 35.19 362 ALA A C 1
ATOM 2745 O O . ALA A 1 362 ? -32.184 -7.218 9.936 1.00 35.19 362 ALA A O 1
ATOM 2746 N N . GLU A 1 363 ? -31.974 -6.527 7.888 1.00 40.66 363 GLU A N 1
ATOM 2747 C CA . GLU A 1 363 ? -32.302 -6.458 6.452 1.00 40.66 363 GLU A CA 1
ATOM 2748 C C . GLU A 1 363 ? -32.028 -5.013 5.941 1.00 40.66 363 GLU A C 1
ATOM 2750 O O . GLU A 1 363 ? -32.018 -4.093 6.762 1.00 40.66 363 GLU A O 1
ATOM 2755 N N . LEU A 1 364 ? -31.933 -4.801 4.608 1.00 32.97 364 LEU A N 1
ATOM 2756 C CA . LEU A 1 364 ? -32.750 -3.876 3.758 1.00 32.97 364 LEU A CA 1
ATOM 2757 C C . LEU A 1 364 ? -32.044 -3.543 2.402 1.00 32.97 364 LEU A C 1
ATOM 2759 O O . LEU A 1 364 ? -30.821 -3.547 2.357 1.00 32.97 364 LEU A O 1
ATOM 2763 N N . PRO A 1 365 ? -32.750 -3.093 1.333 1.00 44.06 365 PRO A N 1
ATOM 2764 C CA . PRO A 1 365 ? -33.811 -3.756 0.574 1.00 44.06 365 PRO A CA 1
ATOM 2765 C C . PRO A 1 365 ? -33.506 -3.853 -0.951 1.00 44.06 365 PRO A C 1
ATOM 2767 O O . PRO A 1 365 ? -32.487 -3.402 -1.459 1.00 44.06 365 PRO A O 1
ATOM 2770 N N . ALA A 1 366 ? -34.456 -4.449 -1.676 1.00 39.53 366 ALA A N 1
ATOM 2771 C CA . ALA A 1 366 ? -34.389 -4.926 -3.057 1.00 39.53 366 ALA A CA 1
ATOM 2772 C C . ALA A 1 366 ? -34.067 -3.915 -4.184 1.00 39.53 366 ALA A C 1
ATOM 2774 O O . ALA A 1 366 ? -34.740 -2.894 -4.331 1.00 39.53 366 ALA A O 1
ATOM 2775 N N . ALA A 1 367 ? -33.229 -4.374 -5.119 1.00 32.12 367 ALA A N 1
ATOM 2776 C CA . ALA A 1 367 ? -33.485 -4.370 -6.561 1.00 32.12 367 ALA A CA 1
ATOM 2777 C C . ALA A 1 367 ? -32.844 -5.640 -7.154 1.00 32.12 367 ALA A C 1
ATOM 2779 O O . ALA A 1 367 ? -31.691 -5.935 -6.872 1.00 32.12 367 ALA A O 1
ATOM 2780 N N . VAL A 1 368 ? -33.603 -6.435 -7.908 1.00 48.84 368 VAL A N 1
ATOM 2781 C CA . VAL A 1 368 ? -33.076 -7.626 -8.592 1.00 48.84 368 VAL A CA 1
ATOM 2782 C C . VAL A 1 368 ? -32.691 -7.206 -10.002 1.00 48.84 368 VAL A C 1
ATOM 2784 O O . VAL A 1 368 ? -33.599 -6.892 -10.767 1.00 48.84 368 VAL A O 1
ATOM 2787 N N . ASP A 1 369 ? -31.400 -7.225 -10.343 1.00 47.88 369 ASP A N 1
ATOM 2788 C CA . ASP A 1 369 ? -30.946 -7.557 -11.701 1.00 47.88 369 ASP A CA 1
ATOM 2789 C C . ASP A 1 369 ? -29.420 -7.793 -11.758 1.00 47.88 369 ASP A C 1
ATOM 2791 O O . ASP A 1 369 ? -28.634 -6.957 -11.337 1.00 47.88 369 ASP A O 1
ATOM 2795 N N . LEU A 1 370 ? -29.034 -8.954 -12.303 1.00 46.94 370 LEU A N 1
ATOM 2796 C CA . LEU A 1 370 ? -27.683 -9.445 -12.653 1.00 46.94 370 LEU A CA 1
ATOM 2797 C C . LEU A 1 370 ? -26.657 -9.808 -11.538 1.00 46.94 370 LEU A C 1
ATOM 2799 O O . LEU A 1 370 ? -25.808 -10.653 -11.817 1.00 46.94 370 LEU A O 1
ATOM 2803 N N . ASP A 1 371 ? -26.786 -9.344 -10.288 1.00 53.62 371 ASP A N 1
ATOM 2804 C CA . ASP A 1 371 ? -25.764 -9.523 -9.213 1.00 53.62 371 ASP A CA 1
ATOM 2805 C C . ASP A 1 371 ? -25.715 -10.882 -8.458 1.00 53.62 371 ASP A C 1
ATOM 2807 O O . ASP A 1 371 ? -24.909 -11.067 -7.546 1.00 53.62 371 ASP A O 1
ATOM 2811 N N . ASP A 1 372 ? -26.543 -11.874 -8.801 1.00 65.50 372 ASP A N 1
ATOM 2812 C CA . ASP A 1 372 ? -26.639 -13.143 -8.035 1.00 65.50 372 ASP A CA 1
ATOM 2813 C C . ASP A 1 372 ? -25.958 -14.348 -8.717 1.00 65.50 372 ASP A C 1
ATOM 2815 O O . ASP A 1 372 ? -26.186 -15.513 -8.368 1.00 65.50 372 ASP A O 1
ATOM 2819 N N . ALA A 1 373 ? -25.117 -14.091 -9.719 1.00 78.81 373 ALA A N 1
ATOM 2820 C CA . ALA A 1 373 ? -24.412 -15.134 -10.448 1.00 78.81 373 ALA A CA 1
ATOM 2821 C C . ALA A 1 373 ? -23.280 -15.728 -9.585 1.00 78.81 373 ALA A C 1
ATOM 2823 O O . ALA A 1 373 ? -22.196 -15.165 -9.455 1.00 78.81 373 ALA A O 1
ATOM 2824 N N . THR A 1 374 ? -23.536 -16.893 -8.989 1.00 90.94 374 THR A N 1
ATOM 2825 C CA . THR A 1 374 ? -22.498 -17.728 -8.366 1.00 90.94 374 THR A CA 1
ATOM 2826 C C . THR A 1 374 ? -21.878 -18.643 -9.416 1.00 90.94 374 THR A C 1
ATOM 2828 O O . THR A 1 374 ? -22.575 -19.198 -10.269 1.00 90.94 374 THR A O 1
ATOM 2831 N N . CYS A 1 375 ? -20.558 -18.815 -9.378 1.00 92.56 375 CYS A N 1
ATOM 2832 C CA . CYS A 1 375 ? -19.897 -19.797 -10.234 1.00 92.56 375 CYS A CA 1
ATOM 2833 C C . CYS A 1 375 ? -20.190 -21.236 -9.777 1.00 92.56 375 CYS A C 1
ATOM 2835 O O . CYS A 1 375 ? -20.795 -21.472 -8.731 1.00 92.56 375 CYS A O 1
ATOM 2837 N N . LEU A 1 376 ? -19.704 -22.229 -10.533 1.00 89.81 376 LEU A N 1
ATOM 2838 C CA . LEU A 1 376 ? -19.854 -23.651 -10.185 1.00 89.81 376 LEU A CA 1
ATOM 2839 C C . LEU A 1 376 ? -19.190 -24.034 -8.847 1.00 89.81 376 LEU A C 1
ATOM 2841 O O . LEU A 1 376 ? -19.510 -25.085 -8.295 1.00 89.81 376 LEU A O 1
ATOM 2845 N N . HIS A 1 377 ? -18.305 -23.183 -8.320 1.00 89.25 377 HIS A N 1
ATOM 2846 C CA . HIS A 1 377 ? -17.661 -23.341 -7.012 1.00 89.25 377 HIS A CA 1
ATOM 2847 C C . HIS A 1 377 ? -18.385 -22.589 -5.878 1.00 89.25 377 HIS A C 1
ATOM 2849 O O . HIS A 1 377 ? -17.923 -22.621 -4.744 1.00 89.25 377 HIS A O 1
ATOM 2855 N N . GLY A 1 378 ? -19.509 -21.917 -6.158 1.00 92.00 378 GLY A N 1
ATOM 2856 C CA . GLY A 1 378 ? -20.285 -21.168 -5.162 1.00 92.00 378 GLY A CA 1
ATOM 2857 C C . GLY A 1 378 ? -19.739 -19.776 -4.822 1.00 92.00 378 GLY A C 1
ATOM 2858 O O . GLY A 1 378 ? -20.294 -19.113 -3.950 1.00 92.00 378 GLY A O 1
ATOM 2859 N N . LEU A 1 379 ? -18.691 -19.316 -5.512 1.00 92.00 379 LEU A N 1
ATOM 2860 C CA . LEU A 1 379 ? -18.100 -17.989 -5.317 1.00 92.00 379 LEU A CA 1
ATOM 2861 C C . LEU A 1 379 ? -18.829 -16.921 -6.141 1.00 92.00 379 LEU A C 1
ATOM 2863 O O . LEU A 1 379 ? -19.367 -17.213 -7.215 1.00 92.00 379 LEU A O 1
ATOM 2867 N N . ARG A 1 380 ? -18.821 -15.684 -5.634 1.00 94.94 380 ARG A N 1
ATOM 2868 C CA . ARG A 1 380 ? -19.388 -14.495 -6.286 1.00 94.94 380 ARG A CA 1
ATOM 2869 C C . ARG A 1 380 ? -18.263 -13.548 -6.721 1.00 94.94 380 ARG A C 1
ATOM 2871 O O . ARG A 1 380 ? -17.326 -13.365 -5.939 1.00 94.94 380 ARG A O 1
ATOM 2878 N N . PRO A 1 381 ? -18.327 -12.975 -7.936 1.00 95.38 381 PRO A N 1
ATOM 2879 C CA . PRO A 1 381 ? -17.382 -11.940 -8.338 1.00 95.38 381 PRO A CA 1
ATOM 2880 C C . PRO A 1 381 ? -17.592 -10.678 -7.497 1.00 95.38 381 PRO A C 1
ATOM 2882 O O . PRO A 1 381 ? -18.727 -10.354 -7.138 1.00 95.38 381 PRO A O 1
ATOM 2885 N N . ARG A 1 382 ? -16.503 -9.978 -7.168 1.00 93.06 382 ARG A N 1
ATOM 2886 C CA . ARG A 1 382 ? -16.570 -8.632 -6.589 1.00 93.06 382 ARG A CA 1
ATOM 2887 C C . ARG A 1 382 ? -17.120 -7.648 -7.630 1.00 93.06 382 ARG A C 1
ATOM 2889 O O . ARG A 1 382 ? -17.058 -7.897 -8.833 1.00 93.06 382 ARG A O 1
ATOM 2896 N N . ALA A 1 383 ? -17.660 -6.525 -7.162 1.00 92.94 383 ALA A N 1
ATOM 2897 C CA . ALA A 1 383 ? -18.281 -5.516 -8.025 1.00 92.94 383 ALA A CA 1
ATOM 2898 C C . ALA A 1 383 ? -17.277 -4.767 -8.925 1.00 92.94 383 ALA A C 1
ATOM 2900 O O . ALA A 1 383 ? -17.672 -4.192 -9.934 1.00 92.94 383 ALA A O 1
ATOM 2901 N N . ASP A 1 384 ? -15.999 -4.770 -8.551 1.00 91.38 384 ASP A N 1
ATOM 2902 C CA . ASP A 1 384 ? -14.874 -4.126 -9.235 1.00 91.38 384 ASP A CA 1
ATOM 2903 C C . ASP A 1 384 ? -14.158 -5.050 -10.237 1.00 91.38 384 ASP A C 1
ATOM 2905 O O . ASP A 1 384 ? -13.230 -4.627 -10.922 1.00 91.38 384 ASP A O 1
ATOM 2909 N N . VAL A 1 385 ? -14.594 -6.305 -10.367 1.00 94.50 385 VAL A N 1
ATOM 2910 C CA . VAL A 1 385 ? -14.001 -7.259 -11.307 1.00 94.50 385 VAL A CA 1
ATOM 2911 C C . VAL A 1 385 ? -14.366 -6.920 -12.751 1.00 94.50 385 VAL A C 1
ATOM 2913 O O . VAL A 1 385 ? -15.539 -6.800 -13.108 1.00 94.50 385 VAL A O 1
ATOM 2916 N N . SER A 1 386 ? -13.356 -6.867 -13.619 1.00 91.62 386 SER A N 1
ATOM 2917 C CA . SER A 1 386 ? -13.544 -6.773 -15.065 1.00 91.62 386 SER A CA 1
ATOM 2918 C C . SER A 1 386 ? -13.878 -8.141 -15.692 1.00 91.62 386 SER A C 1
ATOM 2920 O O . SER A 1 386 ? -13.406 -9.196 -15.264 1.00 91.62 386 SER A O 1
ATOM 2922 N N . GLY A 1 387 ? -14.706 -8.146 -16.743 1.00 93.94 387 GLY A N 1
ATOM 2923 C CA . GLY A 1 387 ? -15.076 -9.358 -17.491 1.00 93.94 387 GLY A CA 1
ATOM 2924 C C . GLY A 1 387 ? -16.247 -10.163 -16.904 1.00 93.94 387 GLY A C 1
ATOM 2925 O O . GLY A 1 387 ? -17.038 -9.665 -16.113 1.00 93.94 387 GLY A O 1
ATOM 2926 N N . ASP A 1 388 ? -16.402 -11.418 -17.348 1.00 96.38 388 ASP A N 1
ATOM 2927 C CA . ASP A 1 388 ? -17.453 -12.343 -16.878 1.00 96.38 388 ASP A CA 1
ATOM 2928 C C . ASP A 1 388 ? -16.825 -13.662 -16.379 1.00 96.38 388 ASP A C 1
ATOM 2930 O O . ASP A 1 388 ? -16.805 -14.679 -17.094 1.00 96.38 388 ASP A O 1
ATOM 2934 N N . PRO A 1 389 ? -16.269 -13.665 -15.153 1.00 96.56 389 PRO A N 1
ATOM 2935 C CA . PRO A 1 389 ? -15.603 -14.839 -14.595 1.00 96.56 389 PRO A CA 1
ATOM 2936 C C . PRO A 1 389 ? -16.560 -15.987 -14.286 1.00 96.56 389 PRO A C 1
ATOM 2938 O O . PRO A 1 389 ? -16.141 -17.146 -14.275 1.00 96.56 389 PRO A O 1
ATOM 2941 N N . VAL A 1 390 ? -17.852 -15.717 -14.088 1.00 96.69 390 VAL A N 1
ATOM 2942 C CA . VAL A 1 390 ? -18.852 -16.771 -13.881 1.00 96.69 390 VAL A CA 1
ATOM 2943 C C . VAL A 1 390 ? -19.010 -17.589 -15.160 1.00 96.69 390 VAL A C 1
ATOM 2945 O O . VAL A 1 390 ? -18.925 -18.822 -15.126 1.00 96.69 390 VAL A O 1
ATOM 2948 N N . THR A 1 391 ? -19.150 -16.919 -16.305 1.00 95.25 391 THR A N 1
ATOM 2949 C CA . THR A 1 391 ? -19.165 -17.582 -17.611 1.00 95.25 391 THR A CA 1
ATOM 2950 C C . THR A 1 391 ? -17.822 -18.241 -17.927 1.00 95.25 391 THR A C 1
ATOM 2952 O O . THR A 1 391 ? -17.813 -19.345 -18.478 1.00 95.25 391 THR A O 1
ATOM 2955 N N . GLY A 1 392 ? -16.695 -17.623 -17.553 1.00 95.75 392 GLY A N 1
ATOM 2956 C CA . GLY A 1 392 ? -15.366 -18.240 -17.659 1.00 95.75 392 GLY A CA 1
ATOM 2957 C C . GLY A 1 392 ? -15.302 -19.586 -16.931 1.00 95.75 392 GLY A C 1
ATOM 2958 O O . GLY A 1 392 ? -14.951 -20.608 -17.522 1.00 95.75 392 GLY A O 1
ATOM 2959 N N . CYS A 1 393 ? -15.781 -19.615 -15.687 1.00 96.31 393 CYS A N 1
ATOM 2960 C CA . CYS A 1 393 ? -15.835 -20.811 -14.851 1.00 96.31 393 CYS A CA 1
ATOM 2961 C C . CYS A 1 393 ? -16.735 -21.904 -15.453 1.00 96.31 393 CYS A C 1
ATOM 2963 O O . CYS A 1 393 ? -16.411 -23.087 -15.394 1.00 96.31 393 CYS A O 1
ATOM 2965 N N . ALA A 1 394 ? -17.848 -21.517 -16.083 1.00 95.12 394 ALA A N 1
ATOM 2966 C CA . ALA A 1 394 ? -18.752 -22.449 -16.756 1.00 95.12 394 ALA A CA 1
ATOM 2967 C C . ALA A 1 394 ? -18.182 -23.033 -18.067 1.00 95.12 394 ALA A C 1
ATOM 2969 O O . ALA A 1 394 ? -18.633 -24.092 -18.508 1.00 95.12 394 ALA A O 1
ATOM 2970 N N . ARG A 1 395 ? -17.227 -22.345 -18.710 1.00 94.44 395 ARG A N 1
ATOM 2971 C CA . ARG A 1 395 ? -16.609 -22.752 -19.989 1.00 94.44 395 ARG A CA 1
ATOM 2972 C C . ARG A 1 395 ? -15.272 -23.477 -19.828 1.00 94.44 395 ARG A C 1
ATOM 2974 O O . ARG A 1 395 ? -14.881 -24.191 -20.750 1.00 94.44 395 ARG A O 1
ATOM 2981 N N . LYS A 1 396 ? -14.599 -23.294 -18.689 1.00 95.31 396 LYS A N 1
ATOM 2982 C CA . LYS A 1 396 ? -13.347 -23.963 -18.304 1.00 95.31 396 LYS A CA 1
ATOM 2983 C C . LYS A 1 396 ? -13.426 -25.482 -18.529 1.00 95.31 396 LYS A C 1
ATOM 2985 O O . LYS A 1 396 ? -14.404 -26.132 -18.154 1.00 95.31 396 LYS A O 1
ATOM 2990 N N . GLN A 1 397 ? -12.375 -26.069 -19.107 1.00 94.94 397 GLN A N 1
ATOM 2991 C CA . GLN A 1 397 ? -12.233 -27.531 -19.160 1.00 94.94 397 GLN A CA 1
ATOM 2992 C C . GLN A 1 397 ? -11.937 -28.106 -17.758 1.00 94.94 397 GLN A C 1
ATOM 2994 O O . GLN A 1 397 ? -11.341 -27.418 -16.932 1.00 94.94 397 GLN A O 1
ATOM 2999 N N . PRO A 1 398 ? -12.278 -29.376 -17.459 1.00 91.56 398 PRO A N 1
ATOM 3000 C CA . PRO A 1 398 ? -12.092 -29.951 -16.120 1.00 91.56 398 PRO A CA 1
ATOM 3001 C C . PRO A 1 398 ? -10.665 -29.890 -15.546 1.00 91.56 398 PRO A C 1
ATOM 3003 O O . PRO A 1 398 ? -10.508 -29.966 -14.333 1.00 91.56 398 PRO A O 1
ATOM 3006 N N . ASN A 1 399 ? -9.641 -29.787 -16.396 1.00 92.19 399 ASN A N 1
ATOM 3007 C CA . ASN A 1 399 ? -8.220 -29.707 -16.040 1.00 92.19 399 ASN A CA 1
ATOM 3008 C C . ASN A 1 399 ? -7.581 -28.342 -16.356 1.00 92.19 399 ASN A C 1
ATOM 3010 O O . ASN A 1 399 ? -6.362 -28.236 -16.343 1.00 92.19 399 ASN A O 1
ATOM 3014 N N . GLN A 1 400 ? -8.375 -27.333 -16.707 1.00 96.00 400 GLN A N 1
ATOM 3015 C CA . GLN A 1 400 ? -7.877 -26.022 -17.111 1.00 96.00 400 GLN A CA 1
ATOM 3016 C C . GLN A 1 400 ? -7.927 -25.056 -15.932 1.00 96.00 400 GLN A C 1
ATOM 3018 O O . GLN A 1 400 ? -9.000 -24.861 -15.386 1.00 96.00 400 GLN A O 1
ATOM 3023 N N . SER A 1 401 ? -6.829 -24.429 -15.534 1.00 97.31 401 SER A N 1
ATOM 3024 C CA . SER A 1 401 ? -6.836 -23.436 -14.446 1.00 97.31 401 SER A CA 1
ATOM 3025 C C . SER A 1 401 ? -7.199 -22.032 -14.947 1.00 97.31 401 SER A C 1
ATOM 3027 O O . SER A 1 401 ? -7.240 -21.777 -16.152 1.00 97.31 401 SER A O 1
ATOM 3029 N N . ALA A 1 402 ? -7.512 -21.127 -14.023 1.00 97.94 402 ALA A N 1
ATOM 3030 C CA . ALA A 1 402 ? -7.555 -19.689 -14.261 1.00 97.94 402 ALA A CA 1
ATOM 3031 C C . ALA A 1 402 ? -6.329 -19.054 -13.599 1.00 97.94 402 ALA A C 1
ATOM 3033 O O . ALA A 1 402 ? -5.942 -19.481 -12.514 1.00 97.94 402 ALA A O 1
ATOM 3034 N N . GLY A 1 403 ? -5.725 -18.075 -14.261 1.00 97.50 403 GLY A N 1
ATOM 3035 C CA . GLY A 1 403 ? -4.544 -17.376 -13.777 1.00 97.50 403 GLY A CA 1
ATOM 3036 C C . GLY A 1 403 ? -4.779 -15.876 -13.644 1.00 97.50 403 GLY A C 1
ATOM 3037 O O . GLY A 1 403 ? -5.640 -15.333 -14.343 1.00 97.50 403 GLY A O 1
ATOM 3038 N N . VAL A 1 404 ? -4.011 -15.237 -12.768 1.00 98.31 404 VAL A N 1
ATOM 3039 C CA . VAL A 1 404 ? -3.789 -13.787 -12.734 1.00 98.31 404 VAL A CA 1
ATOM 3040 C C . VAL A 1 404 ? -2.443 -13.503 -13.389 1.00 98.31 404 VAL A C 1
ATOM 3042 O O . VAL A 1 404 ? -1.479 -14.217 -13.122 1.00 98.31 404 VAL A O 1
ATOM 3045 N N . TRP A 1 405 ? -2.398 -12.493 -14.248 1.00 97.81 405 TRP A N 1
ATOM 3046 C CA . TRP A 1 405 ? -1.312 -12.205 -15.176 1.00 97.81 405 TRP A CA 1
ATOM 3047 C C . TRP A 1 405 ? -0.888 -10.744 -15.074 1.00 97.81 405 TRP A C 1
ATOM 3049 O O . TRP A 1 405 ? -1.764 -9.886 -15.001 1.00 97.81 405 TRP A O 1
ATOM 3059 N N . ASN A 1 406 ? 0.413 -10.484 -15.138 1.00 96.81 406 ASN A N 1
ATOM 3060 C CA . ASN A 1 406 ? 1.012 -9.176 -15.420 1.00 96.81 406 ASN A CA 1
ATOM 3061 C C . ASN A 1 406 ? 1.933 -9.288 -16.657 1.00 96.81 406 ASN A C 1
ATOM 3063 O O . ASN A 1 406 ? 1.879 -10.282 -17.389 1.00 96.81 406 ASN A O 1
ATOM 3067 N N . ASP A 1 407 ? 2.760 -8.277 -16.908 1.00 95.19 407 ASP A N 1
ATOM 3068 C CA . ASP A 1 407 ? 3.752 -8.252 -17.991 1.00 95.19 407 ASP A CA 1
ATOM 3069 C C . ASP A 1 407 ? 4.878 -9.293 -17.829 1.00 95.19 407 ASP A C 1
ATOM 3071 O O . ASP A 1 407 ? 5.445 -9.741 -18.826 1.00 95.19 407 ASP A O 1
ATOM 3075 N N . GLU A 1 408 ? 5.147 -9.747 -16.603 1.00 95.44 408 GLU A N 1
ATOM 3076 C CA . GLU A 1 408 ? 6.113 -10.813 -16.301 1.00 95.44 408 GLU A CA 1
ATOM 3077 C C . GLU A 1 408 ? 5.538 -12.240 -16.434 1.00 95.44 408 GLU A C 1
ATOM 3079 O O . GLU A 1 408 ? 6.296 -13.214 -16.464 1.00 95.44 408 GLU A O 1
ATOM 3084 N N . GLY A 1 409 ? 4.212 -12.396 -16.531 1.00 95.50 409 GLY A N 1
ATOM 3085 C CA . GLY A 1 409 ? 3.536 -13.684 -16.724 1.00 95.50 409 GLY A CA 1
ATOM 3086 C C . GLY A 1 409 ? 2.482 -14.012 -15.660 1.00 95.50 409 GLY A C 1
ATOM 3087 O O . GLY A 1 409 ? 1.829 -13.135 -15.103 1.00 95.50 409 GLY A O 1
ATOM 3088 N N . CYS A 1 410 ? 2.237 -15.306 -15.416 1.00 96.88 410 CYS A N 1
ATOM 3089 C CA . CYS A 1 410 ? 1.210 -15.757 -14.468 1.00 96.88 410 CYS A CA 1
ATOM 3090 C C . CYS A 1 410 ? 1.711 -15.668 -13.018 1.00 96.88 410 CYS A C 1
ATOM 3092 O O . CYS A 1 410 ? 2.537 -16.477 -12.595 1.00 96.88 410 CYS A O 1
ATOM 3094 N N . VAL A 1 411 ? 1.137 -14.768 -12.219 1.00 97.06 411 VAL A N 1
ATOM 3095 C CA . VAL A 1 411 ? 1.497 -14.577 -10.801 1.00 97.06 411 VAL A CA 1
ATOM 3096 C C . VAL A 1 411 ? 0.735 -15.508 -9.852 1.00 97.06 411 VAL A C 1
ATOM 3098 O O . VAL A 1 411 ? 1.252 -15.902 -8.805 1.00 97.06 411 VAL A O 1
ATOM 3101 N N . LEU A 1 412 ? -0.485 -15.913 -10.218 1.00 96.31 412 LEU A N 1
ATOM 3102 C CA . LEU A 1 412 ? -1.340 -16.777 -9.400 1.00 96.31 412 LEU A CA 1
ATOM 3103 C C . LEU A 1 412 ? -2.157 -17.714 -10.284 1.00 96.31 412 LEU A C 1
ATOM 3105 O O . LEU A 1 412 ? -2.805 -17.253 -11.211 1.00 96.31 412 LEU A O 1
ATOM 3109 N N . ALA A 1 413 ? -2.191 -19.008 -9.957 1.00 97.12 413 ALA A N 1
ATOM 3110 C CA . ALA A 1 413 ? -3.002 -20.008 -10.649 1.00 97.12 413 ALA A CA 1
ATOM 3111 C C . ALA A 1 413 ? -3.990 -20.674 -9.682 1.00 97.12 413 ALA A C 1
ATOM 3113 O O . ALA A 1 413 ? -3.591 -21.274 -8.682 1.00 97.12 413 ALA A O 1
ATOM 3114 N N . VAL A 1 414 ? -5.281 -20.614 -10.005 1.00 96.94 414 VAL A N 1
ATOM 3115 C CA . VAL A 1 414 ? -6.372 -21.177 -9.198 1.00 96.94 414 VAL A CA 1
ATOM 3116 C C . VAL A 1 414 ? -7.371 -21.950 -10.054 1.00 96.94 414 VAL A C 1
ATOM 3118 O O . VAL A 1 414 ? -7.461 -21.815 -11.276 1.00 96.94 414 VAL A O 1
ATOM 3121 N N . ASP A 1 415 ? -8.171 -22.793 -9.406 1.00 96.81 415 ASP A N 1
ATOM 3122 C CA . ASP A 1 415 ? -9.165 -23.607 -10.100 1.00 96.81 415 ASP A CA 1
ATOM 3123 C C . ASP A 1 415 ? -10.444 -22.831 -10.466 1.00 96.81 415 ASP A C 1
ATOM 3125 O O . ASP A 1 415 ? -11.224 -23.276 -11.314 1.00 96.81 415 ASP A O 1
ATOM 3129 N N . CYS A 1 416 ? -10.687 -21.667 -9.869 1.00 97.19 416 CYS A N 1
ATOM 3130 C CA . CYS A 1 416 ? -11.909 -20.906 -10.075 1.00 97.19 416 CYS A CA 1
ATOM 3131 C C . CYS A 1 416 ? -11.637 -19.573 -10.782 1.00 97.19 416 CYS A C 1
ATOM 3133 O O . CYS A 1 416 ? -10.927 -18.727 -10.259 1.00 97.19 416 CYS A O 1
ATOM 3135 N N . CYS A 1 417 ? -12.288 -19.326 -11.925 1.00 97.50 417 CYS A N 1
ATOM 3136 C CA . CYS A 1 417 ? -12.195 -18.028 -12.608 1.00 97.50 417 CYS A CA 1
ATOM 3137 C C . CYS A 1 417 ? -12.687 -16.853 -11.754 1.00 97.50 417 CYS A C 1
ATOM 3139 O O . CYS A 1 417 ? -12.158 -15.763 -11.888 1.00 97.50 417 CYS A O 1
ATOM 3141 N N . VAL A 1 418 ? -13.688 -17.058 -10.888 1.00 97.56 418 VAL A N 1
ATOM 3142 C CA . VAL A 1 418 ? -14.171 -16.001 -9.979 1.00 97.56 418 VAL A CA 1
ATOM 3143 C C . VAL A 1 418 ? -13.147 -15.682 -8.893 1.00 97.56 418 VAL A C 1
ATOM 3145 O O . VAL A 1 418 ? -13.010 -14.526 -8.529 1.00 97.56 418 VAL A O 1
ATOM 3148 N N . GLU A 1 419 ? -12.420 -16.687 -8.408 1.00 97.12 419 GLU A N 1
ATOM 3149 C CA . GLU A 1 419 ? -11.338 -16.491 -7.436 1.00 97.12 419 GLU A CA 1
ATOM 3150 C C . GLU A 1 419 ? -10.182 -15.725 -8.085 1.00 97.12 419 GLU A C 1
ATOM 3152 O O . GLU A 1 419 ? -9.869 -14.636 -7.627 1.00 97.12 419 GLU A O 1
ATOM 3157 N N . ALA A 1 420 ? -9.695 -16.188 -9.246 1.00 97.50 420 ALA A N 1
ATOM 3158 C CA . ALA A 1 420 ? -8.656 -15.490 -10.011 1.00 97.50 420 ALA A CA 1
ATOM 3159 C C . ALA A 1 420 ? -9.038 -14.033 -10.305 1.00 97.50 420 ALA A C 1
ATOM 3161 O O . ALA A 1 420 ? -8.218 -13.133 -10.186 1.00 97.50 420 ALA A O 1
ATOM 3162 N N . ALA A 1 421 ? -10.292 -13.788 -10.683 1.00 97.69 421 ALA A N 1
ATOM 3163 C CA . ALA A 1 421 ? -10.755 -12.445 -10.986 1.00 97.69 421 ALA A CA 1
ATOM 3164 C C . ALA A 1 421 ? -10.830 -11.550 -9.738 1.00 97.69 421 ALA A C 1
ATOM 3166 O O . ALA A 1 421 ? -10.458 -10.383 -9.808 1.00 97.69 421 ALA A O 1
ATOM 3167 N N . ASN A 1 422 ? -11.264 -12.093 -8.598 1.00 97.25 422 ASN A N 1
ATOM 3168 C CA . ASN A 1 422 ? -11.294 -11.361 -7.333 1.00 97.25 422 ASN A CA 1
ATOM 3169 C C . ASN A 1 422 ? -9.880 -11.030 -6.831 1.00 97.25 422 ASN A C 1
ATOM 3171 O O . ASN A 1 422 ? -9.664 -9.909 -6.375 1.00 97.25 422 ASN A O 1
ATOM 3175 N N . ASP A 1 423 ? -8.940 -11.972 -6.946 1.00 97.12 423 ASP A N 1
ATOM 3176 C CA . ASP A 1 423 ? -7.535 -11.764 -6.581 1.00 97.12 423 ASP A CA 1
ATOM 3177 C C . ASP A 1 423 ? -6.872 -10.750 -7.524 1.00 97.12 423 ASP A C 1
ATOM 3179 O O . ASP A 1 423 ? -6.179 -9.847 -7.077 1.00 97.12 423 ASP A O 1
ATOM 3183 N N . CYS A 1 424 ? -7.166 -10.817 -8.826 1.00 97.25 424 CYS A N 1
ATOM 3184 C CA . CYS A 1 424 ? -6.746 -9.821 -9.813 1.00 97.25 424 CYS A CA 1
ATOM 3185 C C . CYS A 1 424 ? -7.251 -8.409 -9.475 1.00 97.25 424 CYS A C 1
ATOM 3187 O O . CYS A 1 424 ? -6.481 -7.453 -9.527 1.00 97.25 424 CYS A O 1
ATOM 3189 N N . ALA A 1 425 ? -8.525 -8.263 -9.094 1.00 96.19 425 ALA A N 1
ATOM 3190 C CA . ALA A 1 425 ? -9.062 -6.978 -8.649 1.00 96.19 425 ALA A CA 1
ATOM 3191 C C . ALA A 1 425 ? -8.368 -6.480 -7.370 1.00 96.19 425 ALA A C 1
ATOM 3193 O O . ALA A 1 425 ? -8.097 -5.291 -7.247 1.00 96.19 425 ALA A O 1
ATOM 3194 N N . GLN A 1 426 ? -8.043 -7.381 -6.437 1.00 95.38 426 GLN A N 1
ATOM 3195 C CA . GLN A 1 426 ? -7.298 -7.029 -5.232 1.00 95.38 426 GLN A CA 1
ATOM 3196 C C . GLN A 1 426 ? -5.867 -6.569 -5.546 1.00 95.38 426 GLN A C 1
ATOM 3198 O O . GLN A 1 426 ? -5.468 -5.525 -5.042 1.00 95.38 426 GLN A O 1
ATOM 3203 N N . TYR A 1 427 ? -5.132 -7.278 -6.408 1.00 96.38 427 TYR A N 1
ATOM 3204 C CA . TYR A 1 427 ? -3.779 -6.868 -6.793 1.00 96.38 427 TYR A CA 1
ATOM 3205 C C . TYR A 1 427 ? -3.755 -5.510 -7.493 1.00 96.38 427 TYR A C 1
ATOM 3207 O O . TYR A 1 427 ? -2.898 -4.695 -7.181 1.00 96.38 427 TYR A O 1
ATOM 3215 N N . ASN A 1 428 ? -4.731 -5.210 -8.356 1.00 95.94 428 ASN A N 1
ATOM 3216 C CA . ASN A 1 428 ? -4.829 -3.879 -8.965 1.00 95.94 428 ASN A CA 1
ATOM 3217 C C . ASN A 1 428 ? -5.091 -2.766 -7.938 1.00 95.94 428 ASN A C 1
ATOM 3219 O O . ASN A 1 428 ? -4.596 -1.659 -8.108 1.00 95.94 428 ASN A O 1
ATOM 3223 N N . VAL A 1 429 ? -5.841 -3.043 -6.865 1.00 92.81 429 VAL A N 1
ATOM 3224 C CA . VAL A 1 429 ? -6.028 -2.077 -5.766 1.00 92.81 429 VAL A CA 1
ATOM 3225 C C . VAL A 1 429 ? -4.730 -1.882 -4.983 1.00 92.81 429 VAL A C 1
ATOM 3227 O O . VAL A 1 429 ? -4.394 -0.751 -4.649 1.00 92.81 429 VAL A O 1
ATOM 3230 N N . GLU A 1 430 ? -4.005 -2.963 -4.693 1.00 92.88 430 GLU A N 1
ATOM 3231 C CA . GLU A 1 430 ? -2.730 -2.917 -3.963 1.00 92.88 430 GLU A CA 1
ATOM 3232 C C . GLU A 1 430 ? -1.618 -2.224 -4.764 1.00 92.88 430 GLU A C 1
ATOM 3234 O O . GLU A 1 430 ? -0.784 -1.543 -4.174 1.00 92.88 430 GLU A O 1
ATOM 3239 N N . ALA A 1 431 ? -1.633 -2.359 -6.091 1.00 93.50 431 ALA A N 1
ATOM 3240 C CA . ALA A 1 431 ? -0.704 -1.697 -7.003 1.00 93.50 431 ALA A CA 1
ATOM 3241 C C . ALA A 1 431 ? -1.113 -0.262 -7.378 1.00 93.50 431 ALA A C 1
ATOM 3243 O O . ALA A 1 431 ? -0.415 0.395 -8.142 1.00 93.50 431 ALA A O 1
ATOM 3244 N N . GLU A 1 432 ? -2.252 0.223 -6.870 1.00 95.19 432 GLU A N 1
ATOM 3245 C CA . GLU A 1 432 ? -2.825 1.527 -7.231 1.00 95.19 432 GLU A CA 1
ATOM 3246 C C . GLU A 1 432 ? -3.046 1.696 -8.752 1.00 95.19 432 GLU A C 1
ATOM 3248 O O . GLU A 1 432 ? -3.081 2.812 -9.275 1.00 95.19 432 GLU A O 1
ATOM 3253 N N . ALA A 1 433 ? -3.244 0.583 -9.471 1.00 90.50 433 ALA A N 1
ATOM 3254 C CA . ALA A 1 433 ? -3.424 0.584 -10.916 1.00 90.50 433 ALA A CA 1
ATOM 3255 C C . ALA A 1 433 ? -4.779 1.216 -11.295 1.00 90.50 433 ALA A C 1
ATOM 3257 O O . ALA A 1 433 ? -5.823 0.866 -10.720 1.00 90.50 433 ALA A O 1
ATOM 3258 N N . PRO A 1 434 ? -4.813 2.141 -12.270 1.00 89.62 434 PRO A N 1
ATOM 3259 C CA . PRO A 1 434 ? -6.051 2.779 -12.689 1.00 89.62 434 PRO A CA 1
ATOM 3260 C C . PRO A 1 434 ? -6.991 1.764 -13.360 1.00 89.62 434 PRO A C 1
ATOM 3262 O O . PRO A 1 434 ? -6.577 0.858 -14.078 1.00 89.62 434 PRO A O 1
ATOM 3265 N N . ALA A 1 435 ? -8.301 1.913 -13.143 1.00 88.38 435 ALA A N 1
ATOM 3266 C CA . ALA A 1 435 ? -9.298 0.945 -13.617 1.00 88.38 435 ALA A CA 1
ATOM 3267 C C . ALA A 1 435 ? -9.363 0.792 -15.152 1.00 88.38 435 ALA A C 1
ATOM 3269 O O . ALA A 1 435 ? -9.887 -0.209 -15.646 1.00 88.38 435 ALA A O 1
ATOM 3270 N N . ASP A 1 436 ? -8.894 1.786 -15.906 1.00 92.12 436 ASP A N 1
ATOM 3271 C CA . ASP A 1 436 ? -8.810 1.769 -17.366 1.00 92.12 436 ASP A CA 1
ATOM 3272 C C . ASP A 1 436 ? -7.496 1.195 -17.916 1.00 92.12 436 ASP A C 1
ATOM 3274 O O . ASP A 1 436 ? -7.468 0.847 -19.098 1.00 92.12 436 ASP A O 1
ATOM 3278 N N . ASP A 1 437 ? -6.475 1.020 -17.073 1.00 95.00 437 ASP A N 1
ATOM 3279 C CA . ASP A 1 437 ? -5.198 0.390 -17.422 1.00 95.00 437 ASP A CA 1
ATOM 3280 C C . ASP A 1 437 ? -4.710 -0.518 -16.274 1.00 95.00 437 ASP A C 1
ATOM 3282 O O . ASP A 1 437 ? -3.801 -0.161 -15.522 1.00 95.00 437 ASP A O 1
ATOM 3286 N N . PRO A 1 438 ? -5.379 -1.668 -16.057 1.00 94.94 438 PRO A N 1
ATOM 3287 C CA . PRO A 1 438 ? -5.037 -2.560 -14.960 1.00 94.94 438 PRO A CA 1
ATOM 3288 C C . PRO A 1 438 ? -3.696 -3.259 -15.221 1.00 94.94 438 PRO A C 1
ATOM 3290 O O . PRO A 1 438 ? -3.522 -3.901 -16.257 1.00 94.94 438 PRO A O 1
ATOM 3293 N N . GLU A 1 439 ? -2.790 -3.211 -14.243 1.00 96.81 439 GLU A N 1
ATOM 3294 C CA . GLU A 1 439 ? -1.506 -3.926 -14.274 1.00 96.81 439 GLU A CA 1
ATOM 3295 C C . GLU A 1 439 ? -1.711 -5.449 -14.277 1.00 96.81 439 GLU A C 1
ATOM 3297 O O . GLU A 1 439 ? -1.028 -6.193 -14.982 1.00 96.81 439 GLU A O 1
ATOM 3302 N N . PHE A 1 440 ? -2.714 -5.915 -13.528 1.00 97.69 440 PHE A N 1
ATOM 3303 C CA . PHE A 1 440 ? -3.073 -7.322 -13.436 1.00 97.69 440 PHE A CA 1
ATOM 3304 C C . PHE A 1 440 ? -4.351 -7.620 -14.215 1.00 97.69 440 PHE A C 1
ATOM 3306 O O . PHE A 1 440 ? -5.373 -6.946 -14.074 1.00 97.69 440 PHE A O 1
ATOM 3313 N N . THR A 1 441 ? -4.353 -8.719 -14.962 1.00 97.62 441 THR A N 1
ATOM 3314 C CA . THR A 1 441 ? -5.544 -9.248 -15.639 1.00 97.62 441 THR A CA 1
ATOM 3315 C C . THR A 1 441 ? -5.770 -10.710 -15.271 1.00 97.62 441 THR A C 1
ATOM 3317 O O . THR A 1 441 ? -4.835 -11.435 -14.950 1.00 97.62 441 THR A O 1
ATOM 3320 N N 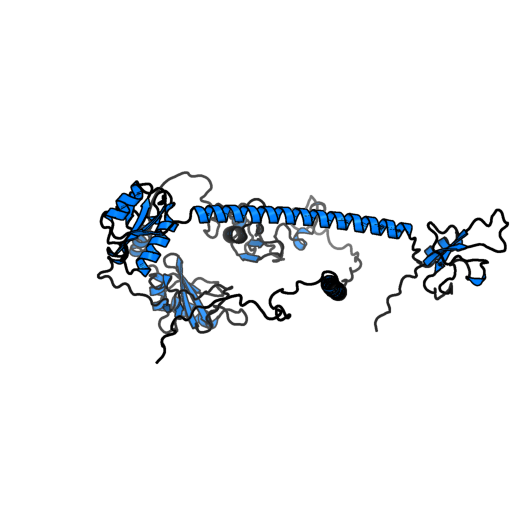. TRP A 1 442 ? -7.014 -11.192 -15.300 1.00 98.12 442 TRP A N 1
ATOM 3321 C CA . TRP A 1 442 ? -7.296 -12.619 -15.118 1.00 98.12 442 TRP A CA 1
ATOM 3322 C C . TRP A 1 442 ? -7.644 -13.267 -16.458 1.00 98.12 442 TRP A C 1
ATOM 3324 O O . TRP A 1 442 ? -8.288 -12.663 -17.315 1.00 98.12 442 TRP A O 1
ATOM 3334 N N . SER A 1 443 ? -7.231 -14.518 -16.655 1.00 97.94 443 SER A N 1
ATOM 3335 C CA . SER A 1 443 ? -7.522 -15.278 -17.877 1.00 97.94 443 SER A CA 1
ATOM 3336 C C . SER A 1 443 ? -7.497 -16.784 -17.641 1.00 97.94 443 SER A C 1
ATOM 3338 O O . SER A 1 443 ? -6.897 -17.279 -16.688 1.00 97.94 443 SER A O 1
ATOM 3340 N N . LEU A 1 444 ? -8.165 -17.551 -18.508 1.00 97.81 444 LEU A N 1
ATOM 3341 C CA . LEU A 1 444 ? -8.026 -19.010 -18.508 1.00 97.81 444 LEU A CA 1
ATOM 3342 C C . LEU A 1 444 ? -6.614 -19.382 -18.959 1.00 97.81 444 LEU A C 1
ATOM 3344 O O . LEU A 1 444 ? -6.146 -18.877 -19.974 1.00 97.81 444 LEU A O 1
ATOM 3348 N N . MET A 1 445 ? -5.967 -20.300 -18.250 1.00 97.56 445 MET A N 1
ATOM 3349 C CA . MET A 1 445 ? -4.640 -20.797 -18.611 1.00 97.56 445 MET A CA 1
ATOM 3350 C C . MET A 1 445 ? -4.752 -21.810 -19.754 1.00 97.56 445 MET A C 1
ATOM 3352 O O . MET A 1 445 ? -5.769 -22.509 -19.887 1.00 97.56 445 MET A O 1
ATOM 3356 N N . CYS A 1 446 ? -3.726 -21.913 -20.593 1.00 96.62 446 CYS A N 1
ATOM 3357 C CA . CYS A 1 446 ? -3.643 -23.013 -21.542 1.00 96.62 446 CYS A CA 1
ATOM 3358 C C . CYS A 1 446 ? -3.469 -24.346 -20.790 1.00 96.62 446 CYS A C 1
ATOM 3360 O O . CYS A 1 446 ? -2.788 -24.432 -19.774 1.00 96.62 446 CYS A O 1
ATOM 3362 N N . THR A 1 447 ? -4.118 -25.413 -21.267 1.00 95.12 447 THR A N 1
ATOM 3363 C CA . THR A 1 447 ? -4.043 -26.739 -20.623 1.00 95.12 447 THR A CA 1
ATOM 3364 C C . THR A 1 447 ? -2.716 -27.457 -20.851 1.00 95.12 447 THR A C 1
ATOM 3366 O O . THR A 1 447 ? -2.458 -28.454 -20.180 1.00 95.12 447 THR A O 1
ATOM 3369 N N . GLU A 1 448 ? -1.940 -27.016 -21.843 1.00 94.25 448 GLU A N 1
ATOM 3370 C CA . GLU A 1 448 ? -0.660 -27.624 -22.227 1.00 94.25 448 GLU A CA 1
ATOM 3371 C C . GLU A 1 448 ? 0.543 -26.746 -21.847 1.00 94.25 448 GLU A C 1
ATOM 3373 O O . GLU A 1 448 ? 1.596 -27.299 -21.546 1.00 94.25 448 GLU A O 1
ATOM 3378 N N . HIS A 1 449 ? 0.364 -25.419 -21.780 1.00 93.69 449 HIS A N 1
ATOM 3379 C CA . HIS A 1 449 ? 1.416 -24.437 -21.486 1.00 93.69 449 HIS A CA 1
ATOM 3380 C C . HIS A 1 449 ? 0.923 -23.479 -20.395 1.00 93.69 449 HIS A C 1
ATOM 3382 O O . HIS A 1 449 ? 0.214 -22.516 -20.676 1.00 93.69 449 HIS A O 1
ATOM 3388 N N . ASP A 1 450 ? 1.240 -23.770 -19.137 1.00 91.19 450 ASP A N 1
ATOM 3389 C CA . ASP A 1 450 ? 0.789 -22.987 -17.979 1.00 91.19 450 ASP A CA 1
ATOM 3390 C C . ASP A 1 450 ? 1.388 -21.571 -17.919 1.00 91.19 450 ASP A C 1
ATOM 3392 O O . ASP A 1 450 ? 0.859 -20.712 -17.224 1.00 91.19 450 ASP A O 1
ATOM 3396 N N . GLU A 1 451 ? 2.409 -21.287 -18.721 1.00 92.19 451 GLU A N 1
ATOM 3397 C CA . GLU A 1 451 ? 3.008 -19.958 -18.887 1.00 92.19 451 GLU A CA 1
ATOM 3398 C C . GLU A 1 451 ? 2.233 -19.041 -19.854 1.00 92.19 451 GLU A C 1
ATOM 3400 O O . GLU A 1 451 ? 2.629 -17.898 -20.060 1.00 92.19 451 GLU A O 1
ATOM 3405 N N . GLN A 1 452 ? 1.140 -19.508 -20.475 1.00 95.44 452 GLN A N 1
ATOM 3406 C CA . GLN A 1 452 ? 0.382 -18.723 -21.461 1.00 95.44 452 GLN A CA 1
ATOM 3407 C C . GLN A 1 452 ? -1.134 -18.756 -21.216 1.00 95.44 452 GLN A C 1
ATOM 3409 O O . GLN A 1 452 ? -1.709 -19.758 -20.765 1.00 95.44 452 GLN A O 1
ATOM 3414 N N . THR A 1 453 ? -1.825 -17.672 -21.580 1.00 96.50 453 THR A N 1
ATOM 3415 C CA . THR A 1 453 ? -3.292 -17.657 -21.590 1.00 96.50 453 THR A CA 1
ATOM 3416 C C . THR A 1 453 ? -3.820 -18.576 -22.697 1.00 96.50 453 THR A C 1
ATOM 3418 O O . THR A 1 453 ? -3.199 -18.782 -23.741 1.00 96.50 453 THR A O 1
ATOM 3421 N N . ALA A 1 454 ? -4.996 -19.166 -22.494 1.00 95.06 454 ALA A N 1
ATOM 3422 C CA . ALA A 1 454 ? -5.585 -20.115 -23.438 1.00 95.06 454 ALA A CA 1
ATOM 3423 C C . ALA A 1 454 ? -5.870 -19.501 -24.824 1.00 95.06 454 ALA A C 1
ATOM 3425 O O . ALA A 1 454 ? -5.887 -20.215 -25.828 1.00 95.06 454 ALA A O 1
ATOM 3426 N N . ASP A 1 455 ? -6.125 -18.196 -24.884 1.00 93.19 455 ASP A N 1
ATOM 3427 C CA . ASP A 1 455 ? -6.417 -17.445 -26.104 1.00 93.19 455 ASP A CA 1
ATOM 3428 C C . ASP A 1 455 ? -5.173 -16.844 -26.773 1.00 93.19 455 ASP A C 1
ATOM 3430 O O . ASP A 1 455 ? -5.181 -16.699 -27.995 1.00 93.19 455 ASP A O 1
ATOM 3434 N N . ALA A 1 456 ? -4.098 -16.584 -26.025 1.00 92.62 456 ALA A N 1
ATOM 3435 C CA . ALA A 1 456 ? -2.828 -16.097 -26.567 1.00 92.62 456 ALA A CA 1
ATOM 3436 C C . ALA A 1 456 ? -1.769 -17.196 -26.740 1.00 92.62 456 ALA A C 1
ATOM 3438 O O . ALA A 1 456 ? -0.683 -16.904 -27.225 1.00 92.62 456 ALA A O 1
ATOM 3439 N N . CYS A 1 457 ? -2.071 -18.454 -26.387 1.00 94.56 457 CYS A N 1
ATOM 3440 C CA . CYS A 1 457 ? -1.065 -19.513 -26.409 1.00 94.56 457 CYS A CA 1
ATOM 3441 C C . CYS A 1 457 ? -0.479 -19.731 -27.809 1.00 94.56 457 CYS A C 1
ATOM 3443 O O . CYS A 1 457 ? -1.168 -20.237 -28.698 1.00 94.56 457 CYS A O 1
ATOM 3445 N N . GLU A 1 458 ? 0.793 -19.389 -27.995 1.00 91.00 458 GLU A N 1
ATOM 3446 C CA . GLU A 1 458 ? 1.478 -19.442 -29.280 1.00 91.00 458 GLU A CA 1
ATOM 3447 C C . GLU A 1 458 ? 1.543 -20.873 -29.794 1.00 91.00 458 GLU A C 1
ATOM 3449 O O . GLU A 1 458 ? 1.174 -21.125 -30.931 1.00 91.00 458 GLU A O 1
ATOM 3454 N N . GLU A 1 459 ? 1.894 -21.846 -28.956 1.00 90.00 459 GLU A N 1
ATOM 3455 C CA . GLU A 1 459 ? 2.026 -23.239 -29.393 1.00 90.00 459 GLU A CA 1
ATOM 3456 C C . GLU A 1 459 ? 0.684 -23.868 -29.798 1.00 90.00 459 GLU A C 1
ATOM 3458 O O . GLU A 1 459 ? 0.586 -24.563 -30.815 1.00 90.00 459 GLU A O 1
ATOM 3463 N N . CYS A 1 460 ? -0.384 -23.595 -29.042 1.00 87.31 460 CYS A N 1
ATOM 3464 C CA . CYS A 1 460 ? -1.707 -24.160 -29.314 1.00 87.31 460 CYS A CA 1
ATOM 3465 C C . CYS A 1 460 ? -2.480 -23.380 -30.396 1.00 87.31 460 CYS A C 1
ATOM 3467 O O . CYS A 1 460 ? -3.315 -23.969 -31.094 1.00 87.31 460 CYS A O 1
ATOM 3469 N N . ASN A 1 461 ? -2.202 -22.080 -30.567 1.00 80.81 461 ASN A N 1
ATOM 3470 C CA . ASN A 1 461 ? -2.833 -21.215 -31.569 1.00 80.81 461 ASN A CA 1
ATOM 3471 C C . ASN A 1 461 ? -1.954 -20.940 -32.809 1.00 80.81 461 ASN A C 1
ATOM 3473 O O . ASN A 1 461 ? -2.448 -20.311 -33.746 1.00 80.81 461 ASN A O 1
ATOM 3477 N N . ALA A 1 462 ? -0.737 -21.498 -32.906 1.00 68.38 462 ALA A N 1
ATOM 3478 C CA . ALA A 1 462 ? 0.211 -21.374 -34.033 1.00 68.38 462 ALA A CA 1
ATOM 3479 C C . ALA A 1 462 ? -0.282 -21.907 -35.392 1.00 68.38 462 ALA A C 1
ATOM 3481 O O . ALA A 1 462 ? 0.470 -21.904 -36.367 1.00 68.38 462 ALA A O 1
ATOM 3482 N N . VAL A 1 463 ? -1.535 -22.355 -35.514 1.00 55.47 463 VAL A N 1
ATOM 3483 C CA . VAL A 1 463 ? -2.134 -22.620 -36.827 1.00 55.47 463 VAL A CA 1
ATOM 3484 C C . VAL A 1 463 ? -3.006 -21.425 -37.205 1.00 55.47 463 VAL A C 1
ATOM 3486 O O . VAL A 1 463 ? -4.119 -21.317 -36.669 1.00 55.47 463 VAL A O 1
ATOM 3489 N N . PRO A 1 464 ? -2.568 -20.565 -38.150 1.00 54.25 464 PRO A N 1
ATOM 3490 C CA . PRO A 1 464 ? -3.397 -19.494 -38.677 1.00 54.25 464 PRO A CA 1
ATOM 3491 C C . PRO A 1 464 ? -4.768 -20.049 -39.057 1.00 54.25 464 PRO A C 1
ATOM 3493 O O . PRO A 1 464 ? -4.888 -21.068 -39.744 1.00 54.25 464 PRO A O 1
ATOM 3496 N N . VAL A 1 465 ? -5.833 -19.383 -38.608 1.00 53.78 465 VAL A N 1
ATOM 3497 C CA . VAL A 1 465 ? -7.226 -19.786 -38.884 1.00 53.78 465 VAL A CA 1
ATOM 3498 C C . VAL A 1 465 ? -7.487 -19.898 -40.397 1.00 53.78 465 VAL A C 1
ATOM 3500 O O . VAL A 1 465 ? -8.372 -20.636 -40.833 1.00 53.78 465 VAL A O 1
ATOM 3503 N N . GLU A 1 466 ? -6.666 -19.222 -41.197 1.00 53.03 466 GLU A N 1
ATOM 3504 C CA . GLU A 1 466 ? -6.665 -19.198 -42.658 1.00 53.03 466 GLU A CA 1
ATOM 3505 C C . GLU A 1 466 ? -6.321 -20.555 -43.302 1.00 53.03 466 GLU A C 1
ATOM 3507 O O . GLU A 1 466 ? -6.825 -20.851 -44.387 1.00 53.03 466 GLU A O 1
ATOM 3512 N N . ASP A 1 467 ? -5.571 -21.416 -42.604 1.00 49.84 467 ASP A N 1
ATOM 3513 C CA . ASP A 1 467 ? -5.141 -22.736 -43.092 1.00 49.84 467 ASP A CA 1
ATOM 3514 C C . ASP A 1 467 ? -6.008 -23.899 -42.577 1.00 49.84 467 ASP A C 1
ATOM 3516 O O . ASP A 1 467 ? -5.794 -25.072 -42.910 1.00 49.84 467 ASP A O 1
ATOM 3520 N N . ARG A 1 468 ? -7.066 -23.609 -41.807 1.00 50.50 468 ARG A N 1
ATOM 3521 C CA . ARG A 1 468 ? -8.049 -24.630 -41.422 1.00 50.50 468 ARG A CA 1
ATOM 3522 C C . ARG A 1 468 ? -8.927 -24.960 -42.631 1.00 50.50 468 ARG A C 1
ATOM 3524 O O . ARG A 1 468 ? -9.758 -24.165 -43.066 1.00 50.50 468 ARG A O 1
ATOM 3531 N N . CYS A 1 469 ? -8.762 -26.169 -43.172 1.00 48.00 469 CYS A N 1
ATOM 3532 C CA . CYS A 1 469 ? -9.611 -26.718 -44.232 1.00 48.00 469 CYS A CA 1
ATOM 3533 C C . CYS A 1 469 ? -11.102 -26.475 -43.917 1.00 48.00 469 CYS A C 1
ATOM 3535 O O . CYS A 1 469 ? -11.634 -27.033 -42.956 1.00 48.00 469 CYS A O 1
ATOM 3537 N N . LYS A 1 470 ? -11.785 -25.678 -44.756 1.00 48.72 470 LYS A N 1
ATOM 3538 C CA . LYS A 1 470 ? -13.201 -25.273 -44.604 1.00 48.72 470 LYS A CA 1
ATOM 3539 C C . LYS A 1 470 ? -14.207 -26.432 -44.503 1.00 48.72 470 LYS A C 1
ATOM 3541 O O . LYS A 1 470 ? -15.375 -26.189 -44.217 1.00 48.72 470 LYS A O 1
ATOM 3546 N N . GLU A 1 471 ? -13.782 -27.672 -44.732 1.00 51.38 471 GLU A N 1
ATOM 3547 C CA . GLU A 1 471 ? -14.650 -28.855 -44.750 1.00 51.38 471 GLU A CA 1
ATOM 3548 C C . GLU A 1 471 ? -14.425 -29.821 -43.569 1.00 51.38 471 GLU A C 1
ATOM 3550 O O . GLU A 1 471 ? -15.109 -30.839 -43.474 1.00 51.38 471 GLU A O 1
ATOM 3555 N N . CYS A 1 472 ? -13.518 -29.520 -42.631 1.00 46.69 472 CYS A N 1
ATOM 3556 C CA . CYS A 1 472 ? -13.232 -30.387 -41.484 1.00 46.69 472 CYS A CA 1
ATOM 3557 C C . CYS A 1 472 ? -13.747 -29.775 -40.171 1.00 46.69 472 CYS A C 1
ATOM 3559 O O . CYS A 1 472 ? -13.216 -28.782 -39.682 1.00 46.69 472 CYS A O 1
ATOM 3561 N N . SER A 1 473 ? -14.746 -30.403 -39.545 1.00 47.56 473 SER A N 1
ATOM 3562 C CA . SER A 1 473 ? -15.321 -30.001 -38.250 1.00 47.56 473 SER A CA 1
ATOM 3563 C C . SER A 1 473 ? -14.429 -30.352 -37.041 1.00 47.56 473 SER A C 1
ATOM 3565 O O . SER A 1 473 ? -14.917 -30.895 -36.048 1.00 47.56 473 SER A O 1
ATOM 3567 N N . GLY A 1 474 ? -13.114 -30.140 -37.136 1.00 43.66 474 GLY A N 1
ATOM 3568 C CA . GLY A 1 474 ? -12.178 -30.358 -36.023 1.00 43.66 474 GLY A CA 1
ATOM 3569 C C . GLY A 1 474 ? -11.957 -31.823 -35.615 1.00 43.66 474 GLY A C 1
ATOM 3570 O O . GLY A 1 474 ? -11.469 -32.088 -34.523 1.00 43.66 474 GLY A O 1
ATOM 3571 N N . LYS A 1 475 ? -12.299 -32.798 -36.466 1.00 43.03 475 LYS A N 1
ATOM 3572 C CA . LYS A 1 475 ? -11.978 -34.220 -36.253 1.00 43.03 475 LYS A CA 1
ATOM 3573 C C . LYS A 1 475 ? -11.193 -34.709 -37.463 1.00 43.03 475 LYS A C 1
ATOM 3575 O O . LYS A 1 475 ? -11.784 -34.988 -38.500 1.00 43.03 475 LYS A O 1
ATOM 3580 N N . GLY A 1 476 ? -9.865 -34.699 -37.329 1.00 39.91 476 GLY A N 1
ATOM 3581 C CA . GLY A 1 476 ? -8.878 -34.812 -38.406 1.00 39.91 476 GLY A CA 1
ATOM 3582 C C . GLY A 1 476 ? -9.230 -35.776 -39.544 1.00 39.91 476 GLY A C 1
ATOM 3583 O O . GLY A 1 476 ? -9.614 -36.925 -39.323 1.00 39.91 476 GLY A O 1
ATOM 3584 N N . CYS A 1 477 ? -9.059 -35.299 -40.780 1.00 43.12 477 CYS A N 1
ATOM 3585 C CA . CYS A 1 477 ? -9.143 -36.127 -41.978 1.00 43.12 477 CYS A CA 1
ATOM 3586 C C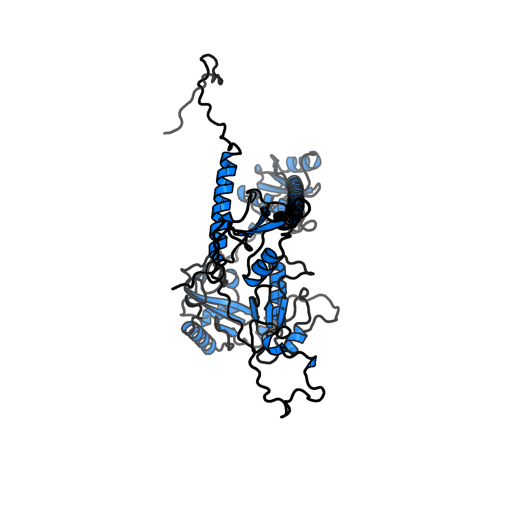 . CYS A 1 477 ? -7.751 -36.657 -42.373 1.00 43.12 477 CYS A C 1
ATOM 3588 O O . CYS A 1 477 ? -6.725 -36.034 -42.115 1.00 43.12 477 CYS A O 1
ATOM 3590 N N . HIS A 1 478 ? -7.735 -37.812 -43.033 1.00 40.34 478 HIS A N 1
ATOM 3591 C CA . HIS A 1 478 ? -6.568 -38.641 -43.373 1.00 40.34 478 HIS A CA 1
ATOM 3592 C C . HIS A 1 478 ? -5.564 -37.991 -44.369 1.00 40.34 478 HIS A C 1
ATOM 3594 O O . HIS A 1 478 ? -4.625 -38.645 -44.816 1.00 40.34 478 HIS A O 1
ATOM 3600 N N . TRP A 1 479 ? -5.742 -36.732 -44.779 1.00 42.06 479 TRP A N 1
ATOM 3601 C CA . TRP A 1 479 ? -5.027 -36.155 -45.932 1.00 42.06 479 TRP A CA 1
ATOM 3602 C C . TRP A 1 479 ? -3.849 -35.216 -45.615 1.00 42.06 479 TRP A C 1
ATOM 3604 O O . TRP A 1 479 ? -3.163 -34.809 -46.547 1.00 42.06 479 TRP A O 1
ATOM 3614 N N . CYS A 1 480 ? -3.548 -34.927 -44.344 1.00 43.19 480 CYS A N 1
ATOM 3615 C CA . CYS A 1 480 ? -2.447 -34.028 -43.963 1.00 43.19 480 CYS A CA 1
ATOM 3616 C C . CYS A 1 480 ? -1.323 -34.772 -43.222 1.00 43.19 480 CYS A C 1
ATOM 3618 O O . CYS A 1 480 ? -1.162 -34.624 -42.015 1.00 43.19 480 CYS A O 1
ATOM 3620 N N . TYR A 1 481 ? -0.548 -35.586 -43.940 1.00 40.72 481 TYR A N 1
ATOM 3621 C CA . TYR A 1 481 ? 0.718 -36.129 -43.437 1.00 40.72 481 TYR A CA 1
ATOM 3622 C C . TYR A 1 481 ? 1.820 -35.877 -44.478 1.00 40.72 481 TYR A C 1
ATOM 3624 O O . TYR A 1 481 ? 1.727 -36.376 -45.597 1.00 40.72 481 TYR A O 1
ATOM 3632 N N . PHE A 1 482 ? 2.866 -35.151 -44.064 1.00 38.44 482 PHE A N 1
ATOM 3633 C CA . PHE A 1 482 ? 4.189 -35.015 -44.699 1.00 38.44 482 PHE A CA 1
ATOM 3634 C C . PHE A 1 482 ? 4.312 -34.265 -46.046 1.00 38.44 482 PHE A C 1
ATOM 3636 O O . PHE A 1 482 ? 4.198 -34.848 -47.122 1.00 38.44 482 PHE A O 1
ATOM 3643 N N . THR A 1 483 ? 4.800 -33.023 -45.986 1.00 34.66 483 THR A N 1
ATOM 3644 C CA . THR A 1 483 ? 5.793 -32.510 -46.949 1.00 34.66 483 THR A CA 1
ATOM 3645 C C . THR A 1 483 ? 6.994 -32.013 -46.157 1.00 34.66 483 THR A C 1
ATOM 3647 O O . THR A 1 483 ? 6.987 -30.906 -45.631 1.00 34.66 483 THR A O 1
ATOM 3650 N N . GLY A 1 484 ? 7.991 -32.881 -45.992 1.00 36.41 484 GLY A N 1
ATOM 3651 C CA . GLY A 1 484 ? 9.233 -32.523 -45.323 1.00 36.41 484 GLY A CA 1
ATOM 3652 C C . GLY A 1 484 ? 10.017 -31.489 -46.126 1.00 36.41 484 GLY A C 1
ATOM 3653 O O . GLY A 1 484 ? 10.570 -31.820 -47.171 1.00 36.41 484 GLY A O 1
ATOM 3654 N N . GLU A 1 485 ? 10.108 -30.280 -45.588 1.00 29.59 485 GLU A N 1
ATOM 3655 C CA . GLU A 1 485 ? 11.211 -29.350 -45.811 1.00 29.59 485 GLU A CA 1
ATOM 3656 C C . GLU A 1 485 ? 11.720 -28.924 -44.430 1.00 29.59 485 GLU A C 1
ATOM 3658 O O . GLU A 1 485 ? 10.980 -28.362 -43.628 1.00 29.59 485 GLU A O 1
ATOM 3663 N N . GLN A 1 486 ? 12.973 -29.275 -44.126 1.00 31.34 486 GLN A N 1
ATOM 3664 C CA . GLN A 1 486 ? 13.689 -28.732 -42.974 1.00 31.34 486 GLN A CA 1
ATOM 3665 C C . GLN A 1 486 ? 13.990 -27.258 -43.258 1.00 31.34 486 GLN A C 1
ATOM 3667 O O . GLN A 1 486 ? 14.665 -26.953 -44.243 1.00 31.34 486 GLN A O 1
ATOM 3672 N N . GLN A 1 487 ? 13.515 -26.360 -42.396 1.00 30.92 487 GLN A N 1
ATOM 3673 C CA . GLN A 1 487 ? 14.073 -25.013 -42.305 1.00 30.92 487 GLN A CA 1
ATOM 3674 C C . GLN A 1 487 ? 15.458 -25.076 -41.637 1.00 30.92 487 GLN A C 1
ATOM 3676 O O . GLN A 1 487 ? 15.683 -25.954 -40.800 1.00 30.92 487 GLN A O 1
ATOM 3681 N N . PRO A 1 488 ? 16.409 -24.209 -42.026 1.00 38.25 488 PRO A N 1
ATOM 3682 C CA . PRO A 1 488 ? 17.715 -24.156 -41.386 1.00 38.25 488 PRO A CA 1
ATOM 3683 C C . PRO A 1 488 ? 17.571 -23.637 -39.951 1.00 38.25 488 PRO A C 1
ATOM 3685 O O . PRO A 1 488 ? 16.922 -22.620 -39.723 1.00 38.25 488 PRO A O 1
ATOM 3688 N N . GLU A 1 489 ? 18.190 -24.359 -39.020 1.00 37.50 489 GLU A N 1
ATOM 3689 C CA . GLU A 1 489 ? 18.324 -24.022 -37.602 1.00 37.50 489 GLU A CA 1
ATOM 3690 C C . GLU A 1 489 ? 18.767 -22.557 -37.426 1.00 37.50 489 GLU A C 1
ATOM 3692 O O . GLU A 1 489 ? 19.820 -22.148 -37.926 1.00 37.50 489 GLU A O 1
ATOM 3697 N N . GLN A 1 490 ? 17.954 -21.770 -36.715 1.00 35.41 490 GLN A N 1
ATOM 3698 C CA . GLN A 1 490 ? 18.404 -20.549 -36.055 1.00 35.41 490 GLN A CA 1
ATOM 3699 C C . GLN A 1 490 ? 19.407 -20.971 -34.983 1.00 35.41 490 GLN A C 1
ATOM 3701 O O . GLN A 1 490 ? 19.059 -21.661 -34.030 1.00 35.41 490 GLN A O 1
ATOM 3706 N N . ALA A 1 491 ? 20.668 -20.607 -35.194 1.00 39.00 491 ALA A N 1
ATOM 3707 C CA . ALA A 1 491 ? 21.684 -20.706 -34.168 1.00 39.00 491 ALA A CA 1
ATOM 3708 C C . ALA A 1 491 ? 21.377 -19.664 -33.087 1.00 39.00 491 ALA A C 1
ATOM 3710 O O . ALA A 1 491 ? 21.266 -18.475 -33.393 1.00 39.00 491 ALA A O 1
ATOM 3711 N N . GLU A 1 492 ? 21.235 -20.149 -31.859 1.00 44.22 492 GLU A N 1
ATOM 3712 C CA . GLU A 1 492 ? 21.262 -19.378 -30.621 1.00 44.22 492 GLU A CA 1
ATOM 3713 C C . GLU A 1 492 ? 22.457 -18.409 -30.656 1.00 44.22 492 GLU A C 1
ATOM 3715 O O . GLU A 1 492 ? 23.595 -18.802 -30.937 1.00 44.22 492 GLU A O 1
ATOM 3720 N N . VAL A 1 493 ? 22.177 -17.121 -30.457 1.00 44.44 493 VAL A N 1
ATOM 3721 C CA . VAL A 1 493 ? 23.187 -16.088 -30.227 1.00 44.44 493 VAL A CA 1
ATOM 3722 C C . VAL A 1 493 ? 23.320 -15.988 -28.714 1.00 44.44 493 VAL A C 1
ATOM 3724 O O . VAL A 1 493 ? 22.372 -15.597 -28.048 1.00 44.44 493 VAL A O 1
ATOM 3727 N N . ASP A 1 494 ? 24.466 -16.423 -28.196 1.00 42.47 494 ASP A N 1
ATOM 3728 C CA . ASP A 1 494 ? 24.789 -16.430 -26.768 1.00 42.47 494 ASP A CA 1
ATOM 3729 C C . ASP A 1 494 ? 24.798 -15.005 -26.164 1.00 42.47 494 ASP A C 1
ATOM 3731 O O . ASP A 1 494 ? 25.513 -14.127 -26.657 1.00 42.47 494 ASP A O 1
ATOM 3735 N N . ASP A 1 495 ? 24.106 -14.839 -25.029 1.00 48.56 495 ASP A N 1
ATOM 3736 C CA . ASP A 1 495 ? 24.006 -13.670 -24.118 1.00 48.56 495 ASP A CA 1
ATOM 3737 C C . ASP A 1 495 ? 25.336 -13.219 -23.460 1.00 48.56 495 ASP A C 1
ATOM 3739 O O . ASP A 1 495 ? 25.368 -12.562 -22.421 1.00 48.56 495 ASP A O 1
ATOM 3743 N N . ALA A 1 496 ? 26.490 -13.555 -24.035 1.00 46.59 496 ALA A N 1
ATOM 3744 C CA . ALA A 1 496 ? 27.792 -13.244 -23.437 1.00 46.59 496 ALA A CA 1
ATOM 3745 C C . ALA A 1 496 ? 28.347 -11.856 -23.821 1.00 46.59 496 ALA A C 1
ATOM 3747 O O . ALA A 1 496 ? 29.406 -11.471 -23.329 1.00 46.59 496 ALA A O 1
ATOM 3748 N N . ALA A 1 497 ? 27.675 -11.107 -24.704 1.00 49.91 497 ALA A N 1
ATOM 3749 C CA . ALA A 1 497 ? 28.164 -9.820 -25.213 1.00 49.91 497 ALA A CA 1
ATOM 3750 C C . ALA A 1 497 ? 27.669 -8.590 -24.427 1.00 49.91 497 ALA A C 1
ATOM 3752 O O . ALA A 1 497 ? 28.284 -7.530 -24.534 1.00 49.91 497 ALA A O 1
ATOM 3753 N N . GLU A 1 498 ? 26.610 -8.711 -23.621 1.00 51.19 498 GLU A N 1
ATOM 3754 C CA . GLU A 1 498 ? 26.047 -7.570 -22.877 1.00 51.19 498 GLU A CA 1
ATOM 3755 C C . GLU A 1 498 ? 26.793 -7.273 -21.563 1.00 51.19 498 GLU A C 1
ATOM 3757 O O . GLU A 1 498 ? 26.830 -6.125 -21.123 1.00 51.19 498 GLU A O 1
ATOM 3762 N N . GLN A 1 499 ? 27.486 -8.254 -20.971 1.00 50.41 499 GLN A N 1
ATOM 3763 C CA . GLN A 1 499 ? 28.231 -8.036 -19.721 1.00 50.41 499 GLN A CA 1
ATOM 3764 C C . GLN A 1 499 ? 29.512 -7.200 -19.891 1.00 50.41 499 GLN A C 1
ATOM 3766 O O . GLN A 1 499 ? 29.826 -6.404 -19.009 1.00 50.41 499 GLN A O 1
ATOM 3771 N N . ASP A 1 500 ? 30.220 -7.312 -21.021 1.00 51.50 500 ASP A N 1
ATOM 3772 C CA . ASP A 1 500 ? 31.468 -6.557 -21.250 1.00 51.50 500 ASP A CA 1
ATOM 3773 C C . ASP A 1 500 ? 31.214 -5.095 -21.673 1.00 51.50 500 ASP A C 1
ATOM 3775 O O . ASP A 1 500 ? 32.056 -4.226 -21.435 1.00 51.50 500 ASP A O 1
ATOM 3779 N N . VAL A 1 501 ? 30.055 -4.794 -22.275 1.00 54.44 501 VAL A N 1
ATOM 3780 C CA . VAL A 1 501 ? 29.659 -3.411 -22.609 1.00 54.44 501 VAL A CA 1
ATOM 3781 C C . VAL A 1 501 ? 29.215 -2.671 -21.346 1.00 54.44 501 VAL A C 1
ATOM 3783 O O . VAL A 1 501 ? 29.650 -1.543 -21.123 1.00 54.44 501 VAL A O 1
ATOM 3786 N N . ALA A 1 502 ? 28.468 -3.338 -20.460 1.00 56.53 502 ALA A N 1
ATOM 3787 C CA . ALA A 1 502 ? 28.060 -2.767 -19.180 1.00 56.53 502 ALA A CA 1
ATOM 3788 C C . ALA A 1 502 ? 29.259 -2.428 -18.267 1.00 56.53 502 ALA A C 1
ATOM 3790 O O . ALA A 1 502 ? 29.264 -1.380 -17.622 1.00 56.53 502 ALA A O 1
ATOM 3791 N N . GLU A 1 503 ? 30.311 -3.260 -18.232 1.00 56.38 503 GLU A N 1
ATOM 3792 C CA . GLU A 1 503 ? 31.521 -2.963 -17.442 1.00 56.38 503 GLU A CA 1
ATOM 3793 C C . GLU A 1 503 ? 32.352 -1.803 -18.028 1.00 56.38 503 GLU A C 1
ATOM 3795 O O . GLU A 1 503 ? 32.977 -1.051 -17.274 1.00 56.38 503 GLU A O 1
ATOM 3800 N N . ALA A 1 504 ? 32.331 -1.613 -19.352 1.00 59.38 504 ALA A N 1
ATOM 3801 C CA . ALA A 1 504 ? 33.009 -0.499 -20.015 1.00 59.38 504 ALA A CA 1
ATOM 3802 C C . ALA A 1 504 ? 32.266 0.836 -19.824 1.00 59.38 504 ALA A C 1
ATOM 3804 O O . ALA A 1 504 ? 32.900 1.848 -19.520 1.00 59.38 504 ALA A O 1
ATOM 3805 N N . GLU A 1 505 ? 30.935 0.839 -19.920 1.00 67.81 505 GLU A N 1
ATOM 3806 C CA . GLU A 1 505 ? 30.120 2.041 -19.697 1.00 67.81 505 GLU A CA 1
ATOM 3807 C C . GLU A 1 505 ? 30.143 2.483 -18.226 1.00 67.81 505 GLU A C 1
ATOM 3809 O O . GLU A 1 505 ? 30.214 3.681 -17.931 1.00 67.81 505 GLU A O 1
ATOM 3814 N N . LEU A 1 506 ? 30.201 1.539 -17.278 1.00 69.06 506 LEU A N 1
ATOM 3815 C CA . LEU A 1 506 ? 30.346 1.862 -15.857 1.00 69.06 506 LEU A CA 1
ATOM 3816 C C . LEU A 1 506 ? 31.709 2.510 -15.550 1.00 69.06 506 LEU A C 1
ATOM 3818 O O . LEU A 1 506 ? 31.787 3.424 -14.726 1.00 69.06 506 LEU A O 1
ATOM 3822 N N . ALA A 1 507 ? 32.783 2.075 -16.218 1.00 69.44 507 ALA A N 1
ATOM 3823 C CA . ALA A 1 507 ? 34.117 2.647 -16.037 1.00 69.44 507 ALA A CA 1
ATOM 3824 C C . ALA A 1 507 ? 34.206 4.093 -16.557 1.00 69.44 507 ALA A C 1
ATOM 3826 O O . ALA A 1 507 ? 34.741 4.958 -15.856 1.00 69.44 507 ALA A O 1
ATOM 3827 N N . ASP A 1 508 ? 33.617 4.374 -17.723 1.00 70.31 508 ASP A N 1
ATOM 3828 C CA . ASP A 1 508 ? 33.562 5.728 -18.290 1.00 70.31 508 ASP A CA 1
ATOM 3829 C C . ASP A 1 508 ? 32.670 6.660 -17.453 1.00 70.31 508 ASP A C 1
ATOM 3831 O O . ASP A 1 508 ? 33.006 7.830 -17.250 1.00 70.31 508 ASP A O 1
ATOM 3835 N N . THR A 1 509 ? 31.585 6.141 -16.867 1.00 69.75 509 THR A N 1
ATOM 3836 C CA . THR A 1 509 ? 30.704 6.923 -15.984 1.00 69.75 509 THR A CA 1
ATOM 3837 C C . THR A 1 509 ? 31.398 7.291 -14.666 1.00 69.75 509 THR A C 1
ATOM 3839 O O . THR A 1 509 ? 31.303 8.429 -14.204 1.00 69.75 509 THR A O 1
ATOM 3842 N N . VAL A 1 510 ? 32.163 6.368 -14.071 1.00 74.62 510 VAL A N 1
ATOM 3843 C CA . VAL A 1 510 ? 32.951 6.636 -12.852 1.00 74.62 510 VAL A CA 1
ATOM 3844 C C . VAL A 1 510 ? 34.065 7.652 -13.121 1.00 74.62 510 VAL A C 1
ATOM 3846 O O . VAL A 1 510 ? 34.316 8.525 -12.285 1.00 74.62 510 VAL A O 1
ATOM 3849 N N . GLU A 1 511 ? 34.714 7.592 -14.286 1.00 72.12 511 GLU A N 1
ATOM 3850 C CA . GLU A 1 511 ? 35.719 8.584 -14.671 1.00 72.12 511 GLU A CA 1
ATOM 3851 C C . GLU A 1 511 ? 35.088 9.958 -14.965 1.00 72.12 511 GLU A C 1
ATOM 3853 O O . GLU A 1 511 ? 35.638 10.980 -14.545 1.00 72.12 511 GLU A O 1
ATOM 3858 N N . ALA A 1 512 ? 33.899 10.005 -15.574 1.00 71.19 512 ALA A N 1
ATOM 3859 C CA . ALA A 1 512 ? 33.152 11.242 -15.800 1.00 71.19 512 ALA A CA 1
ATOM 3860 C C . ALA A 1 512 ? 32.699 11.910 -14.488 1.00 71.19 512 ALA A C 1
ATOM 3862 O O . ALA A 1 512 ? 32.855 13.124 -14.340 1.00 71.19 512 ALA A O 1
ATOM 3863 N N . VAL A 1 513 ? 32.225 11.141 -13.498 1.00 68.06 513 VAL A N 1
ATOM 3864 C CA . VAL A 1 513 ? 31.873 11.664 -12.162 1.00 68.06 513 VAL A CA 1
ATOM 3865 C C . VAL A 1 513 ? 33.116 12.173 -11.425 1.00 68.06 513 VAL A C 1
ATOM 3867 O O . VAL A 1 513 ? 33.097 13.275 -10.879 1.00 68.06 513 VAL A O 1
ATOM 3870 N N . ALA A 1 514 ? 34.235 11.444 -11.479 1.00 68.81 514 ALA A N 1
ATOM 3871 C CA . ALA A 1 514 ? 35.491 11.885 -10.870 1.00 68.81 514 ALA A CA 1
ATOM 3872 C C . ALA A 1 514 ? 36.058 13.162 -11.526 1.00 68.81 514 ALA A C 1
ATOM 3874 O O . ALA A 1 514 ? 36.667 14.000 -10.854 1.00 68.81 514 ALA A O 1
ATOM 3875 N N . GLN A 1 515 ? 35.858 13.338 -12.836 1.00 67.31 515 GLN A N 1
ATOM 3876 C CA . GLN A 1 515 ? 36.246 14.555 -13.552 1.00 67.31 515 GLN A CA 1
ATOM 3877 C C . GLN A 1 515 ? 35.275 15.721 -13.295 1.00 67.31 515 GLN A C 1
ATOM 3879 O O . GLN A 1 515 ? 35.731 16.862 -13.193 1.00 67.31 515 GLN A O 1
ATOM 3884 N N . ALA A 1 516 ? 33.978 15.456 -13.111 1.00 62.25 516 ALA A N 1
ATOM 3885 C CA . A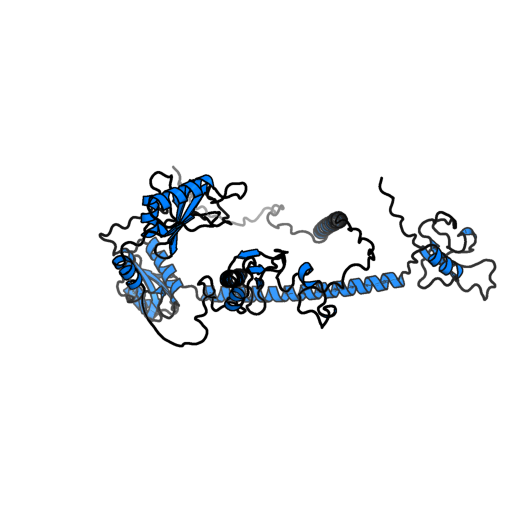LA A 1 516 ? 32.988 16.458 -12.716 1.00 62.25 516 ALA A CA 1
ATOM 3886 C C . ALA A 1 516 ? 33.240 16.985 -11.290 1.00 62.25 516 ALA A C 1
ATOM 3888 O O . ALA A 1 516 ? 33.250 18.198 -11.085 1.00 62.25 516 ALA A O 1
ATOM 3889 N N . GLU A 1 517 ? 33.579 16.112 -10.332 1.00 58.50 517 GLU A N 1
ATOM 3890 C CA . GLU A 1 517 ? 33.997 16.510 -8.975 1.00 58.50 517 GLU A CA 1
ATOM 3891 C C . GLU A 1 517 ? 35.308 17.321 -8.961 1.00 58.50 517 GLU A C 1
ATOM 3893 O O . GLU A 1 517 ? 35.546 18.135 -8.063 1.00 58.50 517 GLU A O 1
ATOM 3898 N N . ALA A 1 518 ? 36.173 17.123 -9.961 1.00 60.56 518 ALA A N 1
ATOM 3899 C CA . ALA A 1 518 ? 37.412 17.882 -10.115 1.00 60.56 518 ALA A CA 1
ATOM 3900 C C . ALA A 1 518 ? 37.214 19.243 -10.814 1.00 60.56 518 ALA A C 1
ATOM 3902 O O . ALA A 1 518 ? 38.018 20.156 -10.595 1.00 60.56 518 ALA A O 1
ATOM 3903 N N . ALA A 1 519 ? 36.182 19.382 -11.653 1.00 56.09 519 ALA A N 1
ATOM 3904 C CA . ALA A 1 519 ? 35.901 20.589 -12.431 1.00 56.09 519 ALA A CA 1
ATOM 3905 C C . ALA A 1 519 ? 34.986 21.574 -11.689 1.00 56.09 519 ALA A C 1
ATOM 3907 O O . ALA A 1 519 ? 35.267 22.776 -11.689 1.00 56.09 519 ALA A O 1
ATOM 3908 N N . ASP A 1 520 ? 33.965 21.074 -10.993 1.00 50.16 520 ASP A N 1
ATOM 3909 C CA . ASP A 1 520 ? 33.111 21.883 -10.134 1.00 50.16 520 ASP A CA 1
ATOM 3910 C C . ASP A 1 520 ? 33.586 21.762 -8.695 1.00 50.16 520 ASP A C 1
ATOM 3912 O O . ASP A 1 520 ? 33.304 20.799 -7.987 1.00 50.16 520 ASP A O 1
ATOM 3916 N N . GLY A 1 521 ? 34.360 22.768 -8.279 1.00 51.81 521 GLY A N 1
ATOM 3917 C CA . GLY A 1 521 ? 34.943 22.884 -6.950 1.00 51.81 521 GLY A CA 1
ATOM 3918 C C . GLY A 1 521 ? 33.955 22.505 -5.853 1.00 51.81 521 GLY A C 1
ATOM 3919 O O . GLY A 1 521 ? 33.148 23.325 -5.418 1.00 51.81 521 GLY A O 1
ATOM 3920 N N . THR A 1 522 ? 34.083 21.260 -5.390 1.00 46.22 522 THR A N 1
ATOM 3921 C CA . THR A 1 522 ? 33.290 20.690 -4.306 1.00 46.22 522 THR A CA 1
ATOM 3922 C C . THR A 1 522 ? 33.217 21.652 -3.131 1.00 46.22 522 THR A C 1
ATOM 3924 O O . THR A 1 522 ? 34.225 22.211 -2.677 1.00 46.22 522 THR A O 1
ATOM 3927 N N . TRP A 1 523 ? 31.988 21.812 -2.650 1.00 47.88 523 TRP A N 1
ATOM 3928 C CA . TRP A 1 523 ? 31.606 22.406 -1.384 1.00 47.88 523 TRP A CA 1
ATOM 3929 C C . TRP A 1 523 ? 32.622 22.091 -0.284 1.00 47.88 523 TRP A C 1
ATOM 3931 O O . TRP A 1 523 ? 32.580 21.055 0.378 1.00 47.88 523 TRP A O 1
ATOM 3941 N N . ARG A 1 524 ? 33.533 23.032 -0.030 1.00 41.25 524 ARG A N 1
ATOM 3942 C CA . ARG A 1 524 ? 34.238 23.060 1.244 1.00 41.25 524 ARG A CA 1
ATOM 3943 C C . ARG A 1 524 ? 33.245 23.558 2.273 1.00 41.25 524 ARG A C 1
ATOM 3945 O O . ARG A 1 524 ? 32.898 24.736 2.266 1.00 41.25 524 ARG A O 1
ATOM 3952 N N . GLY A 1 525 ? 32.831 22.659 3.163 1.00 43.41 525 GLY A N 1
ATOM 3953 C CA . GLY A 1 525 ? 32.195 23.004 4.426 1.00 43.41 525 GLY A CA 1
ATOM 3954 C C . GLY A 1 525 ? 32.957 24.150 5.089 1.00 43.41 525 GLY A C 1
ATOM 3955 O O . GLY A 1 525 ? 34.052 23.979 5.626 1.00 43.41 525 GLY A O 1
ATOM 3956 N N . GLY A 1 526 ? 32.383 25.344 4.993 1.00 40.41 526 GLY A N 1
ATOM 3957 C CA . GLY A 1 526 ? 32.877 26.558 5.614 1.00 40.41 526 GLY A CA 1
ATOM 3958 C C . GLY A 1 526 ? 32.481 26.604 7.079 1.00 40.41 526 GLY A C 1
ATOM 3959 O O . GLY A 1 526 ? 31.773 27.514 7.477 1.00 40.41 526 GLY A O 1
ATOM 3960 N N . TRP A 1 527 ? 32.926 25.638 7.881 1.00 47.53 527 TRP A N 1
ATOM 3961 C CA . TRP A 1 527 ? 32.889 25.738 9.338 1.00 47.53 527 TRP A CA 1
ATOM 3962 C C . TRP A 1 527 ? 34.207 25.212 9.900 1.00 47.53 527 TRP A C 1
ATOM 3964 O O . TRP A 1 527 ? 34.419 24.014 10.035 1.00 47.53 527 TRP A O 1
ATOM 3974 N N . ILE A 1 528 ? 35.107 26.168 10.137 1.00 43.44 528 ILE A N 1
ATOM 3975 C CA . ILE A 1 528 ? 36.215 26.257 11.107 1.00 43.44 528 ILE A CA 1
ATOM 3976 C C . ILE A 1 528 ? 37.291 27.118 10.434 1.00 43.44 528 ILE A C 1
ATOM 3978 O O . ILE A 1 528 ? 38.140 26.662 9.665 1.00 43.44 528 ILE A O 1
ATOM 3982 N N . ALA A 1 529 ? 37.218 28.422 10.701 1.00 39.12 529 ALA A N 1
ATOM 3983 C CA . ALA A 1 529 ? 38.241 29.371 10.298 1.00 39.12 529 ALA A CA 1
ATOM 3984 C C . ALA A 1 529 ? 39.588 28.966 10.920 1.00 39.12 529 ALA A C 1
ATOM 3986 O O . ALA A 1 529 ? 39.737 28.919 12.137 1.00 39.12 529 ALA A O 1
ATOM 3987 N N . SER A 1 530 ? 40.584 28.695 10.074 1.00 45.56 530 SER A N 1
ATOM 3988 C CA . SER A 1 530 ? 41.970 28.419 10.488 1.00 45.56 530 SER A CA 1
ATOM 3989 C C . SER A 1 530 ? 42.825 29.691 10.592 1.00 45.56 530 SER A C 1
ATOM 3991 O O . SER A 1 530 ? 44.051 29.613 10.638 1.00 45.56 530 SER A O 1
ATOM 3993 N N . THR A 1 531 ? 42.204 30.871 10.633 1.00 50.88 531 THR A N 1
ATOM 3994 C CA . THR A 1 531 ? 42.914 32.140 10.821 1.00 50.88 531 THR A CA 1
ATOM 3995 C C . THR A 1 531 ? 42.600 32.666 12.220 1.00 50.88 531 THR A C 1
ATOM 3997 O O . THR A 1 531 ? 41.453 33.041 12.466 1.00 50.88 531 THR A O 1
ATOM 4000 N N . PRO A 1 532 ? 43.572 32.708 13.150 1.00 49.59 532 PRO A N 1
ATOM 4001 C CA . PRO A 1 532 ? 43.352 33.357 14.430 1.00 49.59 532 PRO A CA 1
ATOM 4002 C C . PRO A 1 532 ? 43.081 34.848 14.184 1.00 49.59 532 PRO A C 1
ATOM 4004 O O . PRO A 1 532 ? 43.833 35.475 13.427 1.00 49.59 532 PRO A O 1
ATOM 4007 N N . PRO A 1 533 ? 42.033 35.438 14.786 1.00 51.94 533 PRO A N 1
ATOM 4008 C CA . PRO A 1 533 ? 41.839 36.874 14.712 1.00 51.94 533 PRO A CA 1
ATOM 4009 C C . PRO A 1 533 ? 43.036 37.578 15.353 1.00 51.94 533 PRO A C 1
ATOM 4011 O O . PRO A 1 533 ? 43.585 37.139 16.369 1.00 51.94 533 PRO A O 1
ATOM 4014 N N . ALA A 1 534 ? 43.459 38.678 14.733 1.00 51.28 534 ALA A N 1
ATOM 4015 C CA . ALA A 1 534 ? 44.406 39.588 15.348 1.00 51.28 534 ALA A CA 1
ATOM 4016 C C . ALA A 1 534 ? 43.834 40.048 16.698 1.00 51.28 534 ALA A C 1
ATOM 4018 O O . ALA A 1 534 ? 42.674 40.439 16.795 1.00 51.28 534 ALA A O 1
ATOM 4019 N N . SER A 1 535 ? 44.663 39.949 17.732 1.00 56.88 535 SER A N 1
ATOM 4020 C CA . SER A 1 535 ? 44.395 40.343 19.113 1.00 56.88 535 SER A CA 1
ATOM 4021 C C . SER A 1 535 ? 43.547 41.617 19.229 1.00 56.88 535 SER A C 1
ATOM 4023 O O . SER A 1 535 ? 44.017 42.680 18.815 1.00 56.88 535 SER A O 1
ATOM 4025 N N . GLY A 1 536 ? 42.365 41.546 19.853 1.00 53.97 536 GLY A N 1
ATOM 4026 C CA . GLY A 1 536 ? 41.714 42.774 20.317 1.00 53.97 536 GLY A CA 1
ATOM 4027 C C . GLY A 1 536 ? 40.255 42.726 20.761 1.00 53.97 536 GLY A C 1
ATOM 4028 O O . GLY A 1 536 ? 39.917 43.511 21.637 1.00 53.97 536 GLY A O 1
ATOM 4029 N N . GLU A 1 537 ? 39.401 41.852 20.228 1.00 51.97 537 GLU A N 1
ATOM 4030 C CA . GLU A 1 537 ? 37.957 41.924 20.520 1.00 51.97 537 GLU A CA 1
ATOM 4031 C C . GLU A 1 537 ? 37.388 40.546 20.868 1.00 51.97 537 GLU A C 1
ATOM 4033 O O . GLU A 1 537 ? 37.370 39.628 20.049 1.00 51.97 537 GLU A O 1
ATOM 4038 N N . ALA A 1 538 ? 36.965 40.393 22.125 1.00 54.53 538 ALA A N 1
ATOM 4039 C CA . ALA A 1 538 ? 36.201 39.246 22.590 1.00 54.53 538 ALA A CA 1
ATOM 4040 C C . ALA A 1 538 ? 34.755 39.376 22.088 1.00 54.53 538 ALA A C 1
ATOM 4042 O O . ALA A 1 538 ? 34.119 40.406 22.293 1.00 54.53 538 ALA A O 1
ATOM 4043 N N . LEU A 1 539 ? 34.247 38.333 21.425 1.00 54.00 539 LEU A N 1
ATOM 4044 C CA . LEU A 1 539 ? 32.893 38.299 20.857 1.00 54.00 539 LEU A CA 1
ATOM 4045 C C . LEU A 1 539 ? 31.811 37.947 21.899 1.00 54.00 539 LEU A C 1
ATOM 4047 O O . LEU A 1 539 ? 30.627 38.034 21.599 1.00 54.00 539 LEU A O 1
ATOM 4051 N N . PHE A 1 540 ? 32.198 37.584 23.125 1.00 49.06 540 PHE A N 1
ATOM 4052 C CA . PHE A 1 540 ? 31.269 37.317 24.222 1.00 49.06 540 PHE A CA 1
ATOM 4053 C C . PHE A 1 540 ? 31.835 37.877 25.527 1.00 49.06 540 PHE A C 1
ATOM 4055 O O . PHE A 1 540 ? 32.859 37.402 26.018 1.00 49.06 540 PHE A O 1
ATOM 4062 N N . ASP A 1 541 ? 31.165 38.898 26.058 1.00 52.16 541 ASP A N 1
ATOM 4063 C CA . ASP A 1 541 ? 31.371 39.419 27.407 1.00 52.16 541 ASP A CA 1
ATOM 4064 C C . ASP A 1 541 ? 30.465 38.598 28.337 1.00 52.16 541 ASP A C 1
ATOM 4066 O O . ASP A 1 541 ? 29.258 38.832 28.428 1.00 52.16 541 ASP A O 1
ATOM 4070 N N . LEU A 1 542 ? 31.018 37.524 28.905 1.00 48.00 542 LEU A N 1
ATOM 4071 C CA . LEU A 1 542 ? 30.330 36.710 29.904 1.00 48.00 542 LEU A CA 1
ATOM 4072 C C . LEU A 1 542 ? 30.611 37.330 31.269 1.00 48.00 542 LEU A C 1
ATOM 4074 O O . LEU A 1 542 ? 31.667 37.103 31.855 1.00 48.00 542 LEU A O 1
ATOM 4078 N N . ASP A 1 543 ? 29.658 38.138 31.722 1.00 43.19 543 ASP A N 1
ATOM 4079 C CA . ASP A 1 543 ? 29.641 38.743 33.050 1.00 43.19 543 ASP A CA 1
ATOM 4080 C C . ASP A 1 543 ? 29.604 37.643 34.131 1.00 43.19 543 ASP A C 1
ATOM 4082 O O . ASP A 1 543 ? 28.903 36.632 34.000 1.00 43.19 543 ASP A O 1
ATOM 4086 N N . ASP A 1 544 ? 30.390 37.840 35.188 1.00 54.66 544 ASP A N 1
ATOM 4087 C CA . ASP A 1 544 ? 30.673 36.874 36.252 1.00 54.66 544 ASP A CA 1
ATOM 4088 C C . ASP A 1 544 ? 29.409 36.506 37.061 1.00 54.66 544 ASP A C 1
ATOM 4090 O O . ASP A 1 544 ? 29.075 37.133 38.070 1.00 54.66 544 ASP A O 1
ATOM 4094 N N . GLY A 1 545 ? 28.708 35.452 36.635 1.00 42.31 545 GLY A N 1
ATOM 4095 C CA . GLY A 1 545 ? 27.580 34.843 37.342 1.00 42.31 545 GLY A CA 1
ATOM 4096 C C . GLY A 1 545 ? 27.907 33.440 37.859 1.00 42.31 545 GLY A C 1
ATOM 4097 O O . GLY A 1 545 ? 28.096 32.509 37.082 1.00 42.31 545 GLY A O 1
ATOM 4098 N N . GLU A 1 546 ? 27.960 33.308 39.184 1.00 50.62 546 GLU A N 1
ATOM 4099 C CA . GLU A 1 546 ? 28.120 32.096 40.003 1.00 50.62 546 GLU A CA 1
ATOM 4100 C C . GLU A 1 546 ? 27.641 30.768 39.370 1.00 50.62 546 GLU A C 1
ATOM 4102 O O . GLU A 1 546 ? 26.446 30.479 39.316 1.00 50.62 546 GLU A O 1
ATOM 4107 N N . GLN A 1 547 ? 28.575 29.875 39.019 1.00 44.78 547 GLN A N 1
ATOM 4108 C CA . GLN A 1 547 ? 28.264 28.453 38.827 1.00 44.78 547 GLN A CA 1
ATOM 4109 C C . GLN A 1 547 ? 28.362 27.711 40.164 1.00 44.78 547 GLN A C 1
ATOM 4111 O O . GLN A 1 547 ? 29.424 27.250 40.588 1.00 44.78 547 GLN A O 1
ATOM 4116 N N . GLY A 1 548 ? 27.218 27.635 40.843 1.00 44.56 548 GLY A N 1
ATOM 4117 C CA . GLY A 1 548 ? 26.997 26.798 42.014 1.00 44.56 548 GLY A CA 1
ATOM 4118 C C . GLY A 1 548 ? 26.812 25.322 41.648 1.00 44.56 548 GLY A C 1
ATOM 4119 O O . GLY A 1 548 ? 26.103 24.971 40.711 1.00 44.56 548 GLY A O 1
ATOM 4120 N N . ALA A 1 549 ? 27.474 24.485 42.441 1.00 53.03 549 ALA A N 1
ATOM 4121 C CA . ALA A 1 549 ? 27.442 23.030 42.508 1.00 53.03 549 ALA A CA 1
ATOM 4122 C C . ALA A 1 549 ? 26.094 22.344 42.216 1.00 53.03 549 ALA A C 1
ATOM 4124 O O . ALA A 1 549 ? 25.098 22.620 42.878 1.00 53.03 549 ALA A O 1
ATOM 4125 N N . LEU A 1 550 ? 26.132 21.314 41.370 1.00 48.06 550 LEU A N 1
ATOM 4126 C CA . LEU A 1 550 ? 25.184 20.198 41.366 1.00 48.06 550 LEU A CA 1
ATOM 4127 C C . LEU A 1 550 ? 25.897 18.999 40.743 1.00 48.06 550 LEU A C 1
ATOM 4129 O O . LEU A 1 550 ? 26.017 18.966 39.535 1.00 48.06 550 LEU A O 1
ATOM 4133 N N . PHE A 1 551 ? 26.462 18.116 41.572 1.00 44.53 551 PHE A N 1
ATOM 4134 C CA . PHE A 1 551 ? 26.544 16.650 41.430 1.00 44.53 551 PHE A CA 1
ATOM 4135 C C . PHE A 1 551 ? 27.321 16.134 42.651 1.00 44.53 551 PHE A C 1
ATOM 4137 O O . PHE A 1 551 ? 28.518 16.383 42.793 1.00 44.53 551 PHE A O 1
ATOM 4144 N N . ASN A 1 552 ? 26.600 15.468 43.551 1.00 41.84 552 ASN A N 1
ATOM 4145 C CA . ASN A 1 552 ? 27.131 14.588 44.589 1.00 41.84 552 ASN A CA 1
ATOM 4146 C C . ASN A 1 552 ? 26.589 13.190 44.313 1.00 41.84 552 ASN A C 1
ATOM 4148 O O . ASN A 1 552 ? 25.387 13.126 43.963 1.00 41.84 552 ASN A O 1
#

Secondary structure (DSSP, 8-state):
-PPPP-PPPEEEEEEEE-TTS-TTT---EEEEEESSPBPSTT-B-TT-BTTB-GGG-SEEEEEE-SS----HHHHHHHHHHT-EEE-HHHHHHHHHHHHHHHHHHHHHHHHHHHHHHHHHHHHHHHHHHHHHTSPPEEE-SSHHHHHHHHHH-TT--TT-EEEEGGGTEEEEEETTEEEE-SS--TTSEE-SS-GGGTTTTTTHHHHHHHHHHHHHHTPPPGGGG--SSS------SEEESS-GGGTT-HHHHHHHHHTBTBPBPEEETT---STT-SS--TT-EEEEEEEEETTEEEEEEEETTBSB-TTS-B-HHHHHHHHHHHHHTT-EEPS--SSEEEEEPP---THHHHHHHHSSPP------SSTT---TTS----TT--S-HHHHHHHS-TT--EEEEETTEEEEEES-HHHHHHHHHHHHHHTT--TTS-S-EEEEBPSS-TTSBTTT-HHHH-S-GGGS-TT--SS--TT------PPPP-----TTSHHHHHHHHHHHHHHHHHHHHHHTT---------SPPPSS--S-------------

pLDDT: mean 81.03, std 19.82, range [29.59, 98.56]

Radius of gyration: 41.56 Å; chains: 1; bounding box: 90×83×114 Å